Protein AF-A0A7C6NZA7-F1 (afdb_monomer)

Radius of gyration: 43.78 Å; Cα contacts (8 Å, |Δi|>4): 563; chains: 1; bounding box: 100×66×119 Å

Nearest PDB structures (foldseek):
  4agf-assembly1_G  TM=6.021E-01  e=3.336E-13  Escherichia coli
  5aji-assembly1_E  TM=5.939E-01  e=3.524E-13  Escherichia coli
  4age-assembly1_C  TM=6.022E-01  e=3.723E-13  Escherichia coli
  6urt-assembly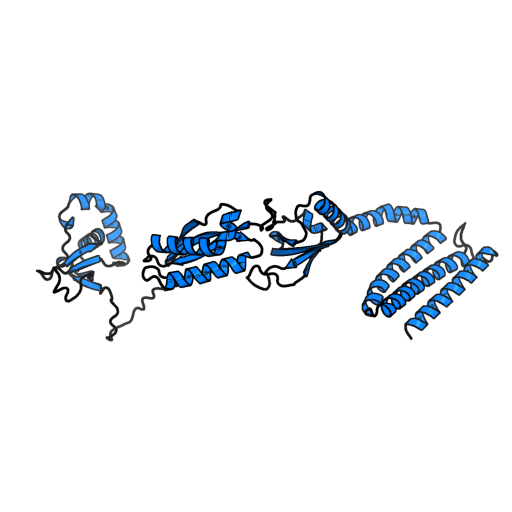1_G  TM=5.179E-01  e=4.450E-10  Escherichia coli K-12
  7ol9-assembly1_A  TM=8.351E-01  e=1.091E-05  Bacillus subtilis subsp. subtilis str. 168

Sequence (408 aa):
MKLTRKIIGLIICLIIAIISYMLDNIGIALFMLSESYSFMYFLFIVSACFAGYFGLILLTTLKVQLKQGNDGEVKMLGGLYKVLFFFALLMGLMLVLGKIQSFGAFFSMFGGMLLGWSLQAPVSGFAAWVMVIMMRPYKLGDRIQFPSLGLIGDVVKFSPMYLTLNQVGGTIGSEEPVGRMIHVPNAMLFAQVAINYTYKQQKESGSYILDEAVFRITLDSDWDTVEKVLLNTAREVTKNIIEETGTEPYVRADTWEYGTLFRLRYMTDATDRPRIMYEIVKRATKEIQKNKNVDLAIPYVYSFKRGYDGASTASKHSETIEELGVDSIQCEKLEDENFWKENENEIYEIAKNINEMGLLQPVIVVRNMDDDNYTLLFGEKRLKACILLGWEKIPAIIRNKYGAEIYK

Secondary structure (DSSP, 8-state):
-HHHHHHHHHHHHHHHHHHHHHHHHTT--SSBSSSS-BHHHHHHHHHHHHHHHHHHHHHHHHHHHHTT--HHHHHHHHHHHHHHHHHHHHHHHHHHTT-HHHHHHHIIIIIHHHHHHHHHHHHHHHHHHHHHHHH-SS-TT-EEEEGGGTEEEEEEEE-SSEEEEEEESSSSSSS-EEEEEEEEEGGGGGGSPPEETT---SSSS--EEEEEEEEEE-TTS-HHHHHHHHHHHHHHHSHHHHHHH-PPPEEEEEEETTEEEEEEEEEEETTTHHHHHHHHHHHHHHHHHH-TT--B------------S------S---EEEEEEGGGEE-GGGG-HHHHHHTHHHHHHHHHHHHHH--SS-EEEEE-SSSS-EEEEE-HHHHHHHHHTT-SEEEEEE-SPTT--S--

Mean predicted aligned error: 16.13 Å

pLDDT: mean 84.21, std 13.13, range [30.41, 97.56]

Foldseek 3Di:
DVLVVLVVQLVVLVVLLVVLVVCVVVVVQVAALDPPHGPSQLSNQLSVLSNVLSVVLNVVVVVCVVVVHDPVVSVVVNVVSVVVSVVSNVCSVCVSNVNNVVVVVCCVVPVCVVCCVVCVLLVLLQVLLVVCVVVVPDDQQWWKDFVVVRFIFGFHDRDSFWTWGQTQDDVHPHRARPRDIDTDGSSCVVVTDMDTQFRDPPDPDARKDKDKAKFFWAAQADPVLLFVLLQVLQCVLCVVVCVVVVDGWGWDWDDDPGGIIIIIMDIDGSHCVRVSSVSSVVRSVVSQVVDPRIDGGDDDDDDDDPDDDDDDDDDDDDLDWDKDFLVLEDEPCVPVPVVCVVCVVVLVVLLVCCVVPNDPDFFEWEQDPPDRGIYTDDDPSVSVSCVVVVPRITTYGYPDDDDPPDDD

Structure (mmCIF, N/CA/C/O backbone):
data_AF-A0A7C6NZA7-F1
#
_entry.id   AF-A0A7C6NZA7-F1
#
loop_
_atom_site.group_PDB
_atom_site.id
_atom_site.type_symbol
_atom_site.label_atom_id
_atom_site.label_alt_id
_atom_site.label_comp_id
_atom_site.label_asym_id
_atom_site.label_entity_id
_atom_site.label_seq_id
_atom_site.pdbx_PDB_ins_code
_atom_site.Cartn_x
_atom_site.Cartn_y
_atom_site.Cartn_z
_atom_site.occupancy
_atom_site.B_iso_or_equiv
_atom_site.auth_seq_id
_atom_site.auth_comp_id
_atom_site.auth_asym_id
_atom_site.auth_atom_id
_atom_site.pdbx_PDB_model_num
ATOM 1 N N . MET A 1 1 ? 40.753 -11.029 -21.323 1.00 51.44 1 MET A N 1
ATOM 2 C CA . MET A 1 1 ? 40.284 -11.717 -22.557 1.00 51.44 1 MET A CA 1
ATOM 3 C C . MET A 1 1 ? 38.975 -11.174 -23.139 1.00 51.44 1 MET A C 1
ATOM 5 O O . MET A 1 1 ? 38.954 -10.889 -24.330 1.00 51.44 1 MET A O 1
ATOM 9 N N . LYS A 1 2 ? 37.880 -11.021 -22.369 1.00 66.94 2 LYS A N 1
ATOM 10 C CA . LYS A 1 2 ? 36.579 -10.571 -22.926 1.00 66.94 2 LYS A CA 1
ATOM 11 C C . LYS A 1 2 ? 36.595 -9.133 -23.479 1.00 66.94 2 LYS A C 1
ATOM 13 O O . LYS A 1 2 ? 35.952 -8.879 -24.490 1.00 66.94 2 LYS A O 1
ATOM 18 N N . LEU A 1 3 ? 37.335 -8.215 -22.847 1.00 76.81 3 LEU A N 1
ATOM 19 C CA . LEU A 1 3 ? 37.443 -6.812 -23.278 1.00 76.81 3 LEU A CA 1
ATOM 20 C C . LEU A 1 3 ? 38.298 -6.663 -24.547 1.00 76.81 3 LEU A C 1
ATOM 22 O O . LEU A 1 3 ? 37.886 -6.016 -25.502 1.00 76.81 3 LEU A O 1
ATOM 26 N N . THR A 1 4 ? 39.434 -7.360 -24.595 1.00 78.06 4 THR A N 1
ATOM 27 C CA . THR A 1 4 ? 40.371 -7.348 -25.727 1.00 78.06 4 THR A CA 1
ATOM 28 C C . THR A 1 4 ? 39.703 -7.804 -27.027 1.00 78.06 4 THR A C 1
ATOM 30 O O . THR A 1 4 ? 39.871 -7.163 -28.055 1.00 78.06 4 THR A O 1
ATOM 33 N N . ARG A 1 5 ? 38.858 -8.848 -26.982 1.00 81.44 5 ARG A N 1
ATOM 34 C CA . ARG A 1 5 ? 38.088 -9.311 -28.154 1.00 81.44 5 ARG A CA 1
ATOM 35 C C . ARG A 1 5 ? 37.096 -8.265 -28.675 1.00 81.44 5 ARG A C 1
ATOM 37 O O . ARG A 1 5 ? 36.924 -8.152 -29.881 1.00 81.44 5 ARG A O 1
ATOM 44 N N . LYS A 1 6 ? 36.462 -7.495 -27.782 1.00 82.62 6 LYS A N 1
ATOM 45 C CA . LYS A 1 6 ? 35.519 -6.422 -28.154 1.00 82.62 6 LYS A CA 1
ATOM 46 C C . LYS A 1 6 ? 36.243 -5.246 -28.812 1.00 82.62 6 LYS A C 1
ATOM 48 O O . LYS A 1 6 ? 35.754 -4.717 -29.799 1.00 82.62 6 LYS A O 1
ATOM 53 N N . ILE A 1 7 ? 37.417 -4.885 -28.289 1.00 86.62 7 ILE A N 1
ATOM 54 C CA . ILE A 1 7 ? 38.276 -3.833 -28.852 1.00 86.62 7 ILE A CA 1
ATOM 55 C C . ILE A 1 7 ? 38.785 -4.244 -30.237 1.00 86.62 7 ILE A C 1
ATOM 57 O O . ILE A 1 7 ? 38.667 -3.472 -31.180 1.00 86.62 7 ILE A O 1
ATOM 61 N N . ILE A 1 8 ? 39.281 -5.476 -30.381 1.00 87.19 8 ILE A N 1
ATOM 62 C CA . ILE A 1 8 ? 39.733 -6.007 -31.675 1.00 87.19 8 ILE A CA 1
ATOM 63 C C . ILE A 1 8 ? 38.576 -6.020 -32.684 1.00 87.19 8 ILE A C 1
ATOM 65 O O . ILE A 1 8 ? 38.742 -5.539 -33.800 1.00 87.19 8 ILE A O 1
ATOM 69 N N . GLY A 1 9 ? 37.391 -6.499 -32.285 1.00 85.12 9 GLY A N 1
ATOM 70 C CA . GLY A 1 9 ? 36.199 -6.483 -33.138 1.00 85.12 9 GLY A CA 1
ATOM 71 C C . GLY A 1 9 ? 35.804 -5.073 -33.590 1.00 85.12 9 GLY A C 1
ATOM 72 O O . GLY A 1 9 ? 35.533 -4.869 -34.769 1.00 85.12 9 GLY A O 1
ATOM 73 N N . LEU A 1 10 ? 35.845 -4.091 -32.683 1.00 90.00 10 LEU A N 1
ATOM 74 C CA . LEU A 1 10 ? 35.583 -2.684 -32.998 1.00 90.00 10 LEU A CA 1
ATOM 75 C C . LEU A 1 10 ? 36.584 -2.126 -34.019 1.00 90.00 10 LEU A C 1
ATOM 77 O O . LEU A 1 10 ? 36.172 -1.518 -35.003 1.00 90.00 10 LEU A O 1
ATOM 81 N N . ILE A 1 11 ? 37.883 -2.351 -33.800 1.00 90.00 11 ILE A N 1
ATOM 82 C CA . ILE A 1 11 ? 38.954 -1.859 -34.677 1.00 90.00 11 ILE A CA 1
ATOM 83 C C . ILE A 1 11 ? 38.823 -2.466 -36.078 1.00 90.00 11 ILE A C 1
ATOM 85 O O . ILE A 1 11 ? 38.863 -1.732 -37.060 1.00 90.00 11 ILE A O 1
ATOM 89 N N . ILE A 1 12 ? 38.601 -3.781 -36.178 1.00 91.19 12 ILE A N 1
ATOM 90 C CA . ILE A 1 12 ? 38.412 -4.462 -37.467 1.00 91.19 12 ILE A CA 1
ATOM 91 C C . ILE A 1 12 ? 37.215 -3.868 -38.219 1.00 91.19 12 ILE A C 1
ATOM 93 O O . ILE A 1 12 ? 37.337 -3.531 -39.394 1.00 91.19 12 ILE A O 1
ATOM 97 N N . CYS A 1 13 ? 36.075 -3.685 -37.547 1.00 90.44 13 CYS A N 1
ATOM 98 C CA . CYS A 1 13 ? 34.875 -3.140 -38.187 1.00 90.44 13 CYS A CA 1
ATOM 99 C C . CYS A 1 13 ? 35.063 -1.683 -38.637 1.00 90.44 13 CYS A C 1
ATOM 101 O O . CYS A 1 13 ? 34.595 -1.319 -39.713 1.00 90.44 13 CYS A O 1
ATOM 103 N N . LEU A 1 14 ? 35.776 -0.860 -37.858 1.00 90.88 14 LEU A N 1
ATOM 104 C CA . LEU A 1 14 ? 36.100 0.520 -38.235 1.00 90.88 14 LEU A CA 1
ATOM 105 C C . LEU A 1 14 ? 37.016 0.578 -39.459 1.00 90.88 14 LEU A C 1
ATOM 107 O O . LEU A 1 14 ? 36.765 1.367 -40.365 1.00 90.88 14 LEU A O 1
ATOM 111 N N . ILE A 1 15 ? 38.041 -0.275 -39.514 1.00 91.44 15 ILE A N 1
ATOM 112 C CA . ILE A 1 15 ? 38.952 -0.349 -40.663 1.00 91.44 15 ILE A CA 1
ATOM 113 C C . ILE A 1 15 ? 38.181 -0.752 -41.924 1.00 91.44 15 ILE A C 1
ATOM 115 O O . ILE A 1 15 ? 38.297 -0.082 -42.948 1.00 91.44 15 ILE A O 1
ATOM 119 N N . ILE A 1 16 ? 37.352 -1.800 -41.846 1.00 90.19 16 ILE A N 1
ATOM 120 C CA . ILE A 1 16 ? 36.545 -2.256 -42.987 1.00 90.19 16 ILE A CA 1
ATOM 121 C C . ILE A 1 16 ? 35.559 -1.167 -43.423 1.00 90.19 16 ILE A C 1
ATOM 123 O O . ILE A 1 16 ? 35.410 -0.934 -44.621 1.00 90.19 16 ILE A O 1
ATOM 127 N N . ALA A 1 17 ? 34.926 -0.459 -42.483 1.00 90.38 17 ALA A N 1
ATOM 128 C CA . ALA A 1 17 ? 34.034 0.650 -42.803 1.00 90.38 17 ALA A CA 1
ATOM 129 C C . ALA A 1 17 ? 34.774 1.780 -43.544 1.00 90.38 17 ALA A C 1
ATOM 131 O O . ALA A 1 17 ? 34.334 2.197 -44.612 1.00 90.38 17 ALA A O 1
ATOM 132 N N . ILE A 1 18 ? 35.924 2.232 -43.033 1.00 90.50 18 ILE A N 1
ATOM 133 C CA . ILE A 1 18 ? 36.710 3.312 -43.651 1.00 90.50 18 ILE A CA 1
ATOM 134 C C . ILE A 1 18 ? 37.152 2.926 -45.066 1.00 90.50 18 ILE A C 1
ATOM 136 O O . ILE A 1 18 ? 36.964 3.704 -45.998 1.00 90.50 18 ILE A O 1
ATOM 140 N N . ILE A 1 19 ? 37.686 1.715 -45.244 1.00 90.06 19 ILE A N 1
ATOM 141 C CA . ILE A 1 19 ? 38.130 1.224 -46.556 1.00 90.06 19 ILE A CA 1
ATOM 142 C C . ILE A 1 19 ? 36.952 1.151 -47.532 1.00 90.06 19 ILE A C 1
ATOM 144 O O . ILE A 1 19 ? 37.060 1.640 -48.653 1.00 90.06 19 ILE A O 1
ATOM 148 N N . SER A 1 20 ? 35.818 0.591 -47.105 1.00 87.31 20 SER A N 1
ATOM 149 C CA . SER A 1 20 ? 34.636 0.442 -47.965 1.00 87.31 20 SER A CA 1
ATOM 150 C C . SER A 1 20 ? 34.069 1.800 -48.394 1.00 87.31 20 SER A C 1
ATOM 152 O O . SER A 1 20 ? 33.713 1.977 -49.553 1.00 87.31 20 SER A O 1
ATOM 154 N N . TYR A 1 21 ? 34.059 2.785 -47.490 1.00 88.94 21 TYR A N 1
ATOM 155 C CA . TYR A 1 21 ? 33.637 4.154 -47.795 1.00 88.94 21 TYR A CA 1
ATOM 156 C C . TYR A 1 21 ? 34.589 4.866 -48.766 1.00 88.94 21 TYR A C 1
ATOM 158 O O . TYR A 1 21 ? 34.151 5.549 -49.689 1.00 88.94 21 TYR A O 1
ATOM 166 N N . MET A 1 22 ? 35.904 4.702 -48.586 1.00 87.81 22 MET A N 1
ATOM 167 C CA . MET A 1 22 ? 36.887 5.283 -49.504 1.00 87.81 22 MET A CA 1
ATOM 168 C C . MET A 1 22 ? 36.798 4.667 -50.903 1.00 87.81 22 MET A C 1
ATOM 170 O O . MET A 1 22 ? 36.861 5.400 -51.885 1.00 87.81 22 MET A O 1
ATOM 174 N N . LEU A 1 23 ? 36.627 3.347 -51.006 1.00 87.00 23 LEU A N 1
ATOM 175 C CA . LEU A 1 23 ? 36.512 2.657 -52.295 1.00 87.00 23 LEU A CA 1
ATOM 176 C C . LEU A 1 23 ? 35.242 3.051 -53.055 1.00 87.00 23 LEU A C 1
ATOM 178 O O . LEU A 1 23 ? 35.302 3.233 -54.271 1.00 87.00 23 LEU A O 1
ATOM 182 N N . ASP A 1 24 ? 34.132 3.247 -52.343 1.00 84.88 24 ASP A N 1
ATOM 183 C CA . ASP A 1 24 ? 32.887 3.754 -52.923 1.00 84.88 24 ASP A CA 1
ATOM 184 C C . ASP A 1 24 ? 33.057 5.173 -53.494 1.00 84.88 24 ASP A C 1
ATOM 186 O O . ASP A 1 24 ? 32.741 5.416 -54.656 1.00 84.88 24 ASP A O 1
ATOM 190 N N . ASN A 1 25 ? 33.678 6.085 -52.735 1.00 83.44 25 ASN A N 1
ATOM 191 C CA . ASN A 1 25 ? 33.937 7.462 -53.185 1.00 83.44 25 ASN A CA 1
ATOM 192 C C . ASN A 1 25 ? 34.906 7.562 -54.373 1.00 83.44 25 ASN A C 1
ATOM 194 O O . ASN A 1 25 ? 34.848 8.521 -55.138 1.00 83.44 25 ASN A O 1
ATOM 198 N N . ILE A 1 26 ? 35.809 6.590 -54.525 1.00 85.12 26 ILE A N 1
ATOM 199 C CA . ILE A 1 26 ? 36.736 6.499 -55.665 1.00 85.12 26 ILE A CA 1
ATOM 200 C C . ILE A 1 26 ? 36.037 5.878 -56.898 1.00 85.12 26 ILE A C 1
ATOM 202 O O . ILE A 1 26 ? 36.596 5.876 -57.993 1.00 85.12 26 ILE A O 1
ATOM 206 N N . GLY A 1 27 ? 34.798 5.390 -56.757 1.00 76.94 27 GLY A N 1
ATOM 207 C CA . GLY A 1 27 ? 33.995 4.817 -57.842 1.00 76.94 27 GLY A CA 1
ATOM 208 C C . GLY A 1 27 ? 34.212 3.317 -58.066 1.00 76.94 27 GLY A C 1
ATOM 209 O O . GLY A 1 27 ? 33.744 2.765 -59.062 1.00 76.94 27 GLY A O 1
ATOM 210 N N . ILE A 1 28 ? 34.902 2.624 -57.154 1.00 78.00 28 ILE A N 1
ATOM 211 C CA . ILE A 1 28 ? 35.138 1.176 -57.235 1.00 78.00 28 ILE A CA 1
ATOM 212 C C . ILE A 1 28 ? 33.955 0.457 -56.577 1.00 78.00 28 ILE A C 1
ATOM 214 O O . ILE A 1 28 ? 34.018 0.025 -55.432 1.00 78.00 28 ILE A O 1
ATOM 218 N N . ALA A 1 29 ? 32.851 0.335 -57.315 1.00 65.88 29 ALA A N 1
ATOM 219 C CA . ALA A 1 29 ? 31.576 -0.171 -56.796 1.00 65.88 29 ALA A CA 1
ATOM 220 C C . ALA A 1 29 ? 31.485 -1.709 -56.650 1.00 65.88 29 ALA A C 1
ATOM 222 O O . ALA A 1 29 ? 30.597 -2.200 -55.954 1.00 65.88 29 ALA A O 1
ATOM 223 N N . LEU A 1 30 ? 32.378 -2.474 -57.293 1.00 71.31 30 LEU A N 1
ATOM 224 C CA . LEU A 1 30 ? 32.277 -3.925 -57.559 1.00 71.31 30 LEU A CA 1
ATOM 225 C C . LEU A 1 30 ? 31.030 -4.317 -58.391 1.00 71.31 30 LEU A C 1
ATOM 227 O O . LEU A 1 30 ? 31.182 -4.826 -59.496 1.00 71.31 30 LEU A O 1
ATOM 231 N N . PHE A 1 31 ? 29.817 -4.047 -57.892 1.00 80.38 31 PHE A N 1
ATOM 232 C CA . PHE A 1 31 ? 28.542 -4.070 -58.622 1.00 80.38 31 PHE A CA 1
ATOM 233 C C . PHE A 1 31 ? 27.519 -3.126 -57.955 1.00 80.38 31 PHE A C 1
ATOM 235 O O . PHE A 1 31 ? 27.637 -2.803 -56.770 1.00 80.38 31 PHE A O 1
ATOM 242 N N . MET A 1 32 ? 26.504 -2.688 -58.706 1.00 80.00 32 MET A N 1
ATOM 243 C CA . MET A 1 32 ? 25.437 -1.819 -58.189 1.00 80.00 32 MET A CA 1
ATOM 244 C C . MET A 1 32 ? 24.291 -2.654 -57.607 1.00 80.00 32 MET A C 1
ATOM 246 O O . MET A 1 32 ? 23.782 -3.558 -58.267 1.00 80.00 32 MET A O 1
ATOM 250 N N . LEU A 1 33 ? 23.890 -2.356 -56.368 1.00 77.00 33 LEU A N 1
ATOM 251 C CA . LEU A 1 33 ? 22.769 -3.012 -55.677 1.00 77.00 33 LEU A CA 1
ATOM 252 C C . LEU A 1 33 ? 21.429 -2.324 -55.969 1.00 77.00 33 LEU A C 1
ATOM 254 O O . LEU A 1 33 ? 20.379 -2.963 -55.927 1.00 77.00 33 LEU A O 1
ATOM 258 N N . SER A 1 34 ? 21.470 -1.027 -56.256 1.00 79.50 34 SER A N 1
ATOM 259 C CA . SER A 1 34 ? 20.342 -0.211 -56.704 1.00 79.50 34 SER A CA 1
ATOM 260 C C . SER A 1 34 ? 20.856 0.928 -57.586 1.00 79.50 34 SER A C 1
ATOM 262 O O . SER A 1 34 ? 22.064 1.067 -57.778 1.00 79.50 34 SER A O 1
ATOM 264 N N . GLU A 1 35 ? 19.959 1.766 -58.110 1.00 76.44 35 GLU A N 1
ATOM 265 C CA . GLU A 1 35 ? 20.345 2.909 -58.953 1.00 76.44 35 GLU A CA 1
ATOM 266 C C . GLU A 1 35 ? 21.241 3.929 -58.232 1.00 76.44 35 GLU A C 1
ATOM 268 O O . GLU A 1 35 ? 21.933 4.706 -58.884 1.00 76.44 35 GLU A O 1
ATOM 273 N N . SER A 1 36 ? 21.257 3.928 -56.895 1.00 80.00 36 SER A N 1
ATOM 274 C CA . SER A 1 36 ? 21.974 4.926 -56.093 1.00 80.00 36 SER A CA 1
ATOM 275 C C . SER A 1 36 ? 23.063 4.352 -55.187 1.00 80.00 36 SER A C 1
ATOM 277 O O . SER A 1 36 ? 23.842 5.130 -54.645 1.00 80.00 36 SER A O 1
ATOM 279 N N . TYR A 1 37 ? 23.137 3.027 -54.999 1.00 84.62 37 TYR A N 1
ATOM 280 C CA . TYR A 1 37 ? 24.028 2.426 -54.001 1.00 84.62 37 TYR A CA 1
ATOM 281 C C . TYR A 1 37 ? 24.837 1.242 -54.540 1.00 84.62 37 TYR A C 1
ATOM 283 O O . TYR A 1 37 ? 24.301 0.298 -55.130 1.00 84.62 37 TYR A O 1
ATOM 291 N N . SER A 1 38 ? 26.142 1.275 -54.266 1.00 88.00 38 SER A N 1
ATOM 292 C CA . SER A 1 38 ? 27.088 0.212 -54.600 1.00 88.00 38 SER A CA 1
ATOM 293 C C . SER A 1 38 ? 27.153 -0.880 -53.527 1.00 88.00 38 SER A C 1
ATOM 295 O O . SER A 1 38 ? 26.740 -0.699 -52.374 1.00 88.00 38 SER A O 1
ATOM 297 N N . PHE A 1 39 ? 27.756 -2.016 -53.880 1.00 86.12 39 PHE A N 1
ATOM 298 C CA . PHE A 1 39 ? 28.113 -3.049 -52.909 1.00 86.12 39 PHE A CA 1
ATOM 299 C C . PHE A 1 39 ? 29.102 -2.562 -51.839 1.00 86.12 39 PHE A C 1
ATOM 301 O O . PHE A 1 39 ? 28.999 -2.960 -50.676 1.00 86.12 39 PHE A O 1
ATOM 308 N N . MET A 1 40 ? 30.026 -1.664 -52.189 1.00 85.94 40 MET A N 1
ATOM 309 C CA . MET A 1 40 ? 30.959 -1.087 -51.216 1.00 85.94 40 MET A CA 1
ATOM 310 C C . MET A 1 40 ? 30.242 -0.225 -50.177 1.00 85.94 40 MET A C 1
ATOM 312 O O . MET A 1 40 ? 30.533 -0.321 -48.983 1.00 85.94 40 MET A O 1
ATOM 316 N N . TYR A 1 41 ? 29.236 0.540 -50.599 1.00 86.75 41 TYR A N 1
ATOM 317 C CA . TYR A 1 41 ? 28.404 1.319 -49.688 1.00 86.75 41 TYR A CA 1
ATOM 318 C C . TYR A 1 41 ? 27.591 0.428 -48.732 1.00 86.75 41 TYR A C 1
ATOM 320 O O . TYR A 1 41 ? 27.455 0.724 -47.543 1.00 86.75 41 TYR A O 1
ATOM 328 N N . PHE A 1 42 ? 27.114 -0.726 -49.208 1.00 88.62 42 PHE A N 1
ATOM 329 C CA . PHE A 1 42 ? 26.491 -1.735 -48.348 1.00 88.62 42 PHE A CA 1
ATOM 330 C C . PHE A 1 42 ? 27.460 -2.288 -47.296 1.00 88.62 42 PHE A C 1
ATOM 332 O O . PHE A 1 42 ? 27.126 -2.334 -46.109 1.00 88.62 42 PHE A O 1
ATOM 339 N N . LEU A 1 43 ? 28.673 -2.669 -47.709 1.00 89.06 43 LEU A N 1
ATOM 340 C CA . LEU A 1 43 ? 29.695 -3.193 -46.803 1.00 89.06 43 LEU A CA 1
ATOM 341 C C . LEU A 1 43 ? 30.114 -2.155 -45.752 1.00 89.06 43 LEU A C 1
ATOM 343 O O . LEU A 1 43 ? 30.353 -2.511 -44.592 1.00 89.06 43 LEU A O 1
ATOM 347 N N . PHE A 1 44 ? 30.139 -0.877 -46.135 1.00 91.44 44 PHE A N 1
ATOM 348 C CA . PHE A 1 44 ? 30.316 0.243 -45.219 1.00 91.44 44 PHE 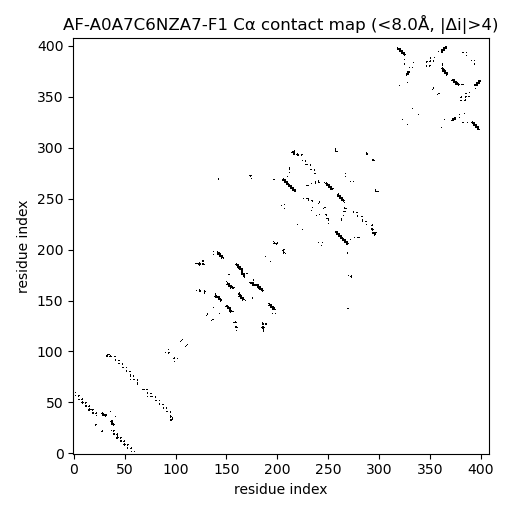A CA 1
ATOM 349 C C . PHE A 1 44 ? 29.212 0.284 -44.158 1.00 91.44 44 PHE A C 1
ATOM 351 O O . PHE A 1 44 ? 29.534 0.264 -42.970 1.00 91.44 44 PHE A O 1
ATOM 358 N N . ILE A 1 45 ? 27.932 0.279 -44.550 1.00 90.00 45 ILE A N 1
ATOM 359 C CA . ILE A 1 45 ? 26.804 0.335 -43.603 1.00 90.00 45 ILE A CA 1
ATOM 360 C C . ILE A 1 45 ? 26.831 -0.848 -42.632 1.00 90.00 45 ILE A C 1
ATOM 362 O O . ILE A 1 45 ? 26.724 -0.654 -41.421 1.00 90.00 45 ILE A O 1
ATOM 366 N N . VAL A 1 46 ? 27.018 -2.070 -43.138 1.00 92.00 46 VAL A N 1
ATOM 367 C CA . VAL A 1 46 ? 27.079 -3.276 -42.299 1.00 92.00 46 VAL A CA 1
ATOM 368 C C . VAL A 1 46 ? 28.210 -3.152 -41.277 1.00 92.00 46 VAL A C 1
ATOM 370 O O . VAL A 1 46 ? 27.995 -3.334 -40.076 1.00 92.00 46 VAL A O 1
ATOM 373 N N . SER A 1 47 ? 29.403 -2.777 -41.736 1.00 90.81 47 SER A N 1
ATOM 374 C CA . SER A 1 47 ? 30.591 -2.648 -40.888 1.00 90.81 47 SER A CA 1
ATOM 375 C C . SER A 1 47 ? 30.464 -1.493 -39.885 1.00 90.81 47 SER A C 1
ATOM 377 O O . SER A 1 47 ? 30.883 -1.634 -38.735 1.00 90.81 47 SER A O 1
ATOM 379 N N . ALA A 1 48 ? 29.801 -0.394 -40.259 1.00 91.31 48 ALA A N 1
ATOM 380 C CA . ALA A 1 48 ? 29.459 0.712 -39.367 1.00 91.31 48 ALA A CA 1
ATOM 381 C C . ALA A 1 48 ? 28.465 0.280 -38.272 1.00 91.31 48 ALA A C 1
ATOM 383 O O . ALA A 1 48 ? 28.668 0.601 -37.099 1.00 91.31 48 ALA A O 1
ATOM 384 N N . CYS A 1 49 ? 27.434 -0.507 -38.605 1.00 92.44 49 CYS A N 1
ATOM 385 C CA . CYS A 1 49 ? 26.506 -1.065 -37.618 1.00 92.44 49 CYS A CA 1
ATOM 386 C C . CYS A 1 49 ? 27.219 -2.000 -36.628 1.00 92.44 49 CYS A C 1
ATOM 388 O O . CYS A 1 49 ? 26.986 -1.911 -35.418 1.00 92.44 49 CYS A O 1
ATOM 390 N N . PHE A 1 50 ? 28.116 -2.871 -37.110 1.00 92.00 50 PHE A N 1
ATOM 391 C CA . PHE A 1 50 ? 28.908 -3.752 -36.243 1.00 92.00 50 PHE A CA 1
ATOM 392 C C . PHE A 1 50 ? 29.872 -2.959 -35.351 1.00 92.00 50 PHE A C 1
ATOM 394 O O . PHE A 1 50 ? 29.977 -3.251 -34.157 1.00 92.00 50 PHE A O 1
ATOM 401 N N . ALA A 1 51 ? 30.525 -1.922 -35.885 1.00 91.75 51 ALA A N 1
ATOM 402 C CA . ALA A 1 51 ? 31.359 -1.016 -35.100 1.00 91.75 51 ALA A CA 1
ATOM 403 C C . ALA A 1 51 ? 30.540 -0.315 -34.002 1.00 91.75 51 ALA A C 1
ATOM 405 O O . ALA A 1 51 ? 30.943 -0.318 -32.840 1.00 91.75 51 ALA A O 1
ATOM 406 N N . GLY A 1 52 ? 29.349 0.198 -34.325 1.00 91.00 52 GLY A N 1
ATOM 407 C CA . GLY A 1 52 ? 28.431 0.783 -33.344 1.00 91.00 52 GLY A CA 1
ATOM 408 C C . GLY A 1 52 ? 28.046 -0.201 -32.233 1.00 91.00 52 GLY A C 1
ATOM 409 O O . GLY A 1 52 ? 28.119 0.136 -31.050 1.00 91.00 52 GLY A O 1
ATOM 410 N N . TYR A 1 53 ? 27.717 -1.446 -32.588 1.00 92.00 53 TYR A N 1
ATOM 411 C CA . TYR A 1 53 ? 27.389 -2.507 -31.630 1.00 92.00 53 TYR A CA 1
ATOM 412 C C . TYR A 1 53 ? 28.552 -2.830 -30.678 1.00 92.00 53 TYR A C 1
ATOM 414 O O . TYR A 1 53 ? 28.377 -2.835 -29.454 1.00 92.00 53 TYR A O 1
ATOM 422 N N . PHE A 1 54 ? 29.754 -3.065 -31.217 1.00 90.19 54 PHE A N 1
ATOM 423 C CA . PHE A 1 54 ? 30.940 -3.330 -30.399 1.00 90.19 54 PHE A CA 1
ATOM 424 C C . PHE A 1 54 ? 31.332 -2.119 -29.550 1.00 90.19 54 PHE A C 1
ATOM 426 O O . PHE A 1 54 ? 31.714 -2.299 -28.393 1.00 90.19 54 PHE A O 1
ATOM 433 N N . GLY A 1 55 ? 31.176 -0.903 -30.080 1.00 90.31 55 GLY A N 1
ATOM 434 C CA . GLY A 1 55 ? 31.422 0.350 -29.373 1.00 90.31 55 GLY A CA 1
ATOM 435 C C . GLY A 1 55 ? 30.492 0.529 -28.175 1.00 90.31 55 GLY A C 1
ATOM 436 O O . GLY A 1 55 ? 30.966 0.748 -27.063 1.00 90.31 55 GLY A O 1
ATOM 437 N N . LEU A 1 56 ? 29.181 0.347 -28.357 1.00 90.06 56 LEU A N 1
ATOM 438 C CA . LEU A 1 56 ? 28.196 0.438 -27.272 1.00 90.06 56 LEU A CA 1
ATOM 439 C C . LEU A 1 56 ? 28.455 -0.595 -26.169 1.00 90.06 56 LEU A C 1
ATOM 441 O O . LEU A 1 56 ? 28.445 -0.252 -24.987 1.00 90.06 56 LEU A O 1
ATOM 445 N N . ILE A 1 57 ? 28.753 -1.844 -26.537 1.00 88.50 57 ILE A N 1
ATOM 446 C CA . ILE A 1 57 ? 29.091 -2.891 -25.563 1.00 88.50 57 ILE A CA 1
ATOM 447 C C . ILE A 1 57 ? 30.411 -2.596 -24.848 1.00 88.50 57 ILE A C 1
ATOM 449 O O . ILE A 1 57 ? 30.548 -2.891 -23.659 1.00 88.50 57 ILE A O 1
ATOM 453 N N . LEU A 1 58 ? 31.407 -2.062 -25.552 1.00 88.56 58 LEU A N 1
ATOM 454 C CA . LEU A 1 58 ? 32.678 -1.677 -24.952 1.00 88.56 58 LEU A CA 1
ATOM 455 C C . LEU A 1 58 ? 32.464 -0.554 -23.932 1.00 88.56 58 LEU A C 1
ATOM 457 O O . LEU A 1 58 ? 32.902 -0.687 -22.792 1.00 88.56 58 LEU A O 1
ATOM 461 N N . LEU A 1 59 ? 31.719 0.490 -24.305 1.00 88.06 59 LEU A N 1
ATOM 462 C CA . LEU A 1 59 ? 31.389 1.619 -23.436 1.00 88.06 59 LEU A CA 1
ATOM 463 C C . LEU A 1 59 ? 30.627 1.186 -22.182 1.00 88.06 59 LEU A C 1
ATOM 465 O O . LEU A 1 59 ? 30.955 1.648 -21.089 1.00 88.06 59 LEU A O 1
ATOM 469 N N . THR A 1 60 ? 29.646 0.287 -22.297 1.00 86.75 60 THR A N 1
ATOM 470 C CA . THR A 1 60 ? 28.955 -0.234 -21.108 1.00 86.75 60 THR A CA 1
ATOM 471 C C . THR A 1 60 ? 29.859 -1.089 -20.246 1.00 86.75 60 THR A C 1
ATOM 473 O O . THR A 1 60 ? 29.835 -0.938 -19.032 1.00 86.75 60 THR A O 1
ATOM 476 N N . THR A 1 61 ? 30.699 -1.935 -20.846 1.00 85.88 61 THR A N 1
ATOM 477 C CA . THR A 1 61 ? 31.651 -2.756 -20.083 1.00 85.88 61 THR A CA 1
ATOM 478 C C . THR A 1 61 ? 32.617 -1.870 -19.294 1.00 85.88 61 THR A C 1
ATOM 480 O O . THR A 1 61 ? 32.832 -2.115 -18.112 1.00 85.88 61 THR A O 1
ATOM 483 N N . LEU A 1 62 ? 33.144 -0.810 -19.915 1.00 86.38 62 LEU A N 1
ATOM 484 C CA . LEU A 1 62 ? 34.020 0.156 -19.252 1.00 86.38 62 LEU A CA 1
ATOM 485 C C . LEU A 1 62 ? 33.284 0.910 -18.139 1.00 86.38 62 LEU A C 1
ATOM 487 O O . LEU A 1 62 ? 33.793 0.993 -17.028 1.00 86.38 62 LEU A O 1
ATOM 491 N N . LYS A 1 63 ? 32.065 1.410 -18.390 1.00 86.44 63 LYS A N 1
ATOM 492 C CA . LYS A 1 63 ? 31.267 2.106 -17.364 1.00 86.44 63 LYS A CA 1
ATOM 493 C C . LYS A 1 63 ? 30.923 1.212 -16.172 1.00 86.44 63 LYS A C 1
ATOM 495 O O . LYS A 1 63 ? 30.981 1.687 -15.044 1.00 86.44 63 LYS A O 1
ATOM 500 N N . VAL A 1 64 ? 30.573 -0.052 -16.410 1.00 86.19 64 VAL A N 1
ATOM 501 C CA . VAL A 1 64 ? 30.256 -1.020 -15.349 1.00 86.19 64 VAL A CA 1
ATOM 502 C C . VAL A 1 64 ? 31.508 -1.342 -14.534 1.00 86.19 64 VAL A C 1
ATOM 504 O O . VAL A 1 64 ? 31.456 -1.284 -13.312 1.00 86.19 64 VAL A O 1
ATOM 507 N N . GLN A 1 65 ? 32.657 -1.565 -15.181 1.00 83.56 65 GLN A N 1
ATOM 508 C CA . GLN A 1 65 ? 33.930 -1.787 -14.483 1.00 83.56 65 GLN A CA 1
ATOM 509 C C . GLN A 1 65 ? 34.371 -0.570 -13.660 1.00 83.56 65 GLN A C 1
ATOM 511 O O . GLN A 1 65 ? 34.800 -0.729 -12.521 1.00 83.56 65 GLN A O 1
ATOM 516 N N . LEU A 1 66 ? 34.206 0.646 -14.195 1.00 83.81 66 LEU A N 1
ATOM 517 C CA . LEU A 1 66 ? 34.502 1.893 -13.479 1.00 83.81 66 LEU A CA 1
ATOM 518 C C . LEU A 1 66 ? 33.594 2.104 -12.260 1.00 83.81 66 LEU A C 1
ATOM 520 O O . LEU A 1 66 ? 34.024 2.695 -11.276 1.00 83.81 66 LEU A O 1
ATOM 524 N N . LYS A 1 67 ? 32.348 1.625 -12.314 1.00 85.31 67 LYS A N 1
ATOM 525 C CA . LYS A 1 67 ? 31.373 1.723 -11.218 1.00 85.31 67 LYS A CA 1
ATOM 526 C C . LYS A 1 67 ? 31.344 0.500 -10.295 1.00 85.31 67 LYS A C 1
ATOM 528 O O . LYS A 1 67 ? 30.456 0.430 -9.454 1.00 85.31 67 LYS A O 1
ATOM 533 N N . GLN A 1 68 ? 32.270 -0.452 -10.455 1.00 80.62 68 GLN A N 1
ATOM 534 C CA . GLN A 1 68 ? 32.259 -1.743 -9.744 1.00 80.62 68 GLN A CA 1
ATOM 535 C C . GLN A 1 68 ? 30.907 -2.482 -9.849 1.00 80.62 68 GLN A C 1
ATOM 537 O O . GLN A 1 68 ? 30.486 -3.183 -8.933 1.00 80.62 68 GLN A O 1
ATOM 542 N N . GLY A 1 69 ? 30.200 -2.295 -10.965 1.00 76.56 69 GLY A N 1
ATOM 543 C CA . GLY A 1 69 ? 28.907 -2.921 -11.213 1.00 76.56 69 GLY A CA 1
ATOM 544 C C . GLY A 1 69 ? 29.043 -4.400 -11.567 1.00 76.56 69 GLY A C 1
ATOM 545 O O . GLY A 1 69 ? 30.119 -4.893 -11.911 1.00 76.56 69 GLY A O 1
ATOM 546 N N . ASN A 1 70 ? 27.926 -5.119 -11.498 1.00 84.06 70 ASN A N 1
ATOM 547 C CA . ASN A 1 70 ? 27.914 -6.558 -11.724 1.00 84.06 70 ASN A CA 1
ATOM 548 C C . ASN A 1 70 ? 27.920 -6.896 -13.228 1.00 84.06 70 ASN A C 1
ATOM 550 O O . ASN A 1 70 ? 27.255 -6.241 -14.035 1.00 84.06 70 ASN A O 1
ATOM 554 N N . ASP A 1 71 ? 28.585 -7.989 -13.611 1.00 79.50 71 ASP A N 1
ATOM 555 C CA . ASP A 1 71 ? 28.681 -8.448 -15.009 1.00 79.50 71 ASP A CA 1
ATOM 556 C C . ASP A 1 71 ? 27.299 -8.730 -15.646 1.00 79.50 71 ASP A C 1
ATOM 558 O O . ASP A 1 71 ? 27.138 -8.691 -16.873 1.00 79.50 71 ASP A O 1
ATOM 562 N N . GLY A 1 72 ? 26.279 -8.986 -14.817 1.00 80.75 72 GLY A N 1
ATOM 563 C CA . GLY A 1 72 ? 24.888 -9.164 -15.239 1.00 80.75 72 GLY A CA 1
ATOM 564 C C . GLY A 1 72 ? 24.291 -7.945 -15.954 1.00 80.75 72 GLY A C 1
ATOM 565 O O . GLY A 1 72 ? 23.541 -8.118 -16.917 1.00 80.75 72 GLY A O 1
ATOM 566 N N . GLU A 1 73 ? 24.674 -6.723 -15.573 1.00 81.94 73 GLU A N 1
ATOM 567 C CA . GLU A 1 73 ? 24.171 -5.487 -16.195 1.00 81.94 73 GLU A CA 1
ATOM 568 C C . GLU A 1 73 ? 24.610 -5.372 -17.658 1.00 81.94 73 GLU A C 1
ATOM 570 O O . GLU A 1 73 ? 23.821 -5.022 -18.540 1.00 81.94 73 GLU A O 1
ATOM 575 N N . VAL A 1 74 ? 25.859 -5.756 -17.944 1.00 83.62 74 VAL A N 1
ATOM 576 C CA . VAL A 1 74 ? 26.408 -5.779 -19.307 1.00 83.62 74 VAL A CA 1
ATOM 577 C C . VAL A 1 74 ? 25.664 -6.799 -20.168 1.00 83.62 74 VAL A C 1
ATOM 579 O O . VAL A 1 74 ? 25.427 -6.551 -21.351 1.00 83.62 74 VAL A O 1
ATOM 582 N N . LYS A 1 75 ? 25.266 -7.944 -19.594 1.00 85.12 75 LYS A N 1
ATOM 583 C CA . LYS A 1 75 ? 24.494 -8.972 -20.308 1.00 85.12 75 LYS A CA 1
ATOM 584 C C . LYS A 1 75 ? 23.073 -8.495 -20.619 1.00 85.12 75 LYS A C 1
ATOM 586 O O . LYS A 1 75 ? 22.604 -8.721 -21.734 1.00 85.12 75 LYS A O 1
ATOM 591 N N . MET A 1 76 ? 22.428 -7.807 -19.677 1.00 86.38 76 MET A N 1
ATOM 592 C CA . MET A 1 76 ? 21.090 -7.236 -19.853 1.00 86.38 76 MET A CA 1
ATOM 593 C C . MET A 1 76 ? 21.080 -6.160 -20.951 1.00 86.38 76 MET A C 1
ATOM 595 O O . MET A 1 76 ? 20.332 -6.276 -21.922 1.00 86.38 76 MET A O 1
ATOM 599 N N . LEU A 1 77 ? 21.977 -5.170 -20.868 1.00 86.62 77 LEU A N 1
ATOM 600 C CA . LEU A 1 77 ? 22.102 -4.116 -21.885 1.00 86.62 77 LEU A CA 1
ATOM 601 C C . LEU A 1 77 ? 22.581 -4.662 -23.236 1.00 86.62 77 LEU A C 1
ATOM 603 O O . LEU A 1 77 ? 22.136 -4.211 -24.290 1.00 86.62 77 LEU A O 1
ATOM 607 N N . GLY A 1 78 ? 23.441 -5.683 -23.219 1.00 86.38 78 GLY A N 1
ATOM 608 C CA . GLY A 1 78 ? 23.887 -6.372 -24.426 1.00 86.38 78 GLY A CA 1
ATOM 609 C C . GLY A 1 78 ? 22.742 -7.026 -25.204 1.00 86.38 78 GLY A C 1
ATOM 610 O O . GLY A 1 78 ? 22.808 -7.074 -26.431 1.00 86.38 78 GLY A O 1
ATOM 611 N N . GLY A 1 79 ? 21.688 -7.493 -24.522 1.00 87.06 79 GLY A N 1
ATOM 612 C CA . GLY A 1 79 ? 20.460 -7.970 -25.163 1.00 87.06 79 GLY A CA 1
ATOM 613 C C . GLY A 1 79 ? 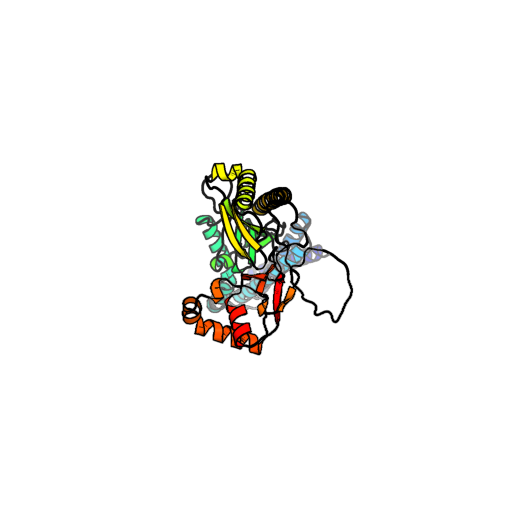19.759 -6.866 -25.958 1.00 87.06 79 GLY A C 1
ATOM 614 O O . GLY A 1 79 ? 19.463 -7.055 -27.136 1.00 87.06 79 GLY A O 1
ATOM 615 N N . LEU A 1 80 ? 19.594 -5.684 -25.356 1.00 89.19 80 LEU A N 1
ATOM 616 C CA . LEU A 1 80 ? 18.996 -4.520 -26.017 1.00 89.19 80 LEU A CA 1
ATOM 617 C C . LEU A 1 80 ? 19.816 -4.069 -27.236 1.00 89.19 80 LEU A C 1
ATOM 619 O O . LEU A 1 80 ? 19.260 -3.847 -28.309 1.00 89.19 80 LEU A O 1
ATOM 623 N N . TYR A 1 81 ? 21.145 -3.997 -27.111 1.00 91.56 81 TYR A N 1
ATOM 624 C CA . TYR A 1 81 ? 22.012 -3.612 -28.228 1.00 91.56 81 TYR A CA 1
ATOM 625 C C . TYR A 1 81 ? 21.970 -4.597 -29.391 1.00 91.56 81 TYR A C 1
ATOM 627 O O . TYR A 1 81 ? 22.097 -4.166 -30.530 1.00 91.56 81 TYR A O 1
ATOM 635 N N . LYS A 1 82 ? 21.763 -5.897 -29.138 1.00 90.38 82 LYS A N 1
ATOM 636 C CA . LYS A 1 82 ? 21.573 -6.884 -30.213 1.00 90.38 82 LYS A CA 1
ATOM 637 C C . LYS A 1 82 ? 20.297 -6.616 -31.005 1.00 90.38 82 LYS A C 1
ATOM 639 O O . LYS A 1 82 ? 20.327 -6.703 -32.227 1.00 90.38 82 LYS A O 1
ATOM 644 N N . VAL A 1 83 ? 19.204 -6.273 -30.320 1.00 89.56 83 VAL A N 1
ATOM 645 C CA . VAL A 1 83 ? 17.931 -5.930 -30.972 1.00 89.56 83 VAL A CA 1
ATOM 646 C C . VAL A 1 83 ? 18.082 -4.649 -31.792 1.00 89.56 83 VAL A C 1
ATOM 648 O O . VAL A 1 83 ? 17.737 -4.640 -32.970 1.00 89.56 83 VAL A O 1
ATOM 651 N N . LEU A 1 84 ? 18.670 -3.593 -31.218 1.00 90.56 84 LEU A N 1
ATOM 652 C CA . LEU A 1 84 ? 18.928 -2.341 -31.943 1.00 90.56 84 LEU A CA 1
ATOM 653 C C . LEU A 1 84 ? 19.852 -2.553 -33.145 1.00 90.56 84 LEU A C 1
ATOM 655 O O . LEU A 1 84 ? 19.595 -2.015 -34.216 1.00 90.56 84 LEU A O 1
ATOM 659 N N . PHE A 1 85 ? 20.896 -3.366 -32.985 1.00 92.31 85 PHE A N 1
ATOM 660 C CA . PHE A 1 85 ? 21.801 -3.737 -34.066 1.00 92.31 85 PHE A CA 1
ATOM 661 C C . PHE A 1 85 ? 21.071 -4.473 -35.197 1.00 92.31 85 PHE A C 1
ATOM 663 O O . PHE A 1 85 ? 21.267 -4.133 -36.359 1.00 92.31 85 PHE A O 1
ATOM 670 N N . PHE A 1 86 ? 20.195 -5.430 -34.873 1.00 91.88 86 PHE A N 1
ATOM 671 C CA . PHE A 1 86 ? 19.384 -6.132 -35.869 1.00 91.88 86 PHE A CA 1
ATOM 672 C C . PHE A 1 86 ? 18.498 -5.166 -36.667 1.00 91.88 86 PHE A C 1
ATOM 674 O O . PHE A 1 86 ? 18.493 -5.214 -37.895 1.00 91.88 86 PHE A O 1
ATOM 681 N N . PHE A 1 87 ? 17.801 -4.245 -35.991 1.00 89.50 87 PHE A N 1
ATOM 682 C CA . PHE A 1 87 ? 16.979 -3.238 -36.668 1.00 89.50 87 PHE A CA 1
ATOM 683 C C . PHE A 1 87 ? 17.811 -2.242 -37.483 1.00 89.50 87 PHE A C 1
ATOM 685 O O . PHE A 1 87 ? 17.400 -1.883 -38.583 1.00 89.50 87 PHE A O 1
ATOM 692 N N . ALA A 1 88 ? 18.983 -1.829 -36.994 1.00 90.69 88 ALA A N 1
ATOM 693 C CA . ALA A 1 88 ? 19.895 -0.957 -37.734 1.00 90.69 88 ALA A CA 1
ATOM 694 C C . ALA A 1 88 ? 20.418 -1.636 -39.010 1.00 90.69 88 ALA A C 1
ATOM 696 O O . ALA A 1 88 ? 20.436 -1.015 -40.069 1.00 90.69 88 ALA A O 1
ATOM 697 N N . LEU A 1 89 ? 20.771 -2.924 -38.932 1.00 92.19 89 LEU A N 1
ATOM 698 C CA . LEU A 1 89 ? 21.200 -3.719 -40.083 1.00 92.19 89 LEU A CA 1
ATOM 699 C C . LEU A 1 89 ? 20.064 -3.889 -41.102 1.00 92.19 89 LEU A C 1
ATOM 701 O O . LEU A 1 89 ? 20.276 -3.702 -42.298 1.00 92.19 89 LEU A O 1
ATOM 705 N N . LEU A 1 90 ? 18.854 -4.206 -40.629 1.00 89.75 90 LEU A N 1
ATOM 706 C CA . LEU A 1 90 ? 17.665 -4.331 -41.473 1.00 89.75 90 LEU A CA 1
ATOM 707 C C . LEU A 1 90 ? 17.346 -3.005 -42.178 1.00 89.75 90 LEU A C 1
ATOM 709 O O . LEU A 1 90 ? 17.086 -2.993 -43.377 1.00 89.75 90 LEU A O 1
ATOM 713 N N . MET A 1 91 ? 17.411 -1.887 -41.453 1.00 88.00 91 MET A N 1
ATOM 714 C CA . MET A 1 91 ? 17.202 -0.550 -42.009 1.00 88.00 91 MET A CA 1
ATOM 715 C C . MET A 1 91 ? 18.284 -0.192 -43.034 1.00 88.00 91 MET A C 1
ATOM 717 O O . MET A 1 91 ? 17.960 0.283 -44.118 1.00 88.00 91 MET A O 1
ATOM 721 N N . GLY A 1 92 ? 19.550 -0.488 -42.731 1.00 88.69 92 GLY A N 1
ATOM 722 C CA . GLY A 1 92 ? 20.672 -0.327 -43.654 1.00 88.69 92 GLY A CA 1
ATOM 723 C C . GLY A 1 92 ? 20.491 -1.110 -44.955 1.00 88.69 92 GLY A C 1
ATOM 724 O O . GLY A 1 92 ? 20.693 -0.568 -46.038 1.00 88.69 92 GLY A O 1
ATOM 725 N N . LEU A 1 93 ? 20.024 -2.358 -44.865 1.00 89.31 93 LEU A N 1
ATOM 726 C CA . LEU A 1 93 ? 19.694 -3.179 -46.030 1.00 89.31 93 LEU A CA 1
ATOM 727 C C . LEU A 1 93 ? 18.554 -2.563 -46.859 1.00 89.31 93 LEU A C 1
ATOM 729 O O . LEU A 1 93 ? 18.654 -2.491 -48.082 1.00 89.31 93 LEU A O 1
ATOM 733 N N . MET A 1 94 ? 17.485 -2.091 -46.211 1.00 89.00 94 MET A N 1
ATOM 734 C CA . MET A 1 94 ? 16.352 -1.461 -46.905 1.00 89.00 94 MET A CA 1
ATOM 735 C C . MET A 1 94 ? 16.735 -0.151 -47.602 1.00 89.00 94 MET A C 1
ATOM 737 O O . MET A 1 94 ? 16.207 0.132 -48.680 1.00 89.00 94 MET A O 1
ATOM 741 N N . LEU A 1 95 ? 17.653 0.626 -47.013 1.00 87.94 95 LEU A N 1
ATOM 742 C CA . LEU A 1 95 ? 18.212 1.835 -47.623 1.00 87.94 95 LEU A CA 1
ATOM 743 C C . LEU A 1 95 ? 18.962 1.498 -48.913 1.00 87.94 95 LEU A C 1
ATOM 745 O O . LEU A 1 95 ? 18.655 2.057 -49.962 1.00 87.94 95 LEU A O 1
ATOM 749 N N . VAL A 1 96 ? 19.880 0.533 -48.854 1.00 88.25 96 VAL A N 1
ATOM 750 C CA . VAL A 1 96 ? 20.704 0.132 -50.005 1.00 88.25 96 VAL A CA 1
ATOM 751 C C . VAL A 1 96 ? 19.866 -0.433 -51.152 1.00 88.25 96 VAL A C 1
ATOM 753 O O . VAL A 1 96 ? 20.152 -0.160 -52.316 1.00 88.25 96 VAL A O 1
ATOM 756 N N . LEU A 1 97 ? 18.801 -1.176 -50.840 1.00 86.75 97 LEU A N 1
ATOM 757 C CA . LEU A 1 97 ? 17.869 -1.710 -51.838 1.00 86.75 97 LEU A CA 1
ATOM 758 C C . LEU A 1 97 ? 16.911 -0.651 -52.417 1.00 86.75 97 LEU A C 1
ATOM 760 O O . LEU A 1 97 ? 16.085 -0.988 -53.263 1.00 86.75 97 LEU A O 1
ATOM 764 N N . GLY A 1 98 ? 16.959 0.602 -51.948 1.00 84.50 98 GLY A N 1
ATOM 765 C CA . GLY A 1 98 ? 16.074 1.680 -52.402 1.00 84.50 98 GLY A CA 1
ATOM 766 C C . GLY A 1 98 ? 14.609 1.525 -51.969 1.00 84.50 98 GLY A C 1
ATOM 767 O O . GLY A 1 98 ? 13.739 2.238 -52.457 1.00 84.50 98 GLY A O 1
ATOM 768 N N . LYS A 1 99 ? 14.303 0.610 -51.037 1.00 87.25 99 LYS A N 1
ATOM 769 C CA . LYS A 1 99 ? 12.930 0.273 -50.603 1.00 87.25 99 LYS A CA 1
ATOM 770 C C . LYS A 1 99 ? 12.540 0.901 -49.264 1.00 87.25 99 LYS A C 1
ATOM 772 O O . LYS A 1 99 ? 11.670 0.391 -48.557 1.00 87.25 99 LYS A O 1
ATOM 777 N N . ILE A 1 100 ? 13.150 2.033 -48.910 1.00 86.44 100 ILE A N 1
ATOM 778 C CA . ILE A 1 100 ? 12.893 2.707 -47.630 1.00 86.44 100 ILE A CA 1
ATOM 779 C C . ILE A 1 100 ? 11.424 3.128 -47.472 1.00 86.44 100 ILE A C 1
ATOM 781 O O . ILE A 1 100 ? 10.865 3.017 -46.384 1.00 86.44 100 ILE A O 1
ATOM 785 N N . GLN A 1 101 ? 10.768 3.527 -48.569 1.00 86.69 101 GLN A N 1
ATOM 786 C CA . GLN A 1 101 ? 9.343 3.874 -48.581 1.00 86.69 101 GLN A CA 1
ATOM 787 C C . GLN A 1 101 ? 8.461 2.654 -48.292 1.00 86.69 101 GLN A C 1
ATOM 789 O O . GLN A 1 101 ? 7.525 2.750 -47.504 1.00 86.69 101 GLN A O 1
ATOM 794 N N . SER A 1 102 ? 8.788 1.489 -48.863 1.00 86.19 102 SER A N 1
ATOM 795 C CA . SER A 1 102 ? 8.075 0.235 -48.591 1.00 86.19 102 SER A CA 1
ATOM 796 C C . SER A 1 102 ? 8.244 -0.206 -47.139 1.00 86.19 102 SER A C 1
ATOM 798 O O . SER A 1 102 ? 7.284 -0.661 -46.523 1.00 86.19 102 SER A O 1
ATOM 800 N N . PHE A 1 103 ? 9.438 -0.026 -46.567 1.00 84.25 103 PHE A N 1
ATOM 801 C CA . PHE A 1 103 ? 9.668 -0.266 -45.144 1.00 84.25 103 PHE A CA 1
ATOM 802 C C . PHE A 1 103 ? 8.858 0.703 -44.271 1.00 84.25 103 PHE A C 1
ATOM 804 O O . PHE A 1 103 ? 8.216 0.268 -43.320 1.00 84.25 103 PHE A O 1
ATOM 811 N N . GLY A 1 104 ? 8.821 1.993 -44.622 1.00 85.75 104 GLY A N 1
ATOM 812 C CA . GLY A 1 104 ? 8.005 2.997 -43.936 1.00 85.75 104 GLY A CA 1
ATOM 813 C C . GLY A 1 104 ? 6.506 2.687 -43.985 1.00 85.75 104 GLY A C 1
ATOM 814 O O . GLY A 1 104 ? 5.844 2.759 -42.955 1.00 85.75 104 GLY A O 1
ATOM 815 N N . ALA A 1 105 ? 5.985 2.272 -45.144 1.00 87.56 105 ALA A N 1
ATOM 816 C CA . ALA A 1 105 ? 4.588 1.867 -45.316 1.00 87.56 105 ALA A CA 1
ATOM 817 C C . ALA A 1 105 ? 4.248 0.576 -44.550 1.00 87.56 105 ALA A C 1
ATOM 819 O O . ALA A 1 105 ? 3.206 0.482 -43.905 1.00 87.56 105 ALA A O 1
ATOM 820 N N . PHE A 1 106 ? 5.144 -0.413 -44.561 1.00 85.56 106 PHE A N 1
ATOM 821 C CA . PHE A 1 106 ? 4.992 -1.622 -43.751 1.00 85.56 106 PHE A CA 1
ATOM 822 C C . PHE A 1 106 ? 4.997 -1.295 -42.252 1.00 85.56 106 PHE A C 1
ATOM 824 O O . PHE A 1 106 ? 4.163 -1.788 -41.490 1.00 85.56 106 PHE A O 1
ATOM 831 N N . PHE A 1 107 ? 5.918 -0.433 -41.820 1.00 85.38 107 PHE A N 1
ATOM 832 C CA . PHE A 1 107 ? 6.029 -0.035 -40.427 1.00 85.38 107 PHE A CA 1
ATOM 833 C C . PHE A 1 107 ? 4.855 0.840 -39.988 1.00 85.38 107 PHE A C 1
ATOM 835 O O . PHE A 1 107 ? 4.414 0.687 -38.862 1.00 85.38 107 PHE A O 1
ATOM 842 N N . SER A 1 108 ? 4.292 1.703 -40.834 1.00 84.19 108 SER A N 1
ATOM 843 C CA . SER A 1 108 ? 3.094 2.473 -40.473 1.00 84.19 108 SER A CA 1
ATOM 844 C C . SER A 1 108 ? 1.849 1.589 -40.371 1.00 84.19 108 SER A C 1
ATOM 846 O O . SER A 1 108 ? 1.071 1.754 -39.434 1.00 84.19 108 SER A O 1
ATOM 848 N N . MET A 1 109 ? 1.691 0.616 -41.276 1.00 85.12 109 MET A N 1
ATOM 849 C CA . MET A 1 109 ? 0.533 -0.281 -41.303 1.00 85.12 109 MET A CA 1
ATOM 850 C C . MET A 1 109 ? 0.568 -1.340 -40.190 1.00 85.12 109 MET A C 1
ATOM 852 O O . MET A 1 109 ? -0.448 -1.579 -39.544 1.00 85.12 109 MET A O 1
ATOM 856 N N . PHE A 1 110 ? 1.725 -1.959 -39.937 1.00 84.88 110 PHE A N 1
ATOM 857 C CA . PHE A 1 110 ? 1.858 -3.059 -38.971 1.00 84.88 110 PHE A CA 1
ATOM 858 C C . PHE A 1 110 ? 2.697 -2.679 -37.752 1.00 84.88 110 PHE A C 1
ATOM 860 O O . PHE A 1 110 ? 2.295 -2.922 -36.615 1.00 84.88 110 PHE A O 1
ATOM 867 N N . GLY A 1 111 ? 3.856 -2.055 -37.969 1.00 84.12 111 GLY A N 1
ATOM 868 C CA . GLY A 1 111 ? 4.771 -1.669 -36.890 1.00 84.12 111 GLY A CA 1
ATOM 869 C C . GLY A 1 111 ? 4.152 -0.671 -35.907 1.00 84.12 111 GLY A C 1
ATOM 870 O O . GLY A 1 111 ? 4.280 -0.847 -34.702 1.00 84.12 111 GLY A O 1
ATOM 871 N N . GLY A 1 112 ? 3.422 0.329 -36.402 1.00 84.62 112 GLY A N 1
ATOM 872 C CA . GLY A 1 112 ? 2.783 1.374 -35.610 1.00 84.62 112 GLY A CA 1
ATOM 873 C C . GLY A 1 112 ? 1.636 0.837 -34.762 1.00 84.62 112 GLY A C 1
ATOM 874 O O . GLY A 1 112 ? 1.520 1.206 -33.599 1.00 84.62 112 GLY A O 1
ATOM 875 N N . MET A 1 113 ? 0.844 -0.091 -35.304 1.00 86.75 113 MET A N 1
ATOM 876 C CA . MET A 1 113 ? -0.234 -0.756 -34.569 1.00 86.75 113 MET A CA 1
ATOM 877 C C . MET A 1 113 ? 0.321 -1.663 -33.463 1.00 86.75 113 MET A C 1
ATOM 879 O O . MET A 1 113 ? -0.096 -1.558 -32.311 1.00 86.75 113 MET A O 1
ATOM 883 N N . LEU A 1 114 ? 1.314 -2.501 -33.786 1.00 86.88 114 LEU A N 1
ATOM 884 C CA . LEU A 1 114 ? 1.960 -3.388 -32.813 1.00 86.88 114 LEU A CA 1
ATOM 885 C C . LEU A 1 114 ? 2.681 -2.596 -31.716 1.00 86.88 114 LEU A C 1
ATOM 887 O O . LEU A 1 114 ? 2.528 -2.900 -30.532 1.00 86.88 114 LEU A O 1
ATOM 891 N N . LEU A 1 115 ? 3.435 -1.557 -32.090 1.00 86.56 115 LEU A N 1
ATOM 892 C CA . LEU A 1 115 ? 4.104 -0.692 -31.125 1.00 86.56 115 LEU A CA 1
ATOM 893 C C . LEU A 1 115 ? 3.095 0.094 -30.295 1.00 86.56 115 LEU A C 1
ATOM 895 O O . LEU A 1 115 ? 3.248 0.130 -29.081 1.00 86.56 115 LEU A O 1
ATOM 899 N N . GLY A 1 116 ? 2.042 0.636 -30.907 1.00 87.31 116 GLY A N 1
ATOM 900 C CA . GLY A 1 116 ? 0.967 1.341 -30.210 1.00 87.31 116 GLY A CA 1
ATOM 901 C C . GLY A 1 116 ? 0.308 0.480 -29.134 1.00 87.31 116 GLY A C 1
ATOM 902 O O . GLY A 1 116 ? 0.202 0.914 -27.988 1.00 87.31 116 GLY A O 1
ATOM 903 N N . TRP A 1 117 ? -0.047 -0.766 -29.457 1.00 89.69 117 TRP A N 1
ATOM 904 C CA . TRP A 1 117 ? -0.599 -1.705 -28.476 1.00 89.69 117 TRP A CA 1
ATOM 905 C C . TRP A 1 117 ? 0.412 -2.124 -27.411 1.00 89.69 117 TRP A C 1
ATOM 907 O O . TRP A 1 117 ? 0.076 -2.158 -26.229 1.00 89.69 117 TRP A O 1
ATOM 917 N N . SER A 1 118 ? 1.666 -2.387 -27.786 1.00 89.00 118 SER A N 1
ATOM 918 C CA . SER A 1 118 ? 2.695 -2.777 -26.811 1.00 89.00 118 SER A CA 1
ATOM 919 C C . SER A 1 118 ? 3.079 -1.639 -25.854 1.00 89.00 118 SER A C 1
ATOM 921 O O . SER A 1 118 ? 3.408 -1.880 -24.693 1.00 89.00 118 SER A O 1
ATOM 923 N N . LEU A 1 119 ? 3.016 -0.390 -26.328 1.00 90.88 119 LEU A N 1
ATOM 924 C CA . LEU A 1 119 ? 3.363 0.812 -25.573 1.00 90.88 119 LEU A CA 1
ATOM 925 C C . LEU A 1 119 ? 2.169 1.423 -24.842 1.00 90.88 119 LEU A C 1
ATOM 927 O O . LEU A 1 119 ? 2.376 2.350 -24.058 1.00 90.88 119 LEU A O 1
ATOM 931 N N . GLN A 1 120 ? 0.956 0.893 -25.027 1.00 91.00 120 GLN A N 1
ATOM 932 C CA . GLN A 1 120 ? -0.239 1.384 -24.347 1.00 91.00 120 GLN A CA 1
ATOM 933 C C . GLN A 1 120 ? -0.016 1.458 -22.832 1.00 91.00 120 GLN A C 1
ATOM 935 O O . GLN A 1 120 ? -0.198 2.518 -22.242 1.00 91.00 120 GLN A O 1
ATOM 940 N N . ALA A 1 121 ? 0.446 0.373 -22.201 1.00 91.44 121 ALA A N 1
ATOM 941 C CA . ALA A 1 121 ? 0.657 0.351 -20.755 1.00 91.44 121 ALA A CA 1
ATOM 942 C C . ALA A 1 121 ? 1.747 1.345 -20.288 1.00 91.44 121 ALA A C 1
ATOM 944 O O . ALA A 1 121 ? 1.459 2.134 -19.391 1.00 91.44 121 ALA A O 1
ATOM 945 N N . PRO A 1 122 ? 2.959 1.405 -20.880 1.00 92.81 122 PRO A N 1
ATOM 946 C CA . PRO A 1 122 ? 3.939 2.446 -20.552 1.00 92.81 122 PRO A CA 1
ATOM 947 C C . PRO A 1 122 ? 3.417 3.882 -20.707 1.00 92.81 122 PRO A C 1
ATOM 949 O O . PRO A 1 122 ? 3.626 4.709 -19.818 1.00 92.81 122 PRO A O 1
ATOM 952 N N . VAL A 1 123 ? 2.713 4.179 -21.805 1.00 93.25 123 VAL A N 1
ATOM 953 C CA . VAL A 1 123 ? 2.158 5.515 -22.075 1.00 93.25 123 VAL A CA 1
ATOM 954 C C . VAL A 1 123 ? 1.065 5.859 -21.065 1.00 93.25 123 VAL A C 1
ATOM 956 O O . VAL A 1 123 ? 1.091 6.945 -20.486 1.00 93.25 123 VAL A O 1
ATOM 959 N N . SER A 1 124 ? 0.156 4.926 -20.774 1.00 93.44 124 SER A N 1
ATOM 960 C CA . SER A 1 124 ? -0.835 5.086 -19.707 1.00 93.44 124 SER A CA 1
ATOM 961 C C . SER A 1 124 ? -0.166 5.270 -18.346 1.00 93.44 124 SER A C 1
ATOM 963 O O . SER A 1 124 ? -0.574 6.135 -17.583 1.00 93.44 124 SER A O 1
ATOM 965 N N . GLY A 1 125 ? 0.898 4.528 -18.037 1.00 93.62 125 GLY A N 1
ATOM 966 C CA . GLY A 1 125 ? 1.644 4.699 -16.791 1.00 93.62 125 GLY A CA 1
ATOM 967 C C . GLY A 1 125 ? 2.238 6.101 -16.644 1.00 93.62 125 GLY A C 1
ATOM 968 O O . GLY A 1 125 ? 2.111 6.716 -15.584 1.00 93.62 125 GLY A O 1
ATOM 969 N N . PHE A 1 126 ? 2.806 6.641 -17.723 1.00 94.25 126 PHE A N 1
ATOM 970 C CA . PHE A 1 126 ? 3.284 8.021 -17.758 1.00 94.25 126 PHE A CA 1
ATOM 971 C C . PHE A 1 126 ? 2.139 9.030 -17.585 1.00 94.25 126 PHE A C 1
ATOM 973 O O . PHE A 1 126 ? 2.263 9.971 -16.803 1.00 94.25 126 PHE A O 1
ATOM 980 N N . ALA A 1 127 ? 1.003 8.821 -18.257 1.00 93.12 127 ALA A N 1
ATOM 981 C CA . ALA A 1 127 ? -0.174 9.675 -18.109 1.00 93.12 127 ALA A CA 1
ATOM 982 C C . ALA A 1 127 ? -0.717 9.661 -16.668 1.00 93.12 127 ALA A C 1
ATOM 984 O O . ALA A 1 127 ? -0.991 10.721 -16.110 1.00 93.12 127 ALA A O 1
ATOM 985 N N . ALA A 1 128 ? -0.796 8.487 -16.032 1.00 92.50 128 ALA A N 1
ATOM 986 C CA . ALA A 1 128 ? -1.163 8.347 -14.621 1.00 92.50 128 ALA A CA 1
ATOM 987 C C . ALA A 1 128 ? -0.197 9.117 -13.718 1.00 92.50 128 ALA A C 1
ATOM 989 O O . ALA A 1 128 ? -0.623 9.789 -12.779 1.00 92.50 128 ALA A O 1
ATOM 990 N N . TRP A 1 129 ? 1.101 9.067 -14.026 1.00 92.94 129 TRP A N 1
ATOM 991 C CA . TRP A 1 129 ? 2.109 9.808 -13.281 1.00 92.94 129 TRP A CA 1
ATOM 992 C C . TRP A 1 129 ? 1.897 11.323 -13.339 1.00 92.94 129 TRP A C 1
ATOM 994 O O . TRP A 1 129 ? 1.857 11.985 -12.301 1.00 92.94 129 TRP A O 1
ATOM 1004 N N . VAL A 1 130 ? 1.676 11.865 -14.536 1.00 93.06 130 VAL A N 1
ATOM 1005 C CA . VAL A 1 130 ? 1.364 13.289 -14.718 1.00 93.06 130 VAL A CA 1
ATOM 1006 C C . VAL A 1 130 ? 0.068 13.662 -13.987 1.00 93.06 130 VAL A C 1
ATOM 1008 O O . VAL A 1 130 ? 0.034 14.648 -13.252 1.00 93.06 130 VAL A O 1
ATOM 1011 N N . MET A 1 131 ? -0.981 12.846 -14.119 1.00 90.25 131 MET A N 1
ATOM 1012 C CA . MET A 1 131 ? -2.284 13.081 -13.487 1.00 90.25 131 MET A CA 1
ATOM 1013 C C . MET A 1 131 ? -2.206 13.119 -11.962 1.00 90.25 131 MET A C 1
ATOM 1015 O O . MET A 1 131 ? -2.718 14.050 -11.345 1.00 90.25 131 MET A O 1
ATOM 1019 N N . VAL A 1 132 ? -1.525 12.158 -11.338 1.00 89.25 132 VAL A N 1
ATOM 1020 C CA . VAL A 1 132 ? -1.367 12.119 -9.878 1.00 89.25 132 VAL A CA 1
ATOM 1021 C C . VAL A 1 132 ? -0.546 13.310 -9.379 1.00 89.25 132 VAL A C 1
ATOM 1023 O O . VAL A 1 132 ? -0.853 13.848 -8.321 1.00 89.25 132 VAL A O 1
ATOM 1026 N N . ILE A 1 133 ? 0.448 13.789 -10.134 1.00 89.56 133 ILE A N 1
ATOM 1027 C CA . ILE A 1 133 ? 1.204 14.997 -9.759 1.00 89.56 133 ILE A CA 1
ATOM 1028 C C . ILE A 1 133 ? 0.327 16.253 -9.793 1.00 89.56 133 ILE A C 1
ATOM 1030 O O . ILE A 1 133 ? 0.460 17.105 -8.908 1.00 89.56 133 ILE A O 1
ATOM 1034 N N . MET A 1 134 ? -0.544 16.374 -10.800 1.00 91.88 134 MET A N 1
ATOM 1035 C CA . MET A 1 134 ? -1.428 17.532 -10.966 1.00 91.88 134 MET A CA 1
ATOM 1036 C C . MET A 1 134 ? -2.594 17.512 -9.975 1.00 91.88 134 MET A C 1
ATOM 1038 O O . MET A 1 134 ? -2.839 18.507 -9.301 1.00 91.88 134 MET A O 1
ATOM 1042 N N . MET A 1 135 ? -3.298 16.383 -9.864 1.00 88.88 135 MET A N 1
ATOM 1043 C CA . MET A 1 135 ? -4.505 16.256 -9.038 1.00 88.88 135 MET A CA 1
ATOM 1044 C C . MET A 1 135 ? -4.197 15.935 -7.572 1.00 88.88 135 MET A C 1
ATOM 1046 O O . MET A 1 135 ? -5.022 16.195 -6.704 1.00 88.88 135 MET A O 1
ATOM 1050 N N . ARG A 1 136 ? -3.015 15.373 -7.289 1.00 86.81 136 ARG A N 1
ATOM 1051 C CA . ARG A 1 136 ? -2.530 14.986 -5.952 1.00 86.81 136 ARG A CA 1
ATOM 1052 C C . ARG A 1 136 ? -3.566 14.239 -5.090 1.00 86.81 136 ARG A C 1
ATOM 1054 O O . ARG A 1 136 ? -3.789 14.646 -3.950 1.00 86.81 136 ARG A O 1
ATOM 1061 N N . PRO A 1 137 ? -4.165 13.132 -5.582 1.00 87.25 137 PRO A N 1
ATOM 1062 C CA . PRO A 1 137 ? -5.091 12.318 -4.785 1.00 87.25 137 PRO A CA 1
ATOM 1063 C C . PRO A 1 137 ? -4.426 11.691 -3.542 1.00 87.25 137 PRO A C 1
ATOM 1065 O O . PRO A 1 137 ? -5.088 11.431 -2.539 1.00 87.25 137 PRO A O 1
ATOM 1068 N N . TYR A 1 138 ? -3.112 11.471 -3.598 1.00 87.81 138 TYR A N 1
ATOM 1069 C CA . TYR A 1 138 ? -2.267 11.027 -2.490 1.00 87.81 138 TYR A CA 1
ATOM 1070 C C . TYR A 1 138 ? -0.853 11.610 -2.640 1.00 87.81 138 TYR A C 1
ATOM 1072 O O . TYR A 1 138 ? -0.441 12.011 -3.736 1.00 87.81 138 TYR A O 1
ATOM 1080 N N . LYS A 1 139 ? -0.119 11.693 -1.530 1.00 87.25 139 LYS A N 1
ATOM 1081 C CA . LYS A 1 139 ? 1.217 12.293 -1.403 1.00 87.25 139 LYS A CA 1
ATOM 1082 C C . LYS A 1 139 ? 2.259 11.255 -0.981 1.00 87.25 139 LYS A C 1
ATOM 1084 O O . LYS A 1 139 ? 1.942 10.117 -0.653 1.00 87.25 139 LYS A O 1
ATOM 1089 N N . LEU A 1 140 ? 3.533 11.653 -1.021 1.00 89.12 140 LEU A N 1
ATOM 1090 C CA . LEU A 1 140 ? 4.617 10.855 -0.446 1.00 89.12 140 LEU A CA 1
ATOM 1091 C C . LEU A 1 140 ? 4.415 10.756 1.070 1.00 89.12 140 LEU A C 1
ATOM 1093 O O . LEU A 1 140 ? 4.196 11.775 1.720 1.00 89.12 140 LEU A O 1
ATOM 1097 N N . GLY A 1 141 ? 4.510 9.544 1.604 1.00 87.56 141 GLY A N 1
ATOM 1098 C CA . GLY A 1 141 ? 4.248 9.218 3.003 1.00 87.56 141 GLY A CA 1
ATOM 1099 C C . GLY A 1 141 ? 2.806 8.809 3.303 1.00 87.56 141 GLY A C 1
ATOM 1100 O O . GLY A 1 141 ? 2.572 8.266 4.376 1.00 87.56 141 GLY A O 1
ATOM 1101 N N . ASP A 1 142 ? 1.855 9.010 2.385 1.00 89.44 142 ASP A N 1
ATOM 1102 C CA . ASP A 1 142 ? 0.463 8.617 2.625 1.00 89.44 142 ASP A CA 1
ATOM 1103 C C . ASP A 1 142 ? 0.328 7.090 2.671 1.00 89.44 142 ASP A C 1
ATOM 1105 O O . ASP A 1 142 ? 0.897 6.383 1.831 1.00 89.44 142 ASP A O 1
ATOM 1109 N N . ARG A 1 143 ? -0.480 6.582 3.604 1.00 89.94 143 ARG A N 1
ATOM 1110 C CA . ARG A 1 143 ? -0.894 5.179 3.636 1.00 89.94 143 ARG A CA 1
ATOM 1111 C C . ARG A 1 143 ? -2.058 4.971 2.681 1.00 89.94 143 ARG A C 1
ATOM 1113 O O . ARG A 1 143 ? -3.128 5.557 2.857 1.00 89.94 143 ARG A O 1
ATOM 1120 N N . ILE A 1 144 ? -1.866 4.122 1.678 1.00 92.06 144 ILE A N 1
ATOM 1121 C CA . ILE A 1 144 ? -2.888 3.829 0.672 1.00 92.06 144 ILE A CA 1
ATOM 1122 C C . ILE A 1 144 ? -3.196 2.334 0.597 1.00 92.06 144 ILE A C 1
ATOM 1124 O O . ILE A 1 144 ? -2.321 1.484 0.769 1.00 92.06 144 ILE A O 1
ATOM 1128 N N . GLN A 1 145 ? -4.451 2.018 0.295 1.00 91.62 145 GLN A N 1
ATOM 1129 C CA . GLN A 1 145 ? -4.926 0.663 0.051 1.00 91.62 145 GLN A CA 1
ATOM 1130 C C . GLN A 1 145 ? -5.505 0.543 -1.354 1.00 91.62 145 GLN A C 1
ATOM 1132 O O . GLN A 1 145 ? -6.250 1.407 -1.817 1.00 91.62 145 GLN A O 1
ATOM 1137 N N . PHE A 1 146 ? -5.212 -0.586 -1.989 1.00 92.75 146 PHE A N 1
ATOM 1138 C CA . PHE A 1 146 ? -5.848 -1.059 -3.210 1.00 92.75 146 PHE A CA 1
ATOM 1139 C C . PHE A 1 146 ? -6.638 -2.333 -2.876 1.00 92.75 146 PHE A C 1
ATOM 1141 O O . PHE A 1 146 ? -6.053 -3.422 -2.886 1.00 92.75 146 PHE A O 1
ATOM 1148 N N . PRO A 1 147 ? -7.945 -2.230 -2.553 1.00 89.81 147 PRO A N 1
ATOM 1149 C CA . PRO A 1 147 ? -8.741 -3.365 -2.070 1.00 89.81 147 PRO A CA 1
ATOM 1150 C C . PRO A 1 147 ? -8.764 -4.544 -3.046 1.00 89.81 147 PRO A C 1
ATOM 1152 O O . PRO A 1 147 ? -8.599 -5.695 -2.656 1.00 89.81 147 PRO A O 1
ATOM 1155 N N . SER A 1 148 ? -8.881 -4.243 -4.335 1.00 90.44 148 SER A N 1
ATOM 1156 C CA . SER A 1 148 ? -8.862 -5.201 -5.445 1.00 90.44 148 SER A CA 1
ATOM 1157 C C . SER A 1 148 ? -7.549 -5.972 -5.597 1.00 90.44 148 SER A C 1
ATOM 1159 O O . SER A 1 148 ? -7.547 -7.072 -6.141 1.00 90.44 148 SER A O 1
ATOM 1161 N N . LEU A 1 149 ? -6.433 -5.407 -5.129 1.00 87.12 149 LEU A N 1
ATOM 1162 C CA . LEU A 1 149 ? -5.118 -6.049 -5.144 1.00 87.12 149 LEU A CA 1
ATOM 1163 C C . LEU A 1 149 ? -4.765 -6.690 -3.794 1.00 87.12 149 LEU A C 1
ATOM 1165 O O . LEU A 1 149 ? -3.701 -7.295 -3.681 1.00 87.12 149 LEU A O 1
ATOM 1169 N N . GLY A 1 150 ? -5.608 -6.524 -2.765 1.00 88.75 150 GLY A N 1
ATOM 1170 C CA . GLY A 1 150 ? -5.287 -6.925 -1.394 1.00 88.75 150 GLY A CA 1
ATOM 1171 C C . GLY A 1 150 ? -4.008 -6.263 -0.867 1.00 88.75 150 GLY A C 1
ATOM 1172 O O . GLY A 1 150 ? -3.272 -6.867 -0.091 1.00 88.75 150 GLY A O 1
ATOM 1173 N N . LEU A 1 151 ? -3.701 -5.049 -1.338 1.00 89.62 151 LEU A N 1
ATOM 1174 C CA . LEU A 1 151 ? -2.434 -4.368 -1.088 1.00 89.62 151 LEU A CA 1
ATOM 1175 C C . LEU A 1 151 ? -2.650 -3.130 -0.221 1.00 89.62 151 LEU A C 1
ATOM 1177 O O . LEU A 1 151 ? -3.451 -2.268 -0.572 1.00 89.62 151 LEU A O 1
ATOM 1181 N N . ILE A 1 152 ? -1.882 -3.012 0.859 1.00 91.75 152 ILE A N 1
ATOM 1182 C CA . ILE A 1 152 ? -1.805 -1.816 1.702 1.00 91.75 152 ILE A CA 1
ATOM 1183 C C . ILE A 1 152 ? -0.333 -1.423 1.814 1.00 91.75 152 ILE A C 1
ATOM 1185 O O . ILE A 1 152 ? 0.539 -2.285 1.966 1.00 91.75 152 ILE A O 1
ATOM 1189 N N . GLY A 1 153 ? -0.037 -0.131 1.718 1.00 92.19 153 GL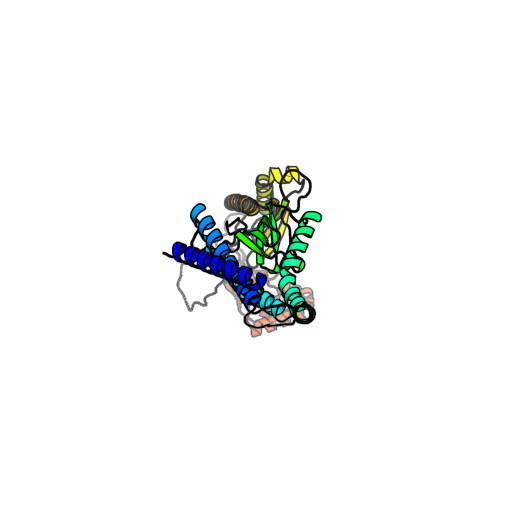Y A N 1
ATOM 1190 C CA . GLY A 1 153 ? 1.321 0.348 1.922 1.00 92.19 153 GLY A CA 1
ATOM 1191 C C . GLY A 1 153 ? 1.459 1.861 1.960 1.00 92.19 153 GLY A C 1
ATOM 1192 O O . GLY A 1 153 ? 0.601 2.597 1.476 1.00 92.19 153 GLY A O 1
ATOM 1193 N N . ASP A 1 154 ? 2.582 2.302 2.514 1.00 92.00 154 ASP A N 1
ATOM 1194 C CA . ASP A 1 154 ? 2.942 3.712 2.627 1.00 92.00 154 ASP A CA 1
ATOM 1195 C C . ASP A 1 154 ? 3.687 4.161 1.363 1.00 92.00 154 ASP A C 1
ATOM 1197 O O . ASP A 1 154 ? 4.602 3.482 0.884 1.00 92.00 154 ASP A O 1
ATOM 1201 N N . VAL A 1 155 ? 3.308 5.302 0.787 1.00 92.88 155 VAL A N 1
ATOM 1202 C CA . VAL A 1 155 ? 3.881 5.795 -0.471 1.00 92.88 155 VAL A CA 1
ATOM 1203 C C . VAL A 1 155 ? 5.319 6.269 -0.261 1.00 92.88 155 VAL A C 1
ATOM 1205 O O . VAL A 1 155 ? 5.561 7.314 0.334 1.00 92.88 155 VAL A O 1
ATOM 1208 N N . VAL A 1 156 ? 6.293 5.559 -0.829 1.00 93.31 156 VAL A N 1
ATOM 1209 C CA . VAL A 1 156 ? 7.717 5.925 -0.713 1.00 93.31 156 VAL A CA 1
ATOM 1210 C C . VAL A 1 156 ? 8.163 6.807 -1.869 1.00 93.31 156 VAL A C 1
ATOM 1212 O O . VAL A 1 156 ? 8.852 7.808 -1.682 1.00 93.31 156 VAL A O 1
ATOM 1215 N N . LYS A 1 157 ? 7.811 6.418 -3.096 1.00 93.38 157 LYS A N 1
ATOM 1216 C CA . LYS A 1 157 ? 8.264 7.118 -4.300 1.00 93.38 157 LYS A CA 1
ATOM 1217 C C . LYS A 1 157 ? 7.282 6.940 -5.436 1.00 93.38 157 LYS A C 1
ATOM 1219 O O . LYS A 1 157 ? 6.799 5.839 -5.686 1.00 93.38 157 LYS A O 1
ATOM 1224 N N . PHE A 1 158 ? 7.098 8.003 -6.207 1.00 91.19 158 PHE A N 1
ATOM 1225 C CA . PHE A 1 158 ? 6.303 7.969 -7.421 1.00 91.19 158 PHE A CA 1
ATOM 1226 C C . PHE A 1 158 ? 7.161 8.289 -8.649 1.00 91.19 158 PHE A C 1
ATOM 1228 O O . PHE A 1 158 ? 7.614 9.417 -8.841 1.00 91.19 158 PHE A O 1
ATOM 1235 N N . SER A 1 159 ? 7.441 7.263 -9.453 1.00 92.81 159 SER A N 1
ATOM 1236 C CA . SER A 1 159 ? 8.222 7.365 -10.695 1.00 92.81 159 SER A CA 1
ATOM 1237 C C . SER A 1 159 ? 7.287 7.275 -11.906 1.00 92.81 159 SER A C 1
ATOM 1239 O O . SER A 1 159 ? 6.175 6.784 -11.746 1.00 92.81 159 SER A O 1
ATOM 1241 N N . PRO A 1 160 ? 7.715 7.650 -13.127 1.00 92.25 160 PRO A N 1
ATOM 1242 C CA . PRO A 1 160 ? 6.840 7.627 -14.303 1.00 92.25 160 PRO A CA 1
ATOM 1243 C C . PRO A 1 160 ? 6.208 6.270 -14.634 1.00 92.25 160 PRO A C 1
ATOM 1245 O O . PRO A 1 160 ? 5.086 6.223 -15.124 1.00 92.25 160 PRO A O 1
ATOM 1248 N N . MET A 1 161 ? 6.906 5.166 -14.355 1.00 91.62 161 MET A N 1
ATOM 1249 C CA . MET A 1 161 ? 6.420 3.810 -14.653 1.00 91.62 161 MET A CA 1
ATOM 1250 C C . MET A 1 161 ? 5.806 3.099 -13.443 1.00 91.62 161 MET A C 1
ATOM 1252 O O . MET A 1 161 ? 4.934 2.249 -13.618 1.00 91.62 161 MET A O 1
ATOM 1256 N N . TYR A 1 162 ? 6.262 3.428 -12.231 1.00 94.69 162 TYR A N 1
ATOM 1257 C CA . TYR A 1 162 ? 5.927 2.683 -11.020 1.00 94.69 162 TYR A CA 1
ATOM 1258 C C . TYR A 1 162 ? 5.679 3.593 -9.819 1.00 94.69 162 TYR A C 1
ATOM 1260 O O . TYR A 1 162 ? 6.469 4.501 -9.525 1.00 94.69 162 TYR A O 1
ATOM 1268 N N . LEU A 1 163 ? 4.644 3.245 -9.064 1.00 94.25 163 LEU A N 1
ATOM 1269 C CA . LEU A 1 163 ? 4.386 3.691 -7.708 1.00 94.25 163 LEU A CA 1
ATOM 1270 C C . LEU A 1 163 ? 5.044 2.702 -6.756 1.00 94.25 163 LEU A C 1
ATOM 1272 O O . LEU A 1 163 ? 4.814 1.500 -6.835 1.00 94.25 163 LEU A O 1
ATOM 1276 N N . THR A 1 164 ? 5.903 3.205 -5.880 1.00 95.12 164 THR A N 1
ATOM 1277 C CA . THR A 1 164 ? 6.626 2.386 -4.913 1.00 95.12 164 THR A CA 1
ATOM 1278 C C . THR A 1 164 ? 6.028 2.578 -3.536 1.00 95.12 164 THR A C 1
ATOM 1280 O O . THR A 1 164 ? 6.023 3.698 -3.020 1.00 95.12 164 THR A O 1
ATOM 1283 N N . LEU A 1 165 ? 5.561 1.479 -2.958 1.00 94.25 165 LEU A N 1
ATOM 1284 C CA . LEU A 1 165 ? 4.948 1.418 -1.639 1.00 94.25 165 LEU A CA 1
ATOM 1285 C C . LEU A 1 165 ? 5.831 0.599 -0.707 1.00 94.25 165 LEU A C 1
ATOM 1287 O O . LEU A 1 165 ? 6.386 -0.416 -1.125 1.00 94.25 165 LEU A O 1
ATOM 1291 N N . ASN A 1 166 ? 5.934 1.010 0.547 1.00 93.06 166 ASN A N 1
ATOM 1292 C CA . ASN A 1 166 ? 6.410 0.142 1.611 1.00 93.06 166 ASN A CA 1
ATOM 1293 C C . ASN A 1 166 ? 5.208 -0.642 2.140 1.00 93.06 166 ASN A C 1
ATOM 1295 O O . ASN A 1 166 ? 4.265 -0.038 2.646 1.00 93.06 166 ASN A O 1
ATOM 1299 N N . GLN A 1 167 ? 5.210 -1.962 1.974 1.00 92.06 167 GLN A N 1
ATOM 1300 C CA . GLN A 1 167 ? 4.085 -2.805 2.360 1.00 92.06 167 GLN A CA 1
ATOM 1301 C C . GLN A 1 167 ? 3.794 -2.681 3.856 1.00 92.06 167 GLN A C 1
ATOM 1303 O O . GLN A 1 167 ? 4.698 -2.804 4.686 1.00 92.06 167 GLN A O 1
ATOM 1308 N N . VAL A 1 168 ? 2.514 -2.509 4.172 1.00 87.44 168 VAL A N 1
ATOM 1309 C CA . VAL A 1 168 ? 1.976 -2.544 5.528 1.00 87.44 168 VAL A CA 1
ATOM 1310 C C . VAL A 1 168 ? 1.134 -3.812 5.660 1.00 87.44 168 VAL A C 1
ATOM 1312 O O . VAL A 1 168 ? 0.270 -4.077 4.823 1.00 87.44 168 VAL A O 1
ATOM 1315 N N . GLY A 1 169 ? 1.419 -4.624 6.677 1.00 83.00 169 GLY A N 1
ATOM 1316 C CA . GLY A 1 169 ? 0.794 -5.937 6.856 1.00 83.00 169 GLY A CA 1
ATOM 1317 C C . GLY A 1 169 ? 1.165 -6.974 5.782 1.00 83.00 169 GLY A C 1
ATOM 1318 O O . GLY A 1 169 ? 2.256 -6.965 5.206 1.00 83.00 169 GLY A O 1
ATOM 1319 N N . GLY A 1 170 ? 0.263 -7.925 5.526 1.00 79.56 170 GLY A N 1
ATOM 1320 C CA . GLY A 1 170 ? 0.460 -9.027 4.577 1.00 79.56 170 GLY A CA 1
ATOM 1321 C C . GLY A 1 170 ? 1.138 -10.237 5.219 1.00 79.56 170 GLY A C 1
ATOM 1322 O O . GLY A 1 170 ? 0.467 -11.206 5.553 1.00 79.56 170 GLY A O 1
ATOM 1323 N N . THR A 1 171 ? 2.461 -10.190 5.412 1.00 65.81 171 THR A N 1
ATOM 1324 C CA . THR A 1 171 ? 3.199 -11.276 6.100 1.00 65.81 171 THR A CA 1
ATOM 1325 C C . THR A 1 171 ? 2.900 -11.308 7.602 1.00 65.81 171 THR A C 1
ATOM 1327 O O . THR A 1 171 ? 3.023 -12.346 8.246 1.00 65.81 171 THR A O 1
ATOM 1330 N N . ILE A 1 172 ? 2.509 -10.160 8.157 1.00 74.38 172 ILE A N 1
ATOM 1331 C CA . ILE A 1 172 ? 2.122 -9.977 9.555 1.00 74.38 172 ILE A CA 1
ATOM 1332 C C . ILE A 1 172 ? 0.665 -9.505 9.548 1.00 74.38 172 ILE A C 1
ATOM 1334 O O . ILE A 1 172 ? 0.284 -8.698 8.701 1.00 74.38 172 ILE A O 1
ATOM 1338 N N . GLY A 1 173 ? -0.151 -10.007 10.478 1.00 75.50 173 GLY A N 1
ATOM 1339 C CA . GLY A 1 173 ? -1.556 -9.598 10.616 1.00 75.50 173 GLY A CA 1
ATOM 1340 C C . GLY A 1 173 ? -1.756 -8.194 11.205 1.00 75.50 173 GLY A C 1
ATOM 1341 O O . GLY A 1 173 ? -2.884 -7.720 11.255 1.00 75.50 173 GLY A O 1
ATOM 1342 N N . SER A 1 174 ? -0.679 -7.543 11.659 1.00 74.69 174 SER A N 1
ATOM 1343 C CA . SER A 1 174 ? -0.679 -6.163 12.161 1.00 74.69 174 SER A CA 1
ATOM 1344 C C . SER A 1 174 ? -0.501 -5.175 11.006 1.00 74.69 174 SER A C 1
ATOM 1346 O O . SER A 1 174 ? 0.209 -5.461 10.041 1.00 74.69 174 SER A O 1
ATOM 1348 N N . GLU A 1 175 ? -1.089 -3.985 11.119 1.00 81.00 175 GLU A N 1
ATOM 1349 C CA . GLU A 1 175 ? -0.939 -2.882 10.155 1.00 81.00 175 GLU A CA 1
ATOM 1350 C C . GLU A 1 175 ? 0.373 -2.103 10.363 1.00 81.00 175 GLU A C 1
ATOM 1352 O O . GLU A 1 175 ? 0.409 -0.870 10.404 1.00 81.00 175 GLU A O 1
ATOM 1357 N N . GLU A 1 176 ? 1.476 -2.840 10.475 1.00 83.31 176 GLU A N 1
ATOM 1358 C CA . GLU A 1 176 ? 2.827 -2.303 10.625 1.00 83.31 176 GLU A CA 1
ATOM 1359 C C . GLU A 1 176 ? 3.626 -2.385 9.315 1.00 83.31 176 GLU A C 1
ATOM 1361 O O . GLU A 1 176 ? 3.422 -3.307 8.513 1.00 83.31 176 GLU A O 1
ATOM 1366 N N . PRO A 1 177 ? 4.546 -1.432 9.073 1.00 81.75 177 PRO A N 1
ATOM 1367 C CA . PRO A 1 177 ? 5.404 -1.448 7.897 1.00 81.75 177 PRO A CA 1
ATOM 1368 C C . PRO A 1 177 ? 6.409 -2.606 7.970 1.00 81.75 177 PRO A C 1
ATOM 1370 O O . PRO A 1 177 ? 7.255 -2.665 8.857 1.00 81.75 177 PRO A O 1
ATOM 1373 N N . VAL A 1 178 ? 6.358 -3.507 6.988 1.00 84.00 178 VAL A N 1
ATOM 1374 C CA . VAL A 1 178 ? 7.192 -4.726 6.944 1.00 84.00 178 VAL A CA 1
ATOM 1375 C C . VAL A 1 178 ? 8.579 -4.455 6.337 1.00 84.00 178 VAL A C 1
ATOM 1377 O O . VAL A 1 178 ? 9.486 -5.277 6.439 1.00 84.00 178 VAL A O 1
ATOM 1380 N N . GLY A 1 179 ? 8.762 -3.307 5.676 1.00 85.00 179 GLY A N 1
ATOM 1381 C CA . GLY A 1 179 ? 10.000 -2.973 4.959 1.00 85.00 179 GLY A CA 1
ATOM 1382 C C . GLY A 1 179 ? 10.095 -3.617 3.571 1.00 85.00 179 GLY A C 1
ATOM 1383 O O . GLY A 1 179 ? 11.157 -3.606 2.947 1.00 85.00 179 GLY A O 1
ATOM 1384 N N . ARG A 1 180 ? 8.997 -4.195 3.066 1.00 89.50 180 ARG A N 1
ATOM 1385 C CA . ARG A 1 180 ? 8.937 -4.801 1.733 1.00 89.50 180 ARG A CA 1
ATOM 1386 C C . ARG A 1 180 ? 8.479 -3.772 0.708 1.00 89.50 180 ARG A C 1
ATOM 1388 O O . ARG A 1 180 ? 7.336 -3.331 0.722 1.00 89.50 180 ARG A O 1
ATOM 1395 N N . MET A 1 181 ? 9.363 -3.449 -0.228 1.00 92.75 181 MET A N 1
ATOM 1396 C CA . MET A 1 181 ? 9.069 -2.501 -1.300 1.00 92.75 181 MET A CA 1
ATOM 1397 C C . MET A 1 181 ? 8.252 -3.168 -2.407 1.00 92.75 181 MET A C 1
ATOM 1399 O O . MET A 1 181 ? 8.644 -4.201 -2.952 1.00 92.75 181 MET A O 1
ATOM 1403 N N . ILE A 1 182 ? 7.119 -2.566 -2.749 1.00 93.06 182 ILE A N 1
ATOM 1404 C CA . ILE A 1 182 ? 6.205 -3.034 -3.786 1.00 93.06 182 ILE A CA 1
ATOM 1405 C C . ILE A 1 182 ? 6.148 -1.989 -4.888 1.00 93.06 182 ILE A C 1
ATOM 1407 O O . ILE A 1 182 ? 5.893 -0.816 -4.630 1.00 93.06 182 ILE A O 1
ATOM 1411 N N . HIS A 1 183 ? 6.383 -2.425 -6.123 1.00 94.31 183 HIS A N 1
ATOM 1412 C CA . HIS A 1 183 ? 6.314 -1.578 -7.307 1.00 94.31 183 HIS A CA 1
ATOM 1413 C C . HIS A 1 183 ? 5.022 -1.870 -8.066 1.00 94.31 183 HIS A C 1
ATOM 1415 O O . HIS A 1 183 ? 4.897 -2.898 -8.730 1.00 94.31 183 HIS A O 1
ATOM 1421 N N . VAL A 1 184 ? 4.064 -0.956 -7.968 1.00 93.81 184 VAL A N 1
ATOM 1422 C CA . VAL A 1 184 ? 2.794 -1.017 -8.690 1.00 93.81 184 VAL A CA 1
ATOM 1423 C C . VAL A 1 184 ? 2.966 -0.306 -10.033 1.00 93.81 184 VAL A C 1
ATOM 1425 O O . VAL A 1 184 ? 3.337 0.872 -10.038 1.00 93.81 184 VAL A O 1
ATOM 1428 N N . PRO A 1 185 ? 2.729 -0.970 -11.179 1.00 95.25 185 PRO A N 1
ATOM 1429 C CA . PRO A 1 185 ? 2.743 -0.306 -12.477 1.00 95.25 185 PRO A CA 1
ATOM 1430 C C . PRO A 1 185 ? 1.696 0.805 -12.519 1.00 95.25 185 PRO A C 1
ATOM 1432 O O . PRO A 1 185 ? 0.512 0.559 -12.290 1.00 95.25 185 PRO A O 1
ATOM 1435 N N . ASN A 1 186 ? 2.104 2.023 -12.870 1.00 94.25 186 ASN A N 1
ATOM 1436 C CA . ASN A 1 186 ? 1.199 3.176 -12.850 1.00 94.25 186 ASN A CA 1
ATOM 1437 C C . ASN A 1 186 ? -0.008 3.009 -13.780 1.00 94.25 186 ASN A C 1
ATOM 1439 O O . ASN A 1 186 ? -1.078 3.535 -13.499 1.00 94.25 186 ASN A O 1
ATOM 1443 N N . ALA A 1 187 ? 0.148 2.246 -14.866 1.00 93.56 187 ALA A N 1
ATOM 1444 C CA . ALA A 1 187 ? -0.929 1.947 -15.804 1.00 93.56 187 ALA A CA 1
ATOM 1445 C C . ALA A 1 187 ? -2.131 1.271 -15.126 1.00 93.56 187 ALA A C 1
ATOM 1447 O O . ALA A 1 187 ? -3.265 1.464 -15.552 1.00 93.56 187 ALA A O 1
ATOM 1448 N N . MET A 1 188 ? -1.888 0.505 -14.056 1.00 92.56 188 MET A N 1
ATOM 1449 C CA . MET A 1 188 ? -2.943 -0.165 -13.299 1.00 92.56 188 MET A CA 1
ATOM 1450 C C . MET A 1 188 ? -3.755 0.814 -12.451 1.00 92.56 188 MET A C 1
ATOM 1452 O O . MET A 1 188 ? -4.917 0.541 -12.184 1.00 92.56 188 MET A O 1
ATOM 1456 N N . LEU A 1 189 ? -3.195 1.965 -12.066 1.00 88.44 189 LEU A N 1
ATOM 1457 C CA . LEU A 1 189 ? -3.845 2.911 -11.151 1.00 88.44 189 LEU A CA 1
ATOM 1458 C C . LEU A 1 189 ? -5.163 3.468 -11.704 1.00 88.44 189 LEU A C 1
ATOM 1460 O O . LEU A 1 189 ? -6.052 3.783 -10.927 1.00 88.44 189 LEU A O 1
ATOM 1464 N N . PHE A 1 190 ? -5.323 3.544 -13.028 1.00 84.19 190 PHE A N 1
ATOM 1465 C CA . PHE A 1 190 ? -6.579 3.986 -13.644 1.00 84.19 190 PHE A CA 1
ATOM 1466 C C . PHE A 1 190 ? -7.731 2.991 -13.493 1.00 84.19 190 PHE A C 1
ATOM 1468 O O . PHE A 1 190 ? -8.889 3.386 -13.572 1.00 84.19 190 PHE A O 1
ATOM 1475 N N . ALA A 1 191 ? -7.422 1.708 -13.310 1.00 87.31 191 ALA A N 1
ATOM 1476 C CA . ALA A 1 191 ? -8.418 0.647 -13.202 1.00 87.31 191 ALA A CA 1
ATOM 1477 C C . ALA A 1 191 ? -8.729 0.269 -11.746 1.00 87.31 191 ALA A C 1
ATOM 1479 O O . ALA A 1 191 ? -9.616 -0.548 -11.512 1.00 87.31 191 ALA A O 1
ATOM 1480 N N . GLN A 1 192 ? -7.991 0.816 -10.776 1.00 88.81 192 GLN A N 1
ATOM 1481 C CA . GLN A 1 192 ? -8.094 0.435 -9.370 1.00 88.81 192 GLN A CA 1
ATOM 1482 C C . GLN A 1 192 ? -8.607 1.594 -8.521 1.00 88.81 192 GLN A C 1
ATOM 1484 O O . GLN A 1 192 ? -8.181 2.736 -8.681 1.00 88.81 192 GLN A O 1
ATOM 1489 N N . VAL A 1 193 ? -9.483 1.287 -7.564 1.00 89.75 193 VAL A N 1
ATOM 1490 C CA . VAL A 1 193 ? -9.865 2.242 -6.521 1.00 89.75 193 VAL A CA 1
ATOM 1491 C C . VAL A 1 193 ? -8.736 2.308 -5.496 1.00 89.75 193 VAL A C 1
ATOM 1493 O O . VAL A 1 193 ? -8.336 1.282 -4.944 1.00 89.75 193 VAL A O 1
ATOM 1496 N N . ALA A 1 194 ? -8.229 3.513 -5.248 1.00 90.31 194 ALA A N 1
ATOM 1497 C CA . ALA A 1 194 ? -7.256 3.783 -4.198 1.00 90.31 194 ALA A CA 1
ATOM 1498 C C . ALA A 1 194 ? -7.963 4.425 -3.000 1.00 90.31 194 ALA A C 1
ATOM 1500 O O . ALA A 1 194 ? -8.609 5.463 -3.144 1.00 90.31 194 ALA A O 1
ATOM 1501 N N . ILE A 1 195 ? -7.822 3.824 -1.821 1.00 90.19 195 ILE A N 1
ATOM 1502 C CA . ILE A 1 195 ? -8.310 4.379 -0.555 1.00 90.19 195 ILE A CA 1
ATOM 1503 C C . ILE A 1 195 ? -7.115 4.992 0.165 1.00 90.19 195 ILE A C 1
ATOM 1505 O O . ILE A 1 195 ? -6.144 4.296 0.451 1.00 90.19 195 ILE A O 1
ATOM 1509 N N . ASN A 1 196 ? -7.171 6.292 0.443 1.00 89.81 196 ASN A N 1
ATOM 1510 C CA . ASN A 1 196 ? -6.121 6.995 1.172 1.00 89.81 196 ASN A CA 1
ATOM 1511 C C . ASN A 1 196 ? -6.513 7.122 2.650 1.00 89.81 196 ASN A C 1
ATOM 1513 O O . ASN A 1 196 ? -7.465 7.823 2.984 1.00 89.81 196 ASN A O 1
ATOM 1517 N N . TYR A 1 197 ? -5.767 6.444 3.520 1.00 81.94 197 TYR A N 1
ATOM 1518 C CA . TYR A 1 197 ? -5.970 6.435 4.972 1.00 81.94 197 TYR A CA 1
ATOM 1519 C C . TYR A 1 197 ? -5.406 7.694 5.638 1.00 81.94 197 TYR A C 1
ATOM 1521 O O . TYR A 1 197 ? -5.825 8.068 6.732 1.00 81.94 197 TYR A O 1
ATOM 1529 N N . THR A 1 198 ? -4.457 8.355 4.972 1.00 81.62 198 THR A N 1
ATOM 1530 C CA . THR A 1 198 ? -3.753 9.542 5.469 1.00 81.62 198 THR A CA 1
ATOM 1531 C C . THR A 1 198 ? -4.237 10.824 4.770 1.00 81.62 198 THR A C 1
ATOM 1533 O O . THR A 1 198 ? -3.518 11.822 4.696 1.00 81.62 198 THR A O 1
ATOM 1536 N N . TYR A 1 199 ? -5.455 10.813 4.207 1.00 70.50 199 TYR A N 1
ATOM 1537 C CA . TYR A 1 199 ? -6.017 11.939 3.457 1.00 70.50 199 TYR A CA 1
ATOM 1538 C C . TYR A 1 199 ? -6.336 13.112 4.397 1.00 70.50 199 TYR A C 1
ATOM 1540 O O . TYR A 1 199 ? -7.425 13.234 4.950 1.00 70.50 199 TYR A O 1
ATOM 1548 N N . LYS A 1 200 ? -5.326 13.960 4.600 1.00 62.38 200 LYS A N 1
ATOM 1549 C CA . LYS A 1 200 ? -5.283 15.093 5.533 1.00 62.38 200 LYS A CA 1
ATOM 1550 C C . LYS A 1 200 ? -6.612 15.858 5.679 1.00 62.38 200 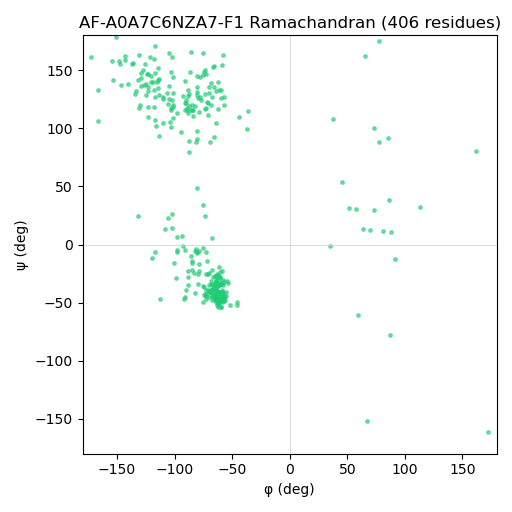LYS A C 1
ATOM 1552 O O . LYS A 1 200 ? -6.992 16.625 4.793 1.00 62.38 200 LYS A O 1
ATOM 1557 N N . GLN A 1 201 ? -7.201 15.803 6.876 1.00 52.81 201 GLN A N 1
ATOM 1558 C CA . GLN A 1 201 ? -8.016 16.893 7.419 1.00 52.81 201 GLN A CA 1
ATOM 1559 C C . GLN A 1 201 ? -7.079 17.955 8.015 1.00 52.81 201 GLN A C 1
ATOM 1561 O O . GLN A 1 201 ? -6.706 17.873 9.170 1.00 52.81 201 GLN A O 1
ATOM 1566 N N . GLN A 1 202 ? -6.651 18.905 7.180 1.00 46.59 202 GLN A N 1
ATOM 1567 C CA . GLN A 1 202 ? -6.266 20.309 7.449 1.00 46.59 202 GLN A CA 1
ATOM 1568 C C . GLN A 1 202 ? -5.557 20.805 8.737 1.00 46.59 202 GLN A C 1
ATOM 1570 O O . GLN A 1 202 ? -5.214 21.984 8.757 1.00 46.59 202 GLN A O 1
ATOM 1575 N N . LYS A 1 203 ? -5.239 20.015 9.759 1.00 46.88 203 LYS A N 1
ATOM 1576 C CA . LYS A 1 203 ? -4.440 20.468 10.905 1.00 46.88 203 LYS A CA 1
ATOM 1577 C C . LYS A 1 203 ? -3.109 19.737 10.940 1.00 46.88 203 LYS A C 1
ATOM 1579 O O . LYS A 1 203 ? -2.949 18.652 10.393 1.00 46.88 203 LYS A O 1
ATOM 1584 N N . GLU A 1 204 ? -2.109 20.399 11.496 1.00 52.44 204 G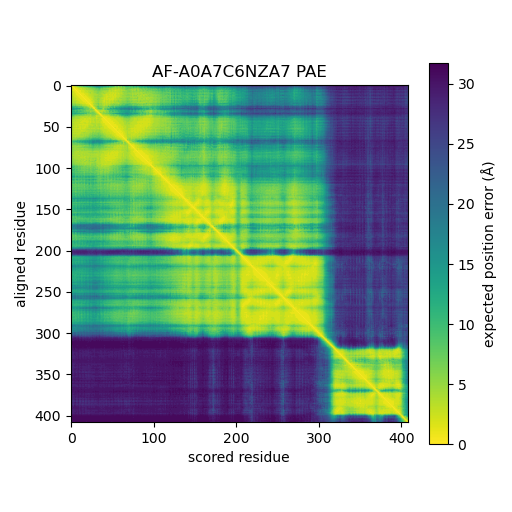LU A N 1
ATOM 1585 C CA . GLU A 1 204 ? -0.704 19.979 11.507 1.00 52.44 204 GLU A CA 1
ATOM 1586 C C . GLU A 1 204 ? -0.437 18.726 12.358 1.00 52.44 204 GLU A C 1
ATOM 1588 O O . GLU A 1 204 ? 0.706 18.287 12.459 1.00 52.44 204 GLU A O 1
ATOM 1593 N N . SER A 1 205 ? -1.495 18.103 12.874 1.00 53.97 205 SER A N 1
ATOM 1594 C CA . SER A 1 205 ? -1.454 16.972 13.776 1.00 53.97 205 SER A CA 1
ATOM 1595 C C . SER A 1 205 ? -2.229 15.782 13.206 1.00 53.97 205 SER A C 1
ATOM 1597 O O . SER A 1 205 ? -3.451 15.829 13.111 1.00 53.97 205 SER A O 1
ATOM 1599 N N . GLY A 1 206 ? -1.503 14.732 12.812 1.00 63.28 206 GLY A N 1
ATOM 1600 C CA . GLY A 1 206 ? -2.042 13.395 12.530 1.00 63.28 206 GLY A CA 1
ATOM 1601 C C . GLY A 1 206 ? -3.007 13.263 11.345 1.00 63.28 206 GLY A C 1
ATOM 1602 O O . GLY A 1 206 ? -3.581 14.224 10.837 1.00 63.28 206 GLY A O 1
ATOM 1603 N N . SER A 1 207 ? -3.197 12.032 10.873 1.00 78.25 207 SER A N 1
ATOM 1604 C CA . SER A 1 207 ? -4.378 11.700 10.069 1.00 78.25 207 SER A CA 1
ATOM 1605 C C . SER A 1 207 ? -5.265 10.806 10.903 1.00 78.25 207 SER A C 1
ATOM 1607 O O . SER A 1 207 ? -4.960 9.628 11.085 1.00 78.25 207 SER A O 1
ATOM 1609 N N . TYR A 1 208 ? -6.346 11.379 11.421 1.00 87.31 208 TYR A N 1
ATOM 1610 C CA . TYR A 1 208 ? -7.224 10.679 12.342 1.00 87.31 208 TYR A CA 1
ATOM 1611 C C . TYR A 1 208 ? -8.303 9.892 11.613 1.00 87.31 208 TYR A C 1
ATOM 1613 O O . TYR A 1 208 ? -9.016 10.424 10.761 1.00 87.31 208 TYR A O 1
ATOM 1621 N N . ILE A 1 209 ? -8.435 8.623 11.982 1.00 89.00 209 ILE A N 1
ATOM 1622 C CA . ILE A 1 209 ? -9.468 7.715 11.496 1.00 89.00 209 ILE A CA 1
ATOM 1623 C C . ILE A 1 209 ? -10.218 7.105 12.674 1.00 89.00 209 ILE A C 1
ATOM 1625 O O . ILE A 1 209 ? -9.688 7.004 13.782 1.00 89.00 209 ILE A O 1
ATOM 1629 N N . LEU A 1 210 ? -11.456 6.692 12.423 1.00 92.00 210 LEU A N 1
ATOM 1630 C CA . LEU A 1 210 ? -12.246 5.965 13.405 1.00 92.00 210 LEU A CA 1
ATOM 1631 C C . LEU A 1 210 ? -11.780 4.510 13.454 1.00 92.00 210 LEU A C 1
ATOM 1633 O O . LEU A 1 210 ? -11.764 3.832 12.426 1.00 92.00 210 LEU A O 1
ATOM 1637 N N . ASP A 1 211 ? -11.453 4.038 14.649 1.00 93.25 211 ASP A N 1
ATOM 1638 C CA . ASP A 1 211 ? -11.084 2.654 14.918 1.00 93.25 211 ASP A CA 1
ATOM 1639 C C . ASP A 1 211 ? -12.016 2.013 15.954 1.00 93.25 211 ASP A C 1
ATOM 1641 O O . ASP A 1 211 ? -12.735 2.705 16.680 1.00 93.25 211 ASP A O 1
ATOM 1645 N N . GLU A 1 212 ? -12.030 0.680 15.991 1.00 94.75 212 GLU A N 1
ATOM 1646 C CA . GLU A 1 212 ? -12.877 -0.132 16.861 1.00 94.75 212 GLU A CA 1
ATOM 1647 C C . GLU A 1 212 ? -12.042 -1.187 17.601 1.00 94.75 212 GLU A C 1
ATOM 1649 O O . GLU A 1 212 ? -11.438 -2.067 16.987 1.00 94.75 212 GLU A O 1
ATOM 1654 N N . ALA A 1 213 ? -12.061 -1.132 18.935 1.00 95.38 213 ALA A N 1
ATOM 1655 C CA . ALA A 1 213 ? -11.564 -2.196 19.801 1.00 95.38 213 ALA A CA 1
ATOM 1656 C C . ALA A 1 213 ? -12.743 -3.012 20.341 1.00 95.38 213 ALA A C 1
ATOM 1658 O O . ALA A 1 213 ? -13.717 -2.464 20.862 1.00 95.38 213 ALA A O 1
ATOM 1659 N N . VAL A 1 214 ? -12.647 -4.335 20.222 1.00 94.88 214 VAL A N 1
ATOM 1660 C CA . VAL A 1 214 ? -13.744 -5.255 20.534 1.00 94.88 214 VAL A CA 1
ATOM 1661 C C . VAL A 1 214 ? -13.431 -6.048 21.800 1.00 94.88 214 VAL A C 1
ATOM 1663 O O . VAL A 1 214 ? -12.417 -6.742 21.870 1.00 94.88 214 VAL A O 1
ATOM 1666 N N . PHE A 1 215 ? -14.337 -5.987 22.774 1.00 95.31 215 PHE A N 1
ATOM 1667 C CA . PHE A 1 215 ? -14.258 -6.699 24.046 1.00 95.31 215 PHE A CA 1
ATOM 1668 C C . PHE A 1 215 ? -15.434 -7.662 24.181 1.00 95.31 215 PHE A C 1
ATOM 1670 O O . PHE A 1 215 ? -16.583 -7.307 23.927 1.00 95.31 215 PHE A O 1
ATOM 1677 N N . ARG A 1 216 ? -15.141 -8.901 24.580 1.00 94.88 216 ARG A N 1
ATOM 1678 C CA . ARG A 1 216 ? -16.148 -9.939 24.819 1.00 94.88 216 ARG A CA 1
ATOM 1679 C C . ARG A 1 216 ? -16.337 -10.077 26.322 1.00 94.88 216 ARG A C 1
ATOM 1681 O O . ARG A 1 216 ? -15.391 -10.450 27.014 1.00 94.88 216 ARG A O 1
ATOM 1688 N N . ILE A 1 217 ? -17.529 -9.760 26.806 1.00 94.00 217 ILE A N 1
ATOM 1689 C CA . ILE A 1 217 ? -17.856 -9.669 28.234 1.00 94.00 217 ILE A CA 1
ATOM 1690 C C . ILE A 1 217 ? -18.971 -10.665 28.562 1.00 94.00 217 ILE A C 1
ATOM 1692 O O . ILE A 1 217 ? -19.815 -10.935 27.709 1.00 94.00 217 ILE A O 1
ATOM 1696 N N . THR A 1 218 ? -18.958 -11.267 29.752 1.00 91.00 218 THR A N 1
ATOM 1697 C CA . THR A 1 218 ? -20.005 -12.215 30.174 1.00 91.00 218 THR A CA 1
ATOM 1698 C C . THR A 1 218 ? -21.362 -11.522 30.338 1.00 91.00 218 THR A C 1
ATOM 1700 O O . THR A 1 218 ? -21.425 -10.326 30.618 1.00 91.00 218 THR A O 1
ATOM 1703 N N . LEU A 1 219 ? -22.461 -12.271 30.182 1.00 87.06 219 LEU A N 1
ATOM 1704 C CA . LEU A 1 219 ? -23.823 -11.726 30.326 1.00 87.06 219 LEU A CA 1
ATOM 1705 C C . LEU A 1 219 ? -24.126 -11.228 31.749 1.00 87.06 219 LEU A C 1
ATOM 1707 O O . LEU A 1 219 ? -24.929 -10.316 31.907 1.00 87.06 219 LEU A O 1
ATOM 1711 N N . ASP A 1 220 ? -23.459 -11.798 32.754 1.00 86.19 220 ASP A N 1
ATOM 1712 C CA . ASP A 1 220 ? -23.641 -11.453 34.170 1.00 86.19 220 ASP A CA 1
ATOM 1713 C C . ASP A 1 220 ? -22.869 -10.190 34.595 1.00 86.19 220 ASP A C 1
ATOM 1715 O O . ASP A 1 220 ? -22.954 -9.768 35.749 1.00 86.19 220 ASP A O 1
ATOM 1719 N N . SER A 1 221 ? -22.078 -9.599 33.693 1.00 90.56 221 SER A N 1
ATOM 1720 C CA . SER A 1 221 ? -21.292 -8.401 33.993 1.00 90.56 221 SER A CA 1
ATOM 1721 C C . SER A 1 221 ? -22.157 -7.140 34.042 1.00 90.56 221 SER A C 1
ATOM 1723 O O . SER A 1 221 ? -23.077 -6.967 33.244 1.00 90.56 221 SER A O 1
ATOM 1725 N N . ASP A 1 222 ? -21.798 -6.208 34.924 1.00 93.38 222 ASP A N 1
ATOM 1726 C CA . ASP A 1 222 ? -22.446 -4.898 35.008 1.00 93.38 222 ASP A CA 1
ATOM 1727 C C . ASP A 1 222 ? -22.061 -3.998 33.820 1.00 93.38 222 ASP A C 1
ATOM 1729 O O . ASP A 1 222 ? -20.896 -3.622 33.649 1.00 93.38 222 ASP A O 1
ATOM 1733 N N . TRP A 1 223 ? -23.057 -3.629 33.015 1.00 93.81 223 TRP A N 1
ATOM 1734 C CA . TRP A 1 223 ? -22.884 -2.853 31.787 1.00 93.81 223 TRP A CA 1
ATOM 1735 C C . TRP A 1 223 ? -22.328 -1.455 32.057 1.00 93.81 223 TRP A C 1
ATOM 1737 O O . TRP A 1 223 ? -21.396 -1.030 31.372 1.00 93.81 223 TRP A O 1
ATOM 1747 N N . ASP A 1 224 ? -22.832 -0.771 33.086 1.00 95.06 224 ASP A N 1
ATOM 1748 C CA . ASP A 1 224 ? -22.403 0.589 33.422 1.00 95.06 224 ASP A CA 1
ATOM 1749 C C . ASP A 1 224 ? -20.917 0.610 33.811 1.00 95.06 224 ASP A C 1
ATOM 1751 O O . ASP A 1 224 ? -20.149 1.492 33.404 1.00 95.06 224 ASP A O 1
ATOM 1755 N N . THR A 1 225 ? -20.477 -0.404 34.565 1.00 94.62 225 THR A N 1
ATOM 1756 C CA . THR A 1 225 ? -19.065 -0.576 34.919 1.00 94.62 225 THR A CA 1
ATOM 1757 C C . THR A 1 225 ? -18.204 -0.849 33.681 1.00 94.62 225 THR A C 1
ATOM 1759 O O . THR A 1 225 ? -17.130 -0.251 33.554 1.00 94.62 225 THR A O 1
ATOM 1762 N N . VAL A 1 226 ? -18.657 -1.696 32.747 1.00 95.12 226 VAL A N 1
ATOM 1763 C CA . VAL A 1 226 ? -17.937 -1.978 31.490 1.00 95.12 226 VAL A CA 1
ATOM 1764 C C . VAL A 1 226 ? -17.746 -0.702 30.678 1.00 95.12 226 VAL A C 1
ATOM 1766 O O . VAL A 1 226 ? -16.612 -0.358 30.334 1.00 95.12 226 VAL A O 1
ATOM 1769 N N . GLU A 1 227 ? -18.828 0.026 30.394 1.00 96.31 227 GLU A N 1
ATOM 1770 C CA . GLU A 1 227 ? -18.770 1.252 29.596 1.00 96.31 227 GLU A CA 1
ATOM 1771 C C . GLU A 1 227 ? -17.831 2.277 30.226 1.00 96.31 227 GLU A C 1
ATOM 1773 O O . GLU A 1 227 ? -16.963 2.830 29.547 1.00 96.31 227 GLU A O 1
ATOM 1778 N N . LYS A 1 228 ? -17.929 2.474 31.545 1.00 96.62 228 LYS A N 1
ATOM 1779 C CA . LYS A 1 228 ? -17.067 3.401 32.280 1.00 96.62 228 LYS A CA 1
ATOM 1780 C C . LYS A 1 228 ? -15.588 3.035 32.157 1.00 96.62 228 LYS A C 1
ATOM 1782 O O . LYS A 1 228 ? -14.765 3.918 31.912 1.00 96.62 228 LYS A O 1
ATOM 1787 N N . VAL A 1 229 ? -15.234 1.757 32.307 1.00 96.31 229 VAL A N 1
ATOM 1788 C CA . VAL A 1 229 ? -13.843 1.286 32.190 1.00 96.31 229 VAL A CA 1
ATOM 1789 C C . VAL A 1 229 ? -13.308 1.491 30.772 1.00 96.31 229 VAL A C 1
ATOM 1791 O O . VAL A 1 229 ? -12.206 2.024 30.600 1.00 96.31 229 VAL A O 1
ATOM 1794 N N . LEU A 1 230 ? -14.087 1.111 29.756 1.00 97.00 230 LEU A N 1
ATOM 1795 C CA . LEU A 1 230 ? -13.694 1.226 28.351 1.00 97.00 230 LEU A CA 1
ATOM 1796 C C . LEU A 1 230 ? -13.526 2.691 27.922 1.00 97.00 230 LEU A C 1
ATOM 1798 O O . LEU A 1 230 ? -12.501 3.048 27.337 1.00 97.00 230 LEU A O 1
ATOM 1802 N N . LEU A 1 231 ? -14.490 3.551 28.263 1.00 97.56 231 LEU A N 1
ATOM 1803 C CA . LEU A 1 231 ? -14.461 4.977 27.934 1.00 97.56 231 LEU A CA 1
ATOM 1804 C C . LEU A 1 231 ? -13.314 5.706 28.631 1.00 97.56 231 LEU A C 1
ATOM 1806 O O . LEU A 1 231 ? -12.598 6.468 27.984 1.00 97.56 231 LEU A O 1
ATOM 1810 N N . ASN A 1 232 ? -13.099 5.460 29.927 1.00 97.12 232 ASN A N 1
ATOM 1811 C CA . ASN A 1 232 ? -11.999 6.089 30.661 1.00 97.12 232 ASN A CA 1
ATOM 1812 C C . ASN A 1 232 ? -10.643 5.674 30.086 1.00 97.12 232 ASN A C 1
ATOM 1814 O O . ASN A 1 232 ? -9.793 6.527 29.843 1.00 97.12 232 ASN A O 1
ATOM 1818 N N . THR A 1 233 ? -10.475 4.386 29.773 1.00 96.44 233 THR A N 1
ATOM 1819 C CA . THR A 1 233 ? -9.245 3.887 29.150 1.00 96.44 233 THR A CA 1
ATOM 1820 C C . THR A 1 233 ? -8.997 4.540 27.788 1.00 96.44 233 THR A C 1
ATOM 1822 O O . THR A 1 233 ? -7.885 5.000 27.522 1.00 96.44 233 THR A O 1
ATOM 1825 N N . ALA A 1 234 ? -10.017 4.617 26.924 1.00 96.75 234 ALA A N 1
ATOM 1826 C CA . ALA A 1 234 ? -9.888 5.280 25.627 1.00 96.75 234 ALA A CA 1
ATOM 1827 C C . ALA A 1 234 ? -9.527 6.760 25.781 1.00 96.75 234 ALA A C 1
ATOM 1829 O O . ALA A 1 234 ? -8.598 7.218 25.117 1.00 96.75 234 ALA A O 1
ATOM 1830 N N . ARG A 1 235 ? -10.205 7.491 26.677 1.00 96.94 235 ARG A N 1
ATOM 1831 C CA . ARG A 1 235 ? -9.924 8.911 26.948 1.00 96.94 235 ARG A CA 1
ATOM 1832 C C . ARG A 1 235 ? -8.494 9.138 27.414 1.00 96.94 235 ARG A C 1
ATOM 1834 O O . ARG A 1 235 ? -7.846 10.072 26.958 1.00 96.94 235 ARG A O 1
ATOM 1841 N N . GLU A 1 236 ? -7.984 8.276 28.287 1.00 96.25 236 GLU A N 1
ATOM 1842 C CA . GLU A 1 236 ? -6.607 8.377 28.770 1.00 96.25 236 GLU A CA 1
ATOM 1843 C C . GLU A 1 236 ? -5.578 8.138 27.662 1.00 96.25 236 GLU A C 1
ATOM 1845 O O . GLU A 1 236 ? -4.605 8.883 27.558 1.00 96.25 236 GLU A O 1
ATOM 1850 N N . VAL A 1 237 ? -5.773 7.107 26.832 1.00 95.69 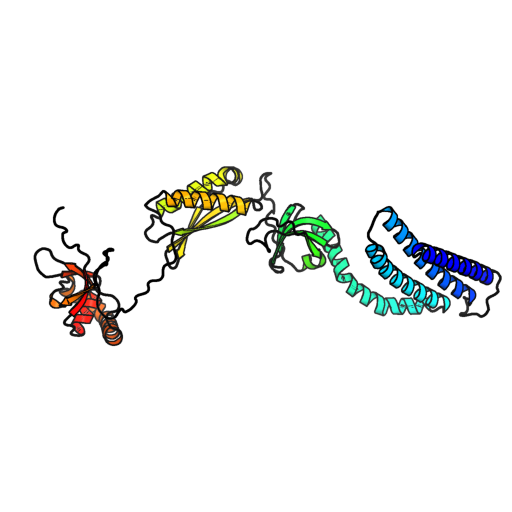237 VAL A N 1
ATOM 1851 C CA . VAL A 1 237 ? -4.811 6.758 25.773 1.00 95.69 237 VAL A CA 1
ATOM 1852 C C . VAL A 1 237 ? -4.876 7.744 24.604 1.00 95.69 237 VAL A C 1
ATOM 1854 O O . VAL A 1 237 ? -3.843 8.074 24.024 1.00 95.69 237 VAL A O 1
ATOM 1857 N N . THR A 1 238 ? -6.070 8.235 24.267 1.00 94.94 238 THR A N 1
ATOM 1858 C CA . THR A 1 238 ? -6.311 9.105 23.101 1.00 94.94 238 THR A CA 1
ATOM 1859 C C . THR A 1 238 ? -6.459 10.584 23.457 1.00 94.94 238 THR A C 1
ATOM 1861 O O . THR A 1 238 ? -6.857 11.371 22.607 1.00 94.94 238 THR A O 1
ATOM 1864 N N . LYS A 1 239 ? -6.079 11.002 24.673 1.00 94.69 239 LYS A N 1
ATOM 1865 C CA . LYS A 1 239 ? -6.244 12.378 25.178 1.00 94.69 239 LYS A CA 1
ATOM 1866 C C . LYS A 1 239 ? -5.823 13.460 24.177 1.00 94.69 239 LYS A C 1
ATOM 1868 O O . LYS A 1 239 ? -6.616 14.334 23.850 1.00 94.69 239 LYS A O 1
ATOM 1873 N N . ASN A 1 240 ? -4.606 13.355 23.644 1.00 92.06 240 ASN A N 1
ATOM 1874 C CA . ASN A 1 240 ? -4.068 14.329 22.688 1.00 92.06 240 ASN A CA 1
ATOM 1875 C C . ASN A 1 240 ? -4.898 14.379 21.391 1.00 92.06 240 ASN A C 1
ATOM 1877 O O . ASN A 1 240 ? -5.082 15.437 20.804 1.00 92.06 240 ASN A O 1
ATOM 1881 N N . ILE A 1 241 ? -5.436 13.234 20.960 1.00 90.75 241 ILE A N 1
ATOM 1882 C CA . ILE A 1 241 ? -6.266 13.123 19.754 1.00 90.75 241 ILE A CA 1
ATOM 1883 C C . ILE A 1 241 ? -7.641 13.752 19.998 1.00 90.75 241 ILE A C 1
ATOM 1885 O O . ILE A 1 241 ? -8.176 14.433 19.124 1.00 90.75 241 ILE A O 1
ATOM 1889 N N . ILE A 1 242 ? -8.213 13.562 21.187 1.00 92.44 242 ILE A N 1
ATOM 1890 C CA . ILE A 1 242 ? -9.490 14.172 21.578 1.00 92.44 242 ILE A CA 1
ATOM 1891 C C . ILE A 1 242 ? -9.353 15.698 21.637 1.00 92.44 242 ILE A C 1
ATOM 1893 O O . ILE A 1 242 ? -10.216 16.399 21.115 1.00 92.44 242 ILE A O 1
ATOM 1897 N N . GLU A 1 243 ? -8.256 16.220 22.197 1.00 91.38 243 GLU A N 1
ATOM 1898 C CA . GLU A 1 243 ? -7.983 17.666 22.262 1.00 91.38 243 GLU A CA 1
ATOM 1899 C C . GLU A 1 243 ? -7.925 18.319 20.869 1.00 91.38 243 GLU A C 1
ATOM 1901 O O . GLU A 1 243 ? -8.347 19.463 20.693 1.00 91.38 243 GLU A O 1
ATOM 1906 N N . GLU A 1 244 ? -7.457 17.590 19.856 1.00 88.56 244 GLU A N 1
ATOM 1907 C CA . GLU A 1 244 ? -7.320 18.108 18.493 1.00 88.56 244 GLU A CA 1
ATOM 1908 C C . GLU A 1 244 ? -8.558 17.898 17.613 1.00 88.56 244 GLU A C 1
ATOM 1910 O O . GLU A 1 244 ? -8.910 18.772 16.811 1.00 88.56 244 GLU A O 1
ATOM 1915 N N . THR A 1 245 ? -9.213 16.741 17.745 1.00 87.38 245 THR A N 1
ATOM 1916 C CA . THR A 1 245 ? -10.387 16.358 16.941 1.00 87.38 245 THR A CA 1
ATOM 1917 C C . THR A 1 245 ? -11.707 16.821 17.550 1.00 87.38 245 THR A C 1
ATOM 1919 O O . THR A 1 245 ? -12.705 16.911 16.838 1.00 87.38 245 THR A O 1
ATOM 1922 N N . GLY A 1 246 ? -11.746 17.075 18.862 1.00 89.81 246 GLY A N 1
ATOM 1923 C CA . GLY A 1 246 ? -12.970 17.342 19.619 1.00 89.81 246 GLY A CA 1
ATOM 1924 C C . GLY A 1 246 ? -13.950 16.163 19.664 1.00 89.81 246 GLY A C 1
ATOM 1925 O O . GLY A 1 246 ? -15.113 16.358 20.009 1.00 89.81 246 GLY A O 1
ATOM 1926 N N . THR A 1 247 ? -13.522 14.958 19.270 1.00 90.75 247 THR A N 1
ATOM 1927 C CA . THR A 1 247 ? -14.389 13.776 19.171 1.00 90.75 247 THR A CA 1
ATOM 1928 C C . THR A 1 247 ? -14.153 12.841 20.350 1.00 90.75 247 THR A C 1
ATOM 1930 O O . THR A 1 247 ? -13.069 12.284 20.502 1.00 90.75 247 THR A O 1
ATOM 1933 N N . GLU A 1 248 ? -15.185 12.641 21.164 1.00 95.44 248 GLU A N 1
ATOM 1934 C CA . GLU A 1 248 ? -15.153 11.714 22.298 1.00 95.44 248 GLU A CA 1
ATOM 1935 C C . GLU A 1 248 ? -15.322 10.250 21.846 1.00 95.44 248 GLU A C 1
ATOM 1937 O O . GLU A 1 248 ? -16.095 9.972 20.918 1.00 95.44 248 GLU A O 1
ATOM 1942 N N . PRO A 1 249 ? -14.643 9.290 22.504 1.00 97.19 249 PRO A N 1
ATOM 1943 C CA . PRO A 1 249 ? -14.898 7.875 22.289 1.00 97.19 249 PRO A CA 1
ATOM 1944 C C . PRO A 1 249 ? -16.295 7.496 22.785 1.00 97.19 249 PRO A C 1
ATOM 1946 O O . PRO A 1 249 ? -16.834 8.094 23.718 1.00 97.19 249 PRO A O 1
ATOM 1949 N N . TYR A 1 250 ? -16.871 6.464 22.181 1.00 97.31 250 TYR A N 1
ATOM 1950 C CA . TYR A 1 250 ? -18.175 5.939 22.572 1.00 97.31 250 TYR A CA 1
ATOM 1951 C C . TYR A 1 250 ? -18.206 4.416 22.443 1.00 97.31 250 TYR A C 1
ATOM 1953 O O . TYR A 1 250 ? -17.413 3.817 21.713 1.00 97.31 250 TYR A O 1
ATOM 1961 N N . VAL A 1 251 ? -19.134 3.781 23.154 1.00 97.38 251 VAL A N 1
ATOM 1962 C CA . VAL A 1 251 ? -19.293 2.325 23.169 1.00 97.38 251 VAL A CA 1
ATOM 1963 C C . VAL A 1 251 ? -20.625 1.953 22.524 1.00 97.38 251 VAL A C 1
ATOM 1965 O O . VAL A 1 251 ? -21.617 2.668 22.645 1.00 97.38 251 VAL A O 1
ATOM 1968 N N . ARG A 1 252 ? -20.633 0.847 21.781 1.00 96.19 252 ARG A N 1
ATOM 1969 C CA . ARG A 1 252 ? -21.846 0.153 21.334 1.00 96.19 252 ARG A CA 1
ATOM 1970 C C . ARG A 1 252 ? -21.737 -1.309 21.728 1.00 96.19 252 ARG A C 1
ATOM 1972 O O . ARG A 1 252 ? -20.629 -1.829 21.776 1.00 96.19 252 ARG A O 1
ATOM 1979 N N . ALA A 1 253 ? -22.856 -1.968 21.979 1.00 94.94 253 ALA A N 1
ATOM 1980 C CA . ALA A 1 253 ? -22.875 -3.378 22.336 1.00 94.94 253 ALA A CA 1
ATOM 1981 C C . ALA A 1 253 ? -23.783 -4.160 21.383 1.00 94.94 253 ALA A C 1
ATOM 1983 O O . ALA A 1 253 ? -24.872 -3.693 21.056 1.00 94.94 253 ALA A O 1
ATOM 1984 N N . ASP A 1 254 ? -23.327 -5.341 20.971 1.00 93.88 254 ASP A N 1
ATOM 1985 C CA . ASP A 1 254 ? -24.129 -6.341 20.265 1.00 93.88 254 ASP A CA 1
ATOM 1986 C C . ASP A 1 254 ? -24.202 -7.628 21.099 1.00 93.88 254 ASP A C 1
ATOM 1988 O O . ASP A 1 254 ? -23.347 -7.889 21.949 1.00 93.88 254 ASP A O 1
ATOM 1992 N N . THR A 1 255 ? -25.197 -8.470 20.838 1.00 91.69 255 THR A N 1
ATOM 1993 C CA . THR A 1 255 ? -25.267 -9.813 21.426 1.00 91.69 255 THR A CA 1
ATOM 1994 C C . THR A 1 255 ? -24.222 -10.748 20.800 1.00 91.69 255 THR A C 1
ATOM 1996 O O . THR A 1 255 ? -23.886 -10.635 19.620 1.00 91.69 255 THR A O 1
ATOM 1999 N N . TRP A 1 256 ? -23.687 -11.682 21.592 1.00 89.75 256 TRP A N 1
ATOM 2000 C CA . TRP A 1 256 ? -22.736 -12.712 21.159 1.00 89.75 256 TRP A CA 1
ATOM 2001 C C . TRP A 1 256 ? -23.115 -14.073 21.766 1.00 89.75 256 TRP A C 1
ATOM 2003 O O . TRP A 1 256 ? -23.775 -14.129 22.796 1.00 89.75 256 TRP A O 1
ATOM 2013 N N . GLU A 1 257 ? -22.700 -15.184 21.151 1.00 86.44 257 GLU A N 1
ATOM 2014 C CA . GLU A 1 257 ? -23.171 -16.544 21.501 1.00 86.44 257 GLU A CA 1
ATOM 2015 C C . GLU A 1 257 ? -23.020 -16.918 22.986 1.00 86.44 257 GLU A C 1
ATOM 2017 O O . GLU A 1 257 ? -23.837 -17.652 23.532 1.00 86.44 257 GLU A O 1
ATOM 2022 N N . TYR A 1 258 ? -21.979 -16.411 23.644 1.00 86.44 258 TYR A N 1
ATOM 2023 C CA . TYR A 1 258 ? -21.645 -16.711 25.039 1.00 86.44 258 TYR A CA 1
ATOM 2024 C C . TYR A 1 258 ? -21.355 -15.437 25.854 1.00 86.44 258 TYR A C 1
ATOM 2026 O O . TYR A 1 258 ? -20.611 -15.471 26.835 1.00 86.44 258 TYR A O 1
ATOM 2034 N N . GLY A 1 259 ? -21.902 -14.289 25.436 1.00 89.88 259 GLY A N 1
ATOM 2035 C CA . GLY A 1 259 ? -21.653 -13.006 26.092 1.00 89.88 259 GLY A CA 1
ATOM 2036 C C . GLY A 1 259 ? -22.227 -11.798 25.352 1.00 89.88 259 GLY A C 1
ATOM 2037 O O . GLY A 1 259 ? -23.067 -11.916 24.465 1.00 89.88 259 GLY A O 1
ATOM 2038 N N . THR A 1 260 ? -21.704 -10.626 25.684 1.00 93.31 260 THR A N 1
ATOM 2039 C CA . THR A 1 260 ? -21.984 -9.354 25.015 1.00 93.31 260 THR A CA 1
ATOM 2040 C C . THR A 1 260 ? -20.714 -8.847 24.333 1.00 93.31 260 THR A C 1
ATOM 2042 O O . THR A 1 260 ? -19.620 -8.872 24.908 1.00 93.31 260 THR A O 1
ATOM 2045 N N . LEU A 1 261 ? -20.847 -8.390 23.088 1.00 95.19 261 LEU A N 1
ATOM 2046 C CA . LEU A 1 261 ? -19.775 -7.825 22.277 1.00 95.19 261 LEU A CA 1
ATOM 2047 C C . LEU A 1 261 ? -19.757 -6.299 22.420 1.00 95.19 261 LEU A C 1
ATOM 2049 O O . LEU A 1 261 ? -20.485 -5.599 21.719 1.00 95.19 261 LEU A O 1
ATOM 2053 N N . PHE A 1 262 ? -18.900 -5.774 23.290 1.00 96.50 262 PHE A N 1
ATOM 2054 C CA . PHE A 1 262 ? -18.702 -4.334 23.439 1.00 96.50 262 PHE A CA 1
ATOM 2055 C C . PHE A 1 262 ? -17.692 -3.820 22.404 1.00 96.50 262 PHE A C 1
ATOM 2057 O O . PHE A 1 262 ? -16.532 -4.231 22.370 1.00 96.50 262 PHE A O 1
ATOM 2064 N N . ARG A 1 263 ? -18.140 -2.897 21.559 1.00 97.31 263 ARG A N 1
ATOM 2065 C CA . ARG A 1 263 ? -17.382 -2.203 20.517 1.00 97.31 263 ARG A CA 1
ATOM 2066 C C . ARG A 1 263 ? -17.054 -0.793 20.985 1.00 97.31 263 ARG A C 1
ATOM 2068 O O . ARG A 1 263 ? -17.896 0.106 20.934 1.00 97.31 263 ARG A O 1
ATOM 2075 N N . LEU A 1 264 ? -15.823 -0.601 21.435 1.00 97.44 264 LEU A N 1
ATOM 2076 C CA . LEU A 1 264 ? -15.284 0.700 21.803 1.00 97.44 264 LEU A CA 1
ATOM 2077 C C . LEU A 1 264 ? -14.770 1.397 20.545 1.00 97.44 264 LEU A C 1
ATOM 2079 O O . LEU A 1 264 ? -13.823 0.922 19.921 1.00 97.44 264 LEU A O 1
ATOM 2083 N N . ARG A 1 265 ? -15.381 2.525 20.183 1.00 97.56 265 ARG A N 1
ATOM 2084 C CA . ARG A 1 265 ? -14.996 3.323 19.017 1.00 97.56 265 ARG A CA 1
ATOM 2085 C C . ARG A 1 265 ? -14.296 4.599 19.447 1.00 97.56 265 ARG A C 1
ATOM 2087 O O . ARG A 1 265 ? -14.797 5.323 20.306 1.00 97.56 265 ARG A O 1
ATOM 2094 N N . TYR A 1 266 ? -13.148 4.871 18.841 1.00 95.88 266 TYR A N 1
ATOM 2095 C CA . TYR A 1 266 ? -12.289 6.009 19.166 1.00 95.88 266 TYR A CA 1
ATOM 2096 C C . TYR A 1 266 ? -11.574 6.517 17.913 1.00 95.88 266 TYR A C 1
ATOM 2098 O O . TYR A 1 266 ? -11.378 5.777 16.950 1.00 95.88 266 TYR A O 1
ATOM 2106 N N . MET A 1 267 ? -11.183 7.790 17.922 1.00 93.25 267 MET A N 1
ATOM 2107 C CA . MET A 1 267 ? -10.318 8.344 16.882 1.00 93.25 267 MET A CA 1
ATOM 2108 C C . MET A 1 267 ? -8.862 7.977 17.182 1.00 93.25 267 MET A C 1
ATOM 2110 O O . MET A 1 267 ? -8.403 8.090 18.318 1.00 93.25 267 MET A O 1
ATOM 2114 N N . THR A 1 268 ? -8.129 7.543 16.162 1.00 91.44 268 THR A N 1
ATOM 2115 C CA . THR A 1 268 ? -6.712 7.168 16.251 1.00 91.44 268 THR A CA 1
ATOM 2116 C C . THR A 1 268 ? -5.941 7.713 15.062 1.00 91.44 268 THR A C 1
ATOM 2118 O O . THR A 1 268 ? -6.515 7.914 13.993 1.00 91.44 268 THR A O 1
ATOM 2121 N N . ASP A 1 269 ? -4.633 7.917 15.212 1.00 88.69 269 ASP A N 1
ATOM 2122 C CA . ASP A 1 269 ? -3.777 8.161 14.053 1.00 88.69 269 ASP A CA 1
ATOM 2123 C C . ASP A 1 269 ? -3.730 6.909 13.157 1.00 88.69 269 ASP A C 1
ATOM 2125 O O . ASP A 1 269 ? -3.593 5.786 13.648 1.00 88.69 269 ASP A O 1
ATOM 2129 N N . ALA A 1 270 ? -3.855 7.103 11.843 1.00 85.19 270 ALA A N 1
ATOM 2130 C CA . ALA A 1 270 ? -3.918 6.027 10.856 1.00 85.19 270 ALA A CA 1
ATOM 2131 C C . ALA A 1 270 ? -2.641 5.174 10.785 1.00 85.19 270 ALA A C 1
ATOM 2133 O O . ALA A 1 270 ? -2.702 3.998 10.422 1.00 85.19 270 ALA A O 1
ATOM 2134 N N . THR A 1 271 ? -1.479 5.749 11.101 1.00 82.88 271 THR A N 1
ATOM 2135 C CA . THR A 1 271 ? -0.195 5.036 11.060 1.00 82.88 271 THR A CA 1
ATOM 2136 C C . THR A 1 271 ? 0.115 4.329 12.374 1.00 82.88 271 THR A C 1
ATOM 2138 O O . THR A 1 271 ? 0.656 3.224 12.359 1.00 82.88 271 THR A O 1
ATOM 2141 N N . ASP A 1 272 ? -0.287 4.928 13.495 1.00 87.06 272 ASP A N 1
ATOM 2142 C CA . ASP A 1 272 ? -0.005 4.452 14.855 1.00 87.06 272 ASP A CA 1
ATOM 2143 C C . ASP A 1 272 ? -1.159 3.639 15.481 1.00 87.06 272 ASP A C 1
ATOM 2145 O O . ASP A 1 272 ? -1.122 3.239 16.649 1.00 87.06 272 ASP A O 1
ATOM 2149 N N . ARG A 1 273 ? -2.196 3.365 14.683 1.00 88.94 273 ARG A N 1
ATOM 2150 C CA . ARG A 1 273 ? -3.383 2.587 15.051 1.00 88.94 273 ARG A CA 1
ATOM 2151 C C . ARG A 1 273 ? -3.062 1.280 15.799 1.00 88.94 273 ARG A C 1
ATOM 2153 O O . ARG A 1 273 ? -3.637 1.089 16.872 1.00 88.94 273 ARG A O 1
ATOM 2160 N N . PRO A 1 274 ? -2.135 0.406 15.344 1.00 90.81 274 PRO A N 1
ATOM 2161 C CA . PRO A 1 274 ? -1.818 -0.831 16.065 1.00 90.81 274 PRO A CA 1
ATOM 2162 C C . PRO A 1 274 ? -1.318 -0.601 17.495 1.00 90.81 274 PRO A C 1
ATOM 2164 O O . PRO A 1 274 ? -1.708 -1.325 18.413 1.00 90.81 274 PRO A O 1
ATOM 2167 N N . ARG A 1 275 ? -0.490 0.431 17.709 1.00 93.06 275 ARG A N 1
ATOM 2168 C CA . ARG A 1 275 ? 0.066 0.763 19.027 1.00 93.06 275 ARG A CA 1
ATOM 2169 C C . ARG A 1 275 ? -1.009 1.302 19.963 1.00 93.06 275 ARG A C 1
ATOM 2171 O O . ARG A 1 275 ? -1.061 0.899 21.125 1.00 93.06 275 ARG A O 1
ATOM 2178 N N . ILE A 1 276 ? -1.851 2.211 19.470 1.00 94.06 276 ILE A N 1
ATOM 2179 C CA . ILE A 1 276 ? -2.940 2.815 20.251 1.00 94.06 276 ILE A CA 1
ATOM 2180 C C . ILE A 1 276 ? -3.959 1.743 20.644 1.00 94.06 276 ILE A C 1
ATOM 2182 O O . ILE A 1 276 ? -4.293 1.627 21.824 1.00 94.06 276 ILE A O 1
ATOM 2186 N N . MET A 1 277 ? -4.371 0.901 19.692 1.00 94.62 277 MET A N 1
ATOM 2187 C CA . MET A 1 277 ? -5.253 -0.237 19.953 1.00 94.62 277 MET A CA 1
ATOM 2188 C C . MET A 1 277 ? -4.651 -1.175 21.005 1.00 94.62 277 MET A C 1
ATOM 2190 O O . MET A 1 277 ? -5.333 -1.552 21.957 1.00 94.62 277 MET A O 1
ATOM 2194 N N . TYR A 1 278 ? -3.363 -1.515 20.889 1.00 95.31 278 TYR A N 1
ATOM 2195 C CA . TYR A 1 278 ? -2.668 -2.337 21.880 1.00 95.31 278 TYR A CA 1
ATOM 2196 C C . TYR A 1 278 ? -2.695 -1.715 23.284 1.00 95.31 278 TYR A C 1
ATOM 2198 O O . TYR A 1 278 ? -3.003 -2.413 24.251 1.00 95.31 278 TYR A O 1
ATOM 2206 N N . GLU A 1 279 ? -2.410 -0.417 23.419 1.00 96.62 279 GLU A N 1
ATOM 2207 C CA . GLU A 1 279 ? -2.437 0.266 24.717 1.00 96.62 279 GLU A CA 1
ATOM 2208 C C . GLU A 1 279 ? -3.846 0.304 25.325 1.00 96.62 279 GLU A C 1
ATOM 2210 O O . GLU A 1 279 ? -3.991 0.045 26.523 1.00 96.62 279 GLU A O 1
ATOM 2215 N N . ILE A 1 280 ? -4.884 0.538 24.514 1.00 96.56 280 ILE A N 1
ATOM 2216 C CA . ILE A 1 280 ? -6.286 0.488 24.954 1.00 96.56 280 ILE A CA 1
ATOM 2217 C C . ILE A 1 280 ? -6.643 -0.920 25.428 1.00 96.56 280 ILE A C 1
ATOM 2219 O O . ILE A 1 280 ? -7.079 -1.089 26.566 1.00 96.56 280 ILE A O 1
ATOM 2223 N N . VAL A 1 281 ? -6.408 -1.941 24.600 1.00 96.06 281 VAL A N 1
ATOM 2224 C CA . VAL A 1 281 ? -6.732 -3.339 24.926 1.00 96.06 281 VAL A CA 1
ATOM 2225 C C . VAL A 1 281 ? -6.009 -3.780 26.194 1.00 96.06 281 VAL A C 1
ATOM 2227 O O . VAL A 1 281 ? -6.627 -4.343 27.098 1.00 96.06 281 VAL A O 1
ATOM 2230 N N . LYS A 1 282 ? -4.715 -3.479 26.311 1.00 97.12 282 LYS A N 1
ATOM 2231 C CA . LYS A 1 282 ? -3.896 -3.826 27.476 1.00 97.12 282 LYS A CA 1
ATOM 2232 C C . LYS A 1 282 ? -4.399 -3.177 28.763 1.00 97.12 282 LYS A C 1
ATOM 2234 O O . LYS A 1 282 ? -4.455 -3.851 29.790 1.00 97.12 282 LYS A O 1
ATOM 2239 N N . ARG A 1 283 ? -4.715 -1.879 28.743 1.00 97.06 283 ARG A N 1
ATOM 2240 C CA . ARG A 1 283 ? -5.177 -1.148 29.935 1.00 97.06 283 ARG A CA 1
ATOM 2241 C C . ARG A 1 283 ? -6.597 -1.545 30.321 1.00 97.06 283 ARG A C 1
ATOM 2243 O O . ARG A 1 283 ? -6.812 -1.899 31.474 1.00 97.06 283 ARG A O 1
ATOM 2250 N N . ALA A 1 284 ? -7.510 -1.601 29.354 1.00 96.19 284 ALA A N 1
ATOM 2251 C CA . ALA A 1 284 ? -8.894 -2.002 29.584 1.00 96.19 284 ALA A CA 1
ATOM 2252 C C . ALA A 1 284 ? -8.967 -3.418 30.164 1.00 96.19 284 ALA A C 1
ATOM 2254 O O . ALA A 1 284 ? -9.642 -3.638 31.162 1.00 96.19 284 ALA A O 1
ATOM 2255 N N . THR A 1 285 ? -8.195 -4.363 29.615 1.00 95.06 285 THR A N 1
ATOM 2256 C CA . THR A 1 285 ? -8.132 -5.739 30.136 1.00 95.06 285 THR A CA 1
ATOM 2257 C C . THR A 1 285 ? -7.654 -5.774 31.589 1.00 95.06 285 THR A C 1
ATOM 2259 O O . THR A 1 285 ? -8.231 -6.485 32.408 1.00 95.06 285 THR A O 1
ATOM 2262 N N . LYS A 1 286 ? -6.626 -4.990 31.940 1.00 95.25 286 LYS A N 1
ATOM 2263 C CA . LYS A 1 286 ? -6.125 -4.910 33.322 1.00 95.25 286 LYS A CA 1
ATOM 2264 C C . LYS A 1 286 ? -7.143 -4.305 34.283 1.00 95.25 286 LYS A C 1
ATOM 2266 O O . LYS A 1 286 ? -7.226 -4.757 35.419 1.00 95.25 286 LYS A O 1
ATOM 2271 N N . GLU A 1 287 ? -7.880 -3.285 33.856 1.00 94.25 287 GLU A N 1
ATOM 2272 C CA . GLU A 1 287 ? -8.921 -2.676 34.685 1.00 94.25 287 GLU A CA 1
ATOM 2273 C C . GLU A 1 287 ? -10.128 -3.602 34.843 1.00 94.25 287 GLU A C 1
ATOM 2275 O O . GLU A 1 287 ? -10.635 -3.748 35.952 1.00 94.25 287 GLU A O 1
ATOM 2280 N N . ILE A 1 288 ? -10.530 -4.319 33.792 1.00 93.12 288 ILE A N 1
ATOM 2281 C CA . ILE A 1 288 ? -11.567 -5.356 33.877 1.00 93.12 288 ILE A CA 1
ATOM 2282 C C . ILE A 1 288 ? -11.159 -6.433 34.891 1.00 93.12 288 ILE A C 1
ATOM 2284 O O . ILE A 1 288 ? -11.909 -6.704 35.817 1.00 93.12 288 ILE A O 1
ATOM 2288 N N . GLN A 1 289 ? -9.930 -6.956 34.812 1.00 90.00 289 GLN A N 1
ATOM 2289 C CA . GLN A 1 289 ? -9.431 -7.990 35.734 1.00 90.00 289 GLN A CA 1
ATOM 2290 C C . GLN A 1 289 ? -9.399 -7.571 37.215 1.00 90.00 289 GLN A C 1
ATOM 2292 O O . GLN A 1 289 ? -9.393 -8.430 38.095 1.00 90.00 289 GLN A O 1
ATOM 2297 N N . LYS A 1 290 ? -9.344 -6.267 37.516 1.00 91.56 290 LYS A N 1
ATOM 2298 C CA . LYS A 1 290 ? -9.394 -5.751 38.895 1.00 91.56 290 LYS A CA 1
ATOM 2299 C C . LYS A 1 290 ? -10.823 -5.624 39.427 1.00 91.56 290 LYS A C 1
ATOM 2301 O O . LYS A 1 290 ? -11.013 -5.611 40.644 1.00 91.56 290 LYS A O 1
ATOM 2306 N N . ASN A 1 291 ? -11.810 -5.494 38.544 1.00 89.00 291 ASN A N 1
ATOM 2307 C CA . ASN A 1 291 ? -13.203 -5.267 38.905 1.00 89.00 291 ASN A CA 1
ATOM 2308 C C . ASN A 1 291 ? -13.941 -6.600 39.046 1.00 89.00 291 ASN A C 1
ATOM 2310 O O . ASN A 1 291 ? -14.053 -7.360 38.097 1.00 89.00 291 ASN A O 1
ATOM 2314 N N . LYS A 1 292 ? -14.513 -6.871 40.224 1.00 86.25 292 LYS A N 1
ATOM 2315 C CA . LYS A 1 292 ? -15.254 -8.124 40.475 1.00 86.25 292 LYS A CA 1
ATOM 2316 C C . LYS A 1 292 ? -16.611 -8.206 39.764 1.00 86.25 292 LYS A C 1
ATOM 2318 O O . LYS A 1 292 ? -17.193 -9.280 39.716 1.00 86.25 292 LYS A O 1
ATOM 2323 N N . ASN A 1 293 ? -17.104 -7.079 39.253 1.00 86.62 293 ASN A N 1
ATOM 2324 C CA . ASN A 1 293 ? -18.415 -6.965 38.610 1.00 86.62 293 ASN A CA 1
ATOM 2325 C C . ASN A 1 293 ? -18.353 -7.157 37.087 1.00 86.62 293 ASN A C 1
ATOM 2327 O O . ASN A 1 293 ? -19.380 -7.041 36.424 1.00 86.62 293 ASN A O 1
ATOM 2331 N N . VAL A 1 294 ? -17.161 -7.373 36.523 1.00 89.69 294 VAL A N 1
ATOM 2332 C CA . VAL A 1 294 ? -16.965 -7.537 35.082 1.00 89.69 294 VAL A CA 1
ATOM 2333 C C . VAL A 1 294 ? -16.052 -8.725 34.841 1.00 89.69 294 VAL A C 1
ATOM 2335 O O . VAL A 1 294 ? -14.967 -8.792 35.412 1.00 89.69 294 VAL A O 1
ATOM 2338 N N . ASP A 1 295 ? -16.468 -9.632 33.964 1.00 87.06 295 ASP A N 1
ATOM 2339 C CA . ASP A 1 295 ? -15.666 -10.785 33.568 1.00 87.06 295 ASP A CA 1
ATOM 2340 C C . ASP A 1 295 ? -15.580 -10.916 32.043 1.00 87.06 295 ASP A C 1
ATOM 2342 O O . ASP A 1 295 ? -16.491 -10.547 31.294 1.00 87.06 295 ASP A O 1
ATOM 2346 N N . LEU A 1 296 ? -14.448 -11.429 31.565 1.00 90.31 296 LEU A N 1
ATOM 2347 C CA . LEU A 1 296 ? -14.215 -11.644 30.141 1.00 90.31 296 LEU A CA 1
ATOM 2348 C C . LEU A 1 296 ? -14.894 -12.939 29.704 1.00 90.31 296 LEU A C 1
ATOM 2350 O O . LEU A 1 296 ? -14.709 -13.998 30.300 1.00 90.31 296 LEU A O 1
ATOM 2354 N N . ALA A 1 297 ? -15.644 -12.871 28.610 1.00 88.81 297 ALA A N 1
ATOM 2355 C CA . ALA A 1 297 ? -16.331 -14.037 28.084 1.00 88.81 297 ALA A CA 1
ATOM 2356 C C . ALA A 1 297 ? -15.336 -15.028 27.462 1.00 88.81 297 ALA A C 1
ATOM 2358 O O . ALA A 1 297 ? -14.624 -14.711 26.502 1.00 88.81 297 ALA A O 1
ATOM 2359 N N . ILE A 1 298 ? -15.338 -16.254 27.980 1.00 86.81 298 ILE A N 1
ATOM 2360 C CA . ILE A 1 298 ? -14.601 -17.396 27.435 1.00 86.81 298 ILE A CA 1
ATOM 2361 C C . ILE A 1 298 ? -15.618 -18.308 26.735 1.00 86.81 298 ILE A C 1
ATOM 2363 O O . ILE A 1 298 ? -16.689 -18.543 27.299 1.00 86.81 298 ILE A O 1
ATOM 2367 N N . PRO A 1 299 ? -15.319 -18.838 25.534 1.00 84.62 299 PRO A N 1
ATOM 2368 C CA . PRO A 1 299 ? -16.192 -19.814 24.894 1.00 84.62 299 PRO A CA 1
ATOM 2369 C C . PRO A 1 299 ? -16.400 -21.024 25.810 1.00 84.62 299 PRO A C 1
ATOM 2371 O O . PRO A 1 299 ? -15.428 -21.640 26.253 1.00 84.62 299 PRO A O 1
ATOM 2374 N N . TYR A 1 300 ? -17.654 -21.387 26.065 1.00 77.44 300 TYR A N 1
ATOM 2375 C CA . TYR A 1 300 ? -18.006 -22.601 26.794 1.00 77.44 300 TYR A CA 1
ATOM 2376 C C . TYR A 1 300 ? -18.929 -23.473 25.944 1.00 77.44 300 TYR A C 1
ATOM 2378 O O . TYR A 1 300 ? -19.742 -22.981 25.165 1.00 77.44 300 TYR A O 1
ATOM 2386 N N . VAL A 1 301 ? -18.795 -24.789 26.097 1.00 79.50 301 VAL A N 1
ATOM 2387 C CA . VAL A 1 301 ? -19.694 -25.773 25.490 1.00 79.50 301 VAL A CA 1
ATOM 2388 C C . VAL A 1 301 ? -20.263 -26.613 26.620 1.00 79.50 301 VAL A C 1
ATOM 2390 O O . VAL A 1 301 ? -19.518 -27.288 27.332 1.00 79.50 301 VAL A O 1
ATOM 2393 N N . TYR A 1 302 ? -21.582 -26.579 26.791 1.00 76.19 302 TYR A N 1
ATOM 2394 C CA . TYR A 1 302 ? -22.253 -27.495 27.705 1.00 76.19 302 TYR A CA 1
ATOM 2395 C C . TYR A 1 302 ? -22.285 -28.890 27.074 1.00 76.19 302 TYR A C 1
ATOM 2397 O O . TYR A 1 302 ? -22.888 -29.094 26.023 1.00 76.19 302 TYR A O 1
ATOM 2405 N N . SER A 1 303 ? -21.624 -29.858 27.709 1.00 68.19 303 SER A N 1
ATOM 2406 C CA . SER A 1 303 ? -21.661 -31.266 27.307 1.00 68.19 303 SER A CA 1
ATOM 2407 C C . SER A 1 303 ? -22.298 -32.089 28.417 1.00 68.19 303 SER A C 1
ATOM 2409 O O . SER A 1 303 ? -21.641 -32.449 29.39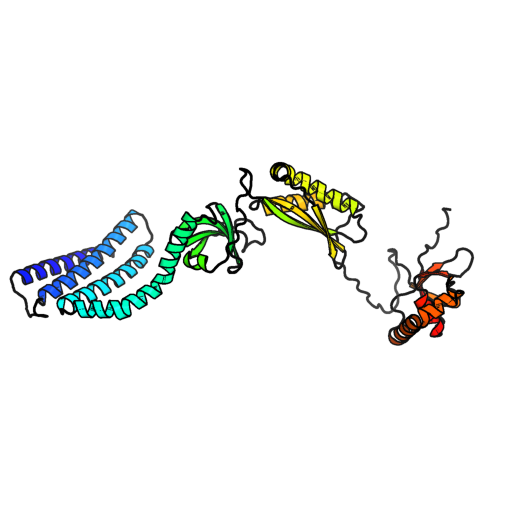4 1.00 68.19 303 SER A O 1
ATOM 2411 N N . PHE A 1 304 ? -23.565 -32.447 28.239 1.00 71.50 304 PHE A N 1
ATOM 2412 C CA . PHE A 1 304 ? -24.231 -33.415 29.101 1.00 71.50 304 PHE A CA 1
ATOM 2413 C C . PHE A 1 304 ? -23.832 -34.824 28.659 1.00 71.50 304 PHE A C 1
ATOM 2415 O O . PHE A 1 304 ? -24.371 -35.373 27.699 1.00 71.50 304 PHE A O 1
ATOM 2422 N N . LYS A 1 305 ? -22.850 -35.426 29.339 1.00 58.09 305 LYS A N 1
ATOM 2423 C CA . LYS A 1 305 ? -22.543 -36.844 29.135 1.00 58.09 305 LYS A CA 1
ATOM 2424 C C . LYS A 1 305 ? -23.573 -37.656 29.914 1.00 58.09 305 LYS A C 1
ATOM 2426 O O . LYS A 1 305 ? -23.583 -37.611 31.140 1.00 58.09 305 LYS A O 1
ATOM 2431 N N . ARG A 1 306 ? -24.426 -38.407 29.213 1.00 42.94 306 ARG A N 1
ATOM 2432 C CA . ARG A 1 306 ? -25.318 -39.394 29.837 1.00 42.94 306 ARG A CA 1
ATOM 2433 C C . ARG A 1 306 ? -24.446 -40.511 30.427 1.00 42.94 306 ARG A C 1
ATOM 2435 O O . ARG A 1 306 ? -24.011 -41.408 29.711 1.00 42.94 306 ARG A O 1
ATOM 2442 N N . GLY A 1 307 ? -24.090 -40.377 31.702 1.00 47.91 307 GLY A N 1
ATOM 2443 C CA . GLY A 1 307 ? -23.361 -41.377 32.473 1.00 47.91 307 GLY A CA 1
ATOM 2444 C C . GLY A 1 307 ? -24.341 -42.350 33.114 1.00 47.91 307 GLY A C 1
ATOM 2445 O O . GLY A 1 307 ? -25.124 -41.953 33.968 1.00 47.91 307 GLY A O 1
ATOM 2446 N N . TYR A 1 308 ? -24.294 -43.596 32.651 1.00 44.12 308 TYR A N 1
ATOM 2447 C CA . TYR A 1 308 ? -24.892 -44.775 33.272 1.00 44.12 308 TYR A CA 1
ATOM 2448 C C . TYR A 1 308 ? -24.330 -44.926 34.702 1.00 44.12 308 TYR A C 1
ATOM 2450 O O . TYR A 1 308 ? -23.115 -44.997 34.860 1.00 44.12 308 TYR A O 1
ATOM 2458 N N . ASP A 1 309 ? -25.221 -44.890 35.693 1.00 40.81 309 ASP A N 1
ATOM 2459 C CA . ASP A 1 309 ? -25.096 -45.248 37.115 1.00 40.81 309 ASP A CA 1
ATOM 2460 C C . ASP A 1 309 ? -23.792 -44.932 37.889 1.00 40.81 309 ASP A C 1
ATOM 2462 O O . ASP A 1 309 ? -22.788 -45.631 37.803 1.00 40.81 309 ASP A O 1
ATOM 2466 N N . GLY A 1 310 ? -23.899 -43.937 38.783 1.00 43.97 310 GLY A N 1
ATOM 2467 C CA . GLY A 1 310 ? -23.420 -44.002 40.174 1.00 43.97 310 GLY A CA 1
ATOM 2468 C C . GLY A 1 310 ? -21.914 -43.951 40.469 1.00 43.97 310 GLY A C 1
ATOM 2469 O O . GLY A 1 310 ? -21.257 -44.981 40.523 1.00 43.97 310 GLY A O 1
ATOM 2470 N N . ALA A 1 311 ? -21.409 -42.777 40.870 1.00 35.75 311 ALA A N 1
ATOM 2471 C CA . ALA A 1 311 ? -20.458 -42.649 41.984 1.00 35.75 311 ALA A CA 1
ATOM 2472 C C . ALA A 1 311 ? -20.326 -41.183 42.427 1.00 35.75 311 ALA A C 1
ATOM 2474 O O . ALA A 1 311 ? -20.174 -40.263 41.628 1.00 35.75 311 ALA A O 1
ATOM 2475 N N . SER A 1 312 ? -20.401 -41.007 43.736 1.00 38.41 312 SER A N 1
ATOM 2476 C CA . SER A 1 312 ? -20.391 -39.785 44.528 1.00 38.41 312 SER A CA 1
ATOM 2477 C C . SER A 1 312 ? -19.164 -38.874 44.369 1.00 38.41 312 SER A C 1
ATOM 2479 O O . SER A 1 312 ? -18.058 -39.312 44.053 1.00 38.41 312 SER A O 1
ATOM 2481 N N . THR A 1 313 ? -19.371 -37.633 44.833 1.00 37.69 313 THR A N 1
ATOM 2482 C CA . THR A 1 313 ? -18.404 -36.607 45.286 1.00 37.69 313 THR A CA 1
ATOM 2483 C C . THR A 1 313 ? -17.765 -35.688 44.239 1.00 37.69 313 THR A C 1
ATOM 2485 O O . THR A 1 313 ? -16.654 -35.919 43.781 1.00 37.69 313 THR A O 1
ATOM 2488 N N . ALA A 1 314 ? -18.414 -34.539 44.004 1.00 34.75 314 ALA A N 1
ATOM 2489 C CA . ALA A 1 314 ? -17.788 -33.214 44.114 1.00 34.75 314 ALA A CA 1
ATOM 2490 C C . ALA A 1 314 ? -18.870 -32.115 44.115 1.00 34.75 314 ALA A C 1
ATOM 2492 O O . ALA A 1 314 ? -19.471 -31.805 43.091 1.00 34.75 314 ALA A O 1
ATOM 2493 N N . SER A 1 315 ? -19.107 -31.517 45.284 1.00 39.09 315 SER A N 1
ATOM 2494 C CA . SER A 1 315 ? -19.956 -30.335 45.455 1.00 39.09 315 SER A CA 1
ATOM 2495 C C . SER A 1 315 ? -19.363 -29.125 44.718 1.00 39.09 315 SER A C 1
ATOM 2497 O O . SER A 1 315 ? -18.445 -28.470 45.212 1.00 39.09 315 SER A O 1
ATOM 2499 N N . LYS A 1 316 ? -19.953 -28.784 43.573 1.00 37.56 316 LYS A N 1
ATOM 2500 C CA . LYS A 1 316 ? -20.120 -27.407 43.089 1.00 37.56 316 LYS A CA 1
ATOM 2501 C C . LYS A 1 316 ? -21.611 -27.238 42.834 1.00 37.56 316 LYS A C 1
ATOM 2503 O O . LYS A 1 316 ? -22.195 -28.117 42.216 1.00 37.56 316 LYS A O 1
ATOM 2508 N N . HIS A 1 317 ? -22.199 -26.178 43.393 1.00 43.31 317 HIS A N 1
ATOM 2509 C CA . HIS A 1 317 ? -23.640 -25.909 43.438 1.00 43.31 317 HIS A CA 1
ATOM 2510 C C . HIS A 1 317 ? -24.357 -26.329 42.150 1.00 43.31 317 HIS A C 1
ATOM 2512 O O . HIS A 1 317 ? -24.314 -25.621 41.149 1.00 43.31 317 HIS A O 1
ATOM 2518 N N . SER A 1 318 ? -24.983 -27.503 42.198 1.00 40.94 318 SER A N 1
ATOM 2519 C CA . SER A 1 318 ? -25.843 -28.006 41.141 1.00 40.94 318 SER A CA 1
ATOM 2520 C C . SER A 1 318 ? -27.257 -27.767 41.614 1.00 40.94 318 SER A C 1
ATOM 2522 O O . SER A 1 318 ? -27.669 -28.318 42.636 1.00 40.94 318 SER A O 1
ATOM 2524 N N . GLU A 1 319 ? -27.993 -26.956 40.867 1.00 55.16 319 GLU A N 1
ATOM 2525 C CA . GLU A 1 319 ? -29.444 -27.071 40.813 1.00 55.16 319 GLU A CA 1
ATOM 2526 C C . GLU A 1 319 ? -29.762 -28.569 40.689 1.00 55.16 319 GLU A C 1
ATOM 2528 O O . GLU A 1 319 ? -29.339 -29.229 39.737 1.00 55.16 319 GLU A O 1
ATOM 2533 N N . THR A 1 320 ? -30.319 -29.154 41.748 1.00 62.12 320 THR A N 1
ATOM 2534 C CA . THR A 1 320 ? -30.551 -30.599 41.813 1.00 62.12 320 THR A CA 1
ATOM 2535 C C . THR A 1 320 ? -31.912 -30.834 41.177 1.00 62.12 320 THR A C 1
ATOM 2537 O O . THR A 1 320 ? -32.902 -30.235 41.601 1.00 62.12 320 THR A O 1
ATOM 2540 N N . ILE A 1 321 ? -31.939 -31.612 40.093 1.00 73.12 321 ILE A N 1
ATOM 2541 C CA . ILE A 1 321 ? -33.187 -32.013 39.442 1.00 73.12 321 ILE A CA 1
ATOM 2542 C C . ILE A 1 321 ? -33.686 -33.252 40.179 1.00 73.12 321 ILE A C 1
ATOM 2544 O O . ILE A 1 321 ? -33.018 -34.286 40.160 1.00 73.12 321 ILE A O 1
ATOM 2548 N N . GLU A 1 322 ? -34.843 -33.135 40.820 1.00 82.75 322 GLU A N 1
ATOM 2549 C CA . GLU A 1 322 ? -35.524 -34.227 41.515 1.00 82.75 322 GLU A CA 1
ATOM 2550 C C . GLU A 1 322 ? -36.873 -34.509 40.846 1.00 82.75 322 GLU A C 1
ATOM 2552 O O . GLU A 1 322 ? -37.519 -33.610 40.303 1.00 82.75 322 GLU A O 1
ATOM 2557 N N . GLU A 1 323 ? -37.303 -35.770 40.856 1.00 85.25 323 GLU A N 1
ATOM 2558 C CA . GLU A 1 323 ? -38.641 -36.146 40.399 1.00 85.25 323 GLU A CA 1
ATOM 2559 C C . GLU A 1 323 ? -39.641 -35.962 41.537 1.00 85.25 323 GLU A C 1
ATOM 2561 O O . GLU A 1 323 ? -39.634 -36.715 42.514 1.00 85.25 323 GLU A O 1
ATOM 2566 N N . LEU A 1 324 ? -40.517 -34.972 41.393 1.00 86.25 324 LEU A N 1
ATOM 2567 C CA . LEU A 1 324 ? -41.536 -34.651 42.384 1.00 86.25 324 LEU A CA 1
ATOM 2568 C C . LEU A 1 324 ? -42.883 -35.206 41.956 1.00 86.25 324 LEU A C 1
ATOM 2570 O O . LEU A 1 324 ? -43.210 -35.196 40.769 1.00 86.25 324 LEU A O 1
ATOM 2574 N N . GLY A 1 325 ? -43.676 -35.667 42.923 1.00 87.12 325 GLY A N 1
ATOM 2575 C CA . GLY A 1 325 ? -45.071 -36.005 42.660 1.00 87.12 325 GLY A CA 1
ATOM 2576 C C . GLY A 1 325 ? -45.814 -34.755 42.205 1.00 87.12 325 GLY A C 1
ATOM 2577 O O . GLY A 1 325 ? -45.671 -33.702 42.828 1.00 87.12 325 GLY A O 1
ATOM 2578 N N . VAL A 1 326 ? -46.591 -34.847 41.130 1.00 87.19 326 VAL A N 1
ATOM 2579 C CA . VAL A 1 326 ? -47.313 -33.684 40.588 1.00 87.19 326 VAL A CA 1
ATOM 2580 C C . VAL A 1 326 ? -48.248 -33.080 41.643 1.00 87.19 326 VAL A C 1
ATOM 2582 O O . VAL A 1 326 ? -48.317 -31.860 41.766 1.00 87.19 326 VAL A O 1
ATOM 2585 N N . ASP A 1 327 ? -48.840 -33.924 42.491 1.00 85.56 327 ASP A N 1
ATOM 2586 C CA . ASP A 1 327 ? -49.713 -33.520 43.603 1.00 85.56 327 ASP A CA 1
ATOM 2587 C C . ASP A 1 327 ? -48.988 -32.763 44.726 1.00 85.56 327 ASP A C 1
ATOM 2589 O O . ASP A 1 327 ? -49.613 -32.029 45.486 1.00 85.56 327 ASP A O 1
ATOM 2593 N N . SER A 1 328 ? -47.665 -32.917 44.836 1.00 86.81 328 SER A N 1
ATOM 2594 C CA . SER A 1 328 ? -46.857 -32.206 45.836 1.00 86.81 328 SER A CA 1
ATOM 2595 C C . SER A 1 328 ? -46.486 -30.783 45.401 1.00 86.81 328 SER A C 1
ATOM 2597 O O . SER A 1 328 ? -45.896 -30.039 46.184 1.00 86.81 328 SER A O 1
ATOM 2599 N N . ILE A 1 329 ? -46.811 -30.389 44.159 1.00 87.19 329 ILE A N 1
ATOM 2600 C CA . ILE A 1 329 ? -46.486 -29.075 43.598 1.00 87.19 329 ILE A CA 1
ATOM 2601 C C . ILE A 1 329 ? -47.718 -28.166 43.635 1.00 87.19 329 ILE A C 1
ATOM 2603 O O . ILE A 1 329 ? -48.647 -28.288 42.840 1.00 87.19 329 ILE A O 1
ATOM 2607 N N . GLN A 1 330 ? -47.679 -27.179 44.520 1.00 85.88 330 GLN A N 1
ATOM 2608 C CA . GLN A 1 330 ? -48.653 -26.105 44.614 1.00 85.88 330 GLN A CA 1
ATOM 2609 C C . GLN A 1 330 ? -48.354 -25.025 43.569 1.00 85.88 330 GLN A C 1
ATOM 2611 O O . GLN A 1 330 ? -47.242 -24.502 43.470 1.00 85.88 330 GLN A O 1
ATOM 2616 N N . CYS A 1 331 ? -49.365 -24.659 42.789 1.00 80.56 331 CYS A N 1
ATOM 2617 C CA . CYS A 1 331 ? -49.305 -23.542 41.856 1.00 80.56 331 CYS A CA 1
ATOM 2618 C C . CYS A 1 331 ? -50.537 -22.664 42.071 1.00 80.56 331 CYS A C 1
ATOM 2620 O O . CYS A 1 331 ? -51.656 -23.108 41.838 1.00 80.56 331 CYS A O 1
ATOM 2622 N N . GLU A 1 332 ? -50.320 -21.412 42.473 1.00 75.94 332 GLU A N 1
ATOM 2623 C CA . GLU A 1 332 ? -51.377 -20.424 42.753 1.00 75.94 332 GLU A CA 1
ATOM 2624 C C . GLU A 1 332 ? -52.338 -20.235 41.565 1.00 75.94 332 GLU A C 1
ATOM 2626 O O . GLU A 1 332 ? -53.535 -20.036 41.735 1.00 75.94 332 GLU A O 1
ATOM 2631 N N . LYS A 1 333 ? -51.833 -20.390 40.334 1.00 71.88 333 LYS A N 1
ATOM 2632 C CA . LYS A 1 333 ? -52.620 -20.248 39.101 1.00 71.88 333 LYS A CA 1
ATOM 2633 C C . LYS A 1 333 ? -53.455 -21.481 38.742 1.00 71.88 333 LYS A C 1
ATOM 2635 O O . LYS A 1 333 ? -54.210 -21.421 37.778 1.00 71.88 333 LYS A O 1
ATOM 2640 N N . LEU A 1 334 ? -53.340 -22.610 39.452 1.00 69.62 334 LEU A N 1
ATOM 2641 C CA . LEU A 1 334 ? -54.160 -23.799 39.162 1.00 69.62 334 LEU A CA 1
ATOM 2642 C C . LEU A 1 334 ? -55.658 -23.547 39.388 1.00 69.62 334 LEU A C 1
ATOM 2644 O O . LEU A 1 334 ? -56.465 -24.173 38.703 1.00 69.62 334 LEU A O 1
ATOM 2648 N N . GLU A 1 335 ? -56.008 -22.616 40.277 1.00 70.06 335 GLU A N 1
ATOM 2649 C CA . GLU A 1 335 ? -57.391 -22.258 40.620 1.00 70.06 335 GLU A CA 1
ATOM 2650 C C . GLU A 1 335 ? -58.005 -21.199 39.679 1.00 70.06 335 GLU A C 1
ATOM 2652 O O . GLU A 1 335 ? -59.214 -20.972 39.706 1.00 70.06 335 GLU A O 1
ATOM 2657 N N . ASP A 1 336 ? -57.207 -20.575 38.802 1.00 79.75 336 ASP A N 1
ATOM 2658 C CA . ASP A 1 336 ? -57.679 -19.564 37.848 1.00 79.75 336 ASP A CA 1
ATOM 2659 C C . ASP A 1 336 ? -58.167 -20.209 36.537 1.00 79.75 336 ASP A C 1
ATOM 2661 O O . ASP A 1 336 ? -57.415 -20.398 35.576 1.00 79.75 336 ASP A O 1
ATOM 2665 N N . GLU A 1 337 ? -59.454 -20.566 36.481 1.00 75.50 337 GLU A N 1
ATOM 2666 C CA . GLU A 1 337 ? -60.068 -21.168 35.287 1.00 75.50 337 GLU A CA 1
ATOM 2667 C C . GLU A 1 337 ? -60.025 -20.270 34.039 1.00 75.50 337 GLU A C 1
ATOM 2669 O O . GLU A 1 337 ? -60.014 -20.787 32.916 1.00 75.50 337 GLU A O 1
ATOM 2674 N N . ASN A 1 338 ? -60.004 -18.943 34.202 1.00 79.69 338 ASN A N 1
ATOM 2675 C CA . ASN A 1 338 ? -59.980 -18.017 33.069 1.00 79.69 338 ASN A CA 1
ATOM 2676 C C . ASN A 1 338 ? -58.602 -18.020 32.405 1.00 79.69 338 ASN A C 1
ATOM 2678 O O . ASN A 1 338 ? -58.516 -18.128 31.180 1.00 79.69 338 ASN A O 1
ATOM 2682 N N . PHE A 1 339 ? -57.534 -18.022 33.207 1.00 77.31 339 PHE A N 1
ATOM 2683 C CA . PHE A 1 339 ? -56.162 -18.128 32.713 1.00 77.31 339 PHE A CA 1
ATOM 2684 C C . PHE A 1 339 ? -55.952 -19.378 31.842 1.00 77.31 339 PHE A C 1
ATOM 2686 O O . PHE A 1 339 ? -55.300 -19.312 30.797 1.00 77.31 339 PHE A O 1
ATOM 2693 N N . TRP A 1 340 ? -56.527 -20.525 32.219 1.00 80.31 340 TRP A N 1
ATOM 2694 C CA . TRP A 1 340 ? -56.362 -21.765 31.452 1.00 80.31 340 TRP A CA 1
ATOM 2695 C C . TRP A 1 340 ? -57.181 -21.804 30.163 1.00 80.31 340 TRP A C 1
ATOM 2697 O O . TRP A 1 340 ? -56.679 -22.315 29.163 1.00 80.31 340 TRP A O 1
ATOM 2707 N N . LYS A 1 341 ? -58.393 -21.233 30.154 1.00 80.69 341 LYS A N 1
ATOM 2708 C CA . LYS A 1 341 ? -59.209 -21.114 28.932 1.00 80.69 341 LYS A CA 1
ATOM 2709 C C . LYS A 1 341 ? -58.544 -20.223 27.888 1.00 80.69 341 LYS A C 1
ATOM 2711 O O . LYS A 1 341 ? -58.554 -20.553 26.708 1.00 80.69 341 LYS A O 1
ATOM 2716 N N . GLU A 1 342 ? -57.920 -19.126 28.310 1.00 82.25 342 GLU A N 1
ATOM 2717 C CA . GLU A 1 342 ? -57.207 -18.224 27.396 1.00 82.25 342 GLU A CA 1
ATOM 2718 C C . GLU A 1 342 ? -55.961 -18.869 26.769 1.00 82.25 342 GLU A C 1
ATOM 2720 O O . GLU A 1 342 ? -55.584 -18.530 25.650 1.00 82.25 342 GLU A O 1
ATOM 2725 N N . ASN A 1 343 ? -55.337 -19.826 27.462 1.00 83.75 343 ASN A N 1
ATOM 2726 C CA . ASN A 1 343 ? -54.090 -20.469 27.040 1.00 83.75 343 ASN A CA 1
ATOM 2727 C C . ASN A 1 343 ? -54.277 -21.925 26.567 1.00 83.75 343 ASN A C 1
ATOM 2729 O O . ASN A 1 343 ? -53.294 -22.651 26.417 1.00 83.75 343 ASN A O 1
ATOM 2733 N N . GLU A 1 344 ? -55.515 -22.366 26.328 1.00 85.94 344 GLU A N 1
ATOM 2734 C CA . GLU A 1 344 ? -55.857 -23.769 26.061 1.00 85.94 344 GLU A CA 1
ATOM 2735 C C . GLU A 1 344 ? -55.086 -24.347 24.858 1.00 85.94 344 GLU A C 1
ATOM 2737 O O . GLU A 1 344 ? -54.443 -25.391 24.977 1.00 85.94 344 GLU A O 1
ATOM 2742 N N . ASN A 1 345 ? -55.059 -23.630 23.729 1.00 86.06 345 ASN A N 1
ATOM 2743 C CA . ASN A 1 345 ? -54.353 -24.068 22.517 1.00 86.06 345 ASN A CA 1
ATOM 2744 C C . ASN A 1 345 ? -52.842 -24.248 22.745 1.00 86.06 345 ASN A C 1
ATOM 2746 O O . ASN A 1 345 ? -52.268 -25.250 22.321 1.00 86.06 345 ASN A O 1
ATOM 2750 N N . GLU A 1 346 ? -52.201 -23.315 23.455 1.00 85.31 346 GLU A N 1
ATOM 2751 C CA . GLU A 1 346 ? -50.764 -23.392 23.745 1.00 85.31 346 GLU A CA 1
ATOM 2752 C C . GLU A 1 346 ? -50.438 -24.576 24.659 1.00 85.31 346 GLU A C 1
ATOM 2754 O O . GLU A 1 346 ? -49.420 -25.243 24.488 1.00 85.31 346 GLU A O 1
ATOM 2759 N N . ILE A 1 347 ? -51.308 -24.870 25.626 1.00 88.81 347 ILE A N 1
ATOM 2760 C CA . ILE A 1 347 ? -51.117 -25.998 26.539 1.00 88.81 347 ILE A CA 1
ATOM 2761 C C . ILE A 1 347 ? -51.266 -27.324 25.796 1.00 88.81 347 ILE A C 1
ATOM 2763 O O . ILE A 1 347 ? -50.480 -28.234 26.053 1.00 88.81 347 ILE A O 1
ATOM 2767 N N . TYR A 1 348 ? -52.209 -27.434 24.854 1.00 89.50 348 TYR A N 1
ATOM 2768 C CA . TYR A 1 348 ? -52.336 -28.624 24.009 1.00 89.50 348 TYR A CA 1
ATOM 2769 C C . TYR A 1 348 ? -51.098 -28.849 23.134 1.00 89.50 348 TYR A C 1
ATOM 2771 O O . TYR A 1 348 ? -50.630 -29.984 23.025 1.00 89.50 348 TYR A O 1
ATOM 2779 N N . GLU A 1 349 ? -50.523 -27.794 22.550 1.00 87.56 349 GLU A N 1
ATOM 2780 C CA . GLU A 1 349 ? -49.273 -27.909 21.789 1.00 87.56 349 GLU A CA 1
ATOM 2781 C C . GLU A 1 349 ? -48.095 -28.315 22.680 1.00 87.56 349 GLU A C 1
ATOM 2783 O O . GLU A 1 349 ? -47.316 -29.202 22.323 1.00 87.56 349 GLU A O 1
ATOM 2788 N N . ILE A 1 350 ? -47.987 -27.720 23.872 1.00 87.06 350 ILE A N 1
ATOM 2789 C CA . ILE A 1 350 ? -46.969 -28.086 24.862 1.00 87.06 350 ILE A CA 1
ATOM 2790 C C . ILE A 1 350 ? -47.146 -29.547 25.299 1.00 87.06 350 ILE A C 1
ATOM 2792 O O . ILE A 1 350 ? -46.165 -30.283 25.339 1.00 87.06 350 ILE A O 1
ATOM 2796 N N . ALA A 1 351 ? -48.372 -29.999 25.570 1.00 89.38 351 ALA A N 1
ATOM 2797 C CA . ALA A 1 351 ? -48.666 -31.381 25.944 1.00 89.38 351 ALA A CA 1
ATOM 2798 C C . ALA A 1 351 ? -48.309 -32.363 24.822 1.00 89.38 351 ALA A C 1
ATOM 2800 O O . ALA A 1 351 ? -47.674 -33.384 25.078 1.00 89.38 351 ALA A O 1
ATOM 2801 N N . LYS A 1 352 ? -48.633 -32.038 23.565 1.00 90.25 352 LYS A N 1
ATOM 2802 C CA . LYS A 1 352 ? -48.238 -32.853 22.411 1.00 90.25 352 LYS A CA 1
ATOM 2803 C C . LYS A 1 352 ? -46.714 -32.974 22.305 1.00 90.25 352 LYS A C 1
ATOM 2805 O O . LYS A 1 352 ? -46.202 -34.084 22.184 1.00 90.25 352 LYS A O 1
ATOM 2810 N N . ASN A 1 353 ? -45.994 -31.859 22.430 1.00 86.81 353 ASN A N 1
ATOM 2811 C CA . ASN A 1 353 ? -44.529 -31.843 22.394 1.00 86.81 353 ASN A CA 1
ATOM 2812 C C . ASN A 1 353 ? -43.908 -32.632 23.558 1.00 86.81 353 ASN A C 1
ATOM 2814 O O . ASN A 1 353 ? -42.948 -33.370 23.350 1.00 86.81 353 ASN A O 1
ATOM 2818 N N . ILE A 1 354 ? -44.464 -32.516 24.769 1.00 87.69 354 ILE A N 1
ATOM 2819 C CA . ILE A 1 354 ? -44.018 -33.286 25.941 1.00 87.69 354 ILE A CA 1
ATOM 2820 C C . ILE A 1 354 ? -44.281 -34.785 25.741 1.00 87.69 354 ILE A C 1
ATOM 2822 O O . ILE A 1 354 ? -43.443 -35.598 26.115 1.00 87.69 354 ILE A O 1
ATOM 2826 N N . ASN A 1 355 ? -45.398 -35.168 25.120 1.00 86.44 355 ASN A N 1
ATOM 2827 C CA . ASN A 1 355 ? -45.704 -36.569 24.834 1.00 86.44 355 ASN A CA 1
ATOM 2828 C C . ASN A 1 355 ? -44.763 -37.179 23.775 1.00 86.44 355 ASN A C 1
ATOM 2830 O O . ASN A 1 355 ? -44.431 -38.358 23.853 1.00 86.44 355 ASN A O 1
ATOM 2834 N N . GLU A 1 356 ? -44.321 -36.385 22.794 1.00 80.56 356 GLU A N 1
ATOM 2835 C CA . GLU A 1 356 ? -43.419 -36.841 21.725 1.00 80.56 356 GLU A CA 1
ATOM 2836 C C . GLU A 1 356 ? -41.937 -36.841 22.141 1.00 80.56 356 GLU A C 1
ATOM 2838 O O . GLU A 1 356 ? -41.202 -37.769 21.804 1.00 80.56 356 GLU A O 1
ATOM 2843 N N . MET A 1 357 ? -41.483 -35.809 22.862 1.00 74.06 357 MET A N 1
ATOM 2844 C CA . MET A 1 357 ? -40.057 -35.566 23.145 1.00 74.06 357 MET A CA 1
ATOM 2845 C C . MET A 1 357 ? -39.685 -35.635 24.633 1.00 74.06 357 MET A C 1
ATOM 2847 O O . MET A 1 357 ? -38.502 -35.577 24.973 1.00 74.06 357 MET A O 1
ATOM 2851 N N . GLY A 1 358 ? -40.667 -35.765 25.525 1.00 80.31 358 GLY A N 1
ATOM 2852 C CA . GLY A 1 358 ? -40.478 -35.630 26.967 1.00 80.31 358 GLY A CA 1
ATOM 2853 C C . GLY A 1 358 ? -40.376 -34.171 27.424 1.00 80.31 358 GLY A C 1
ATOM 2854 O O . GLY A 1 358 ? -40.352 -33.225 26.633 1.00 80.31 358 GLY A O 1
ATOM 2855 N N . LEU A 1 359 ? -40.310 -33.969 28.741 1.00 79.69 359 LEU A N 1
ATOM 2856 C CA . LEU A 1 359 ? -40.176 -32.641 29.333 1.00 79.69 359 LEU A CA 1
ATOM 2857 C C . LEU A 1 359 ? -38.710 -32.178 29.288 1.00 79.69 359 LEU A C 1
ATOM 2859 O O . LEU A 1 359 ? -37.933 -32.440 30.201 1.00 79.69 359 LEU A O 1
ATOM 2863 N N . LEU A 1 360 ? -38.335 -31.483 28.210 1.00 75.44 360 LEU A N 1
ATOM 2864 C CA . LEU A 1 360 ? -36.953 -31.040 27.960 1.00 75.44 360 LEU A CA 1
ATOM 2865 C C . LEU A 1 360 ? -36.426 -30.032 28.990 1.00 75.44 360 LEU A C 1
ATOM 2867 O O . LEU A 1 360 ? -35.233 -30.011 29.285 1.00 75.44 360 LEU A O 1
ATOM 2871 N N . GLN A 1 361 ? -37.311 -29.191 29.525 1.00 76.06 361 GLN A N 1
ATOM 2872 C CA . GLN A 1 361 ? -36.972 -28.220 30.557 1.00 76.06 361 GLN A CA 1
ATOM 2873 C C . GLN A 1 361 ? -37.785 -28.544 31.819 1.00 76.06 361 GLN A C 1
ATOM 2875 O O . GLN A 1 361 ? -39.018 -28.457 31.762 1.00 76.06 361 GLN A O 1
ATOM 2880 N N . PRO A 1 362 ? -37.136 -28.877 32.950 1.00 84.94 362 PRO A N 1
ATOM 2881 C CA . PRO A 1 362 ? -37.807 -29.093 34.230 1.00 84.94 362 PRO A CA 1
ATOM 2882 C C . PRO A 1 362 ? -38.589 -27.865 34.700 1.00 84.94 362 PRO A C 1
ATOM 2884 O O . PRO A 1 362 ? -38.264 -26.721 34.348 1.00 84.94 362 PRO A O 1
ATOM 2887 N N . VAL A 1 363 ? -39.618 -28.095 35.510 1.00 85.81 363 VAL A N 1
ATOM 2888 C CA . VAL A 1 363 ? -40.302 -27.009 36.228 1.00 85.81 363 VAL A CA 1
ATOM 2889 C C . VAL A 1 363 ? -39.422 -26.510 37.373 1.00 85.81 363 VAL A C 1
ATOM 2891 O O . VAL A 1 363 ? -38.619 -27.265 37.909 1.00 85.81 363 VAL A O 1
ATOM 2894 N N . ILE A 1 364 ? -39.522 -25.234 37.740 1.00 83.31 364 ILE A N 1
ATOM 2895 C CA . ILE A 1 364 ? -38.710 -24.670 38.828 1.00 83.31 364 ILE A CA 1
ATOM 2896 C C . ILE A 1 364 ? -39.600 -24.507 40.044 1.00 83.31 364 ILE A C 1
ATOM 2898 O O . ILE A 1 364 ? -40.628 -23.832 39.965 1.00 83.31 364 ILE A O 1
ATOM 2902 N N . VAL A 1 365 ? -39.189 -25.093 41.163 1.00 85.88 365 VAL A N 1
ATOM 2903 C CA . VAL A 1 365 ? -39.960 -25.104 42.403 1.00 85.88 365 VAL A CA 1
ATOM 2904 C C . VAL A 1 365 ? -39.114 -24.688 43.602 1.00 85.88 365 VAL A C 1
ATOM 2906 O O . VAL A 1 365 ? -37.879 -24.708 43.586 1.00 85.88 365 VAL A O 1
ATOM 2909 N N . VAL A 1 366 ? -39.804 -24.329 44.675 1.00 84.75 366 VAL A N 1
ATOM 2910 C CA . VAL A 1 366 ? -39.246 -24.022 45.988 1.00 84.75 366 VAL A CA 1
ATOM 2911 C C . VAL A 1 366 ? -39.899 -24.939 47.012 1.00 84.75 366 VAL A C 1
ATOM 2913 O O . VAL A 1 366 ? -41.116 -25.058 47.029 1.00 84.75 366 VAL A O 1
ATOM 2916 N N . ARG A 1 367 ? -39.107 -25.581 47.875 1.00 82.56 367 ARG A N 1
ATOM 2917 C CA . ARG A 1 367 ? -39.645 -26.363 48.996 1.00 82.56 367 ARG A CA 1
ATOM 2918 C C . ARG A 1 367 ? -40.262 -25.424 50.040 1.00 82.56 367 ARG A C 1
ATOM 2920 O O . ARG A 1 367 ? -39.602 -24.457 50.434 1.00 82.56 367 ARG A O 1
ATOM 2927 N N . ASN A 1 368 ? -41.488 -25.710 50.477 1.00 79.88 368 ASN A N 1
ATOM 2928 C CA . ASN A 1 368 ? -42.146 -24.973 51.557 1.00 79.88 368 ASN A CA 1
ATOM 2929 C C . ASN A 1 368 ? -41.533 -25.362 52.916 1.00 79.88 368 ASN A C 1
ATOM 2931 O O . ASN A 1 368 ? -41.047 -26.475 53.090 1.00 79.88 368 ASN A O 1
ATOM 2935 N N . MET A 1 369 ? -41.498 -24.422 53.867 1.00 65.88 369 MET A N 1
ATOM 2936 C CA . MET A 1 369 ? -40.869 -24.636 55.186 1.00 65.88 369 MET A CA 1
ATOM 2937 C C . MET A 1 369 ? -41.769 -25.416 56.151 1.00 65.88 369 MET A C 1
ATOM 2939 O O . M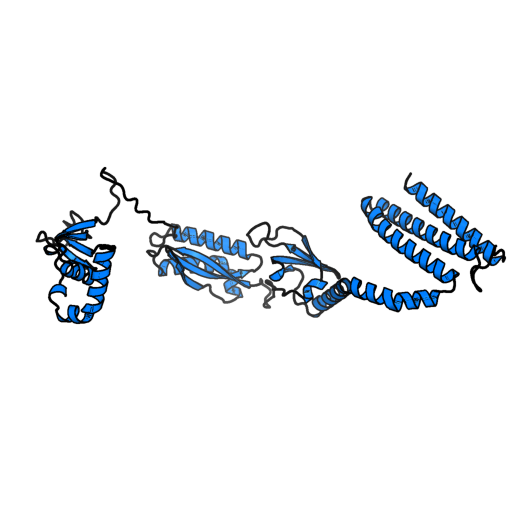ET A 1 369 ? -41.262 -26.054 57.069 1.00 65.88 369 MET A O 1
ATOM 2943 N N . ASP A 1 370 ? -43.084 -25.349 55.938 1.00 65.25 370 ASP A N 1
ATOM 2944 C CA . ASP A 1 370 ? -44.085 -25.829 56.891 1.00 65.25 370 ASP A CA 1
ATOM 2945 C C . ASP A 1 370 ? -44.659 -27.213 56.518 1.00 65.25 370 ASP A C 1
ATOM 2947 O O . ASP A 1 370 ? -45.205 -27.882 57.389 1.00 65.25 370 ASP A O 1
ATOM 2951 N N . ASP A 1 371 ? -44.463 -27.674 55.271 1.00 68.75 371 ASP A N 1
ATOM 2952 C CA . ASP A 1 371 ? -44.993 -28.933 54.718 1.00 68.75 371 ASP A CA 1
ATOM 2953 C C . ASP A 1 371 ? -43.987 -29.609 53.759 1.00 68.75 371 ASP A C 1
ATOM 2955 O O . ASP A 1 371 ? -43.127 -28.945 53.181 1.00 68.75 371 ASP A O 1
ATOM 2959 N N . ASP A 1 372 ? -44.160 -30.908 53.469 1.00 74.06 372 ASP A N 1
ATOM 2960 C CA . ASP A 1 372 ? -43.433 -31.642 52.403 1.00 74.06 372 ASP A CA 1
ATOM 2961 C C . ASP A 1 372 ? -43.907 -31.288 50.969 1.00 74.06 372 ASP A C 1
ATOM 2963 O O . ASP A 1 372 ? -43.748 -32.059 50.022 1.00 74.06 372 ASP A O 1
ATOM 2967 N N . ASN A 1 373 ? -44.475 -30.093 50.800 1.00 84.56 373 ASN A N 1
ATOM 2968 C CA . ASN A 1 373 ? -44.978 -29.569 49.533 1.00 84.56 373 ASN A CA 1
ATOM 2969 C C . ASN A 1 373 ? -44.004 -28.559 48.906 1.00 84.56 373 ASN A C 1
ATOM 2971 O O . ASN A 1 373 ? -43.143 -27.967 49.564 1.00 84.56 373 ASN A O 1
ATOM 2975 N N . TYR A 1 374 ? -44.176 -28.323 47.609 1.00 87.12 374 TYR A N 1
ATOM 2976 C CA . TYR A 1 374 ? -43.341 -27.442 46.802 1.00 87.12 374 TYR A CA 1
ATOM 2977 C C . TYR A 1 374 ? -44.187 -26.354 46.146 1.00 87.12 374 TYR A C 1
ATOM 2979 O O . TYR A 1 374 ? -45.218 -26.648 45.559 1.00 87.12 374 TYR A O 1
ATOM 2987 N N . THR A 1 375 ? -43.736 -25.104 46.171 1.00 86.69 375 THR A N 1
ATOM 2988 C CA . THR A 1 375 ? -44.365 -24.002 45.434 1.00 86.69 375 THR A CA 1
ATOM 2989 C C . THR A 1 375 ? -43.707 -23.836 44.067 1.00 86.69 375 THR A C 1
ATOM 2991 O O . THR A 1 375 ? -42.484 -23.704 43.962 1.00 86.69 375 THR A O 1
ATOM 2994 N N . LEU A 1 376 ? -44.508 -23.825 43.003 1.00 85.19 376 LEU A N 1
ATOM 2995 C CA . LEU A 1 376 ? -44.045 -23.596 41.638 1.00 85.19 376 LEU A CA 1
ATOM 2996 C C . LEU A 1 376 ? -43.638 -22.129 41.431 1.00 85.19 376 LEU A C 1
ATOM 2998 O O . LEU A 1 376 ? -44.455 -21.227 41.586 1.00 85.19 376 LEU A O 1
ATOM 3002 N N . LEU A 1 377 ? -42.391 -21.897 41.012 1.00 82.00 377 LEU A N 1
ATOM 3003 C CA . LEU A 1 377 ? -41.900 -20.578 40.601 1.00 82.00 377 LEU A CA 1
ATOM 3004 C C . LEU A 1 377 ? -42.090 -20.333 39.101 1.00 82.00 377 LEU A C 1
ATOM 3006 O O . LEU A 1 377 ? -42.501 -19.249 38.702 1.00 82.00 377 LEU A O 1
ATOM 3010 N N . PHE A 1 378 ? -41.748 -21.323 38.266 1.00 78.19 378 PHE A N 1
ATOM 3011 C CA . PHE A 1 378 ? -41.794 -21.190 36.808 1.00 78.19 378 PHE A CA 1
ATOM 3012 C C . PHE A 1 378 ? -42.172 -22.502 36.127 1.00 78.19 378 PHE A C 1
ATOM 3014 O O . PHE A 1 378 ? -41.611 -23.559 36.428 1.00 78.19 378 PHE A O 1
ATOM 3021 N N . GLY A 1 379 ? -43.044 -22.409 35.120 1.00 84.69 379 GLY A N 1
ATOM 3022 C CA . GLY A 1 379 ? -43.423 -23.543 34.275 1.00 84.69 379 GLY A CA 1
ATOM 3023 C C . GLY A 1 379 ? -44.877 -23.969 34.436 1.00 84.69 379 GLY A C 1
ATOM 3024 O O . GLY A 1 379 ? -45.181 -25.143 34.266 1.00 84.69 379 GLY A O 1
ATOM 3025 N N . GLU A 1 380 ? -45.780 -23.033 34.717 1.00 87.75 380 GLU A N 1
ATOM 3026 C CA . GLU A 1 380 ? -47.198 -23.283 35.001 1.00 87.75 380 GLU A CA 1
ATOM 3027 C C . GLU A 1 380 ? -47.885 -24.038 33.855 1.00 87.75 380 GLU A C 1
ATOM 3029 O O . GLU A 1 380 ? -48.541 -25.052 34.079 1.00 87.75 380 GLU A O 1
ATOM 3034 N N . LYS A 1 381 ? -47.646 -23.620 32.604 1.00 88.50 381 LYS A N 1
ATOM 3035 C CA . LYS A 1 381 ? -48.172 -24.302 31.408 1.00 88.50 381 LYS A CA 1
ATOM 3036 C C . LYS A 1 381 ? -47.603 -25.716 31.234 1.00 88.50 381 LYS A C 1
ATOM 3038 O O . LYS A 1 381 ? -48.319 -26.608 30.792 1.00 88.50 381 LYS A O 1
ATOM 3043 N N . ARG A 1 382 ? -46.337 -25.940 31.617 1.00 89.12 382 ARG A N 1
ATOM 3044 C CA . ARG A 1 382 ? -45.680 -27.261 31.565 1.00 89.12 382 ARG A CA 1
ATOM 3045 C C . ARG A 1 382 ? -46.225 -28.193 32.644 1.00 89.12 382 ARG A C 1
ATOM 3047 O O . ARG A 1 382 ? -46.526 -29.339 32.333 1.00 89.12 382 ARG A O 1
ATOM 3054 N N . LEU A 1 383 ? -46.423 -27.693 33.866 1.00 88.62 383 LEU A N 1
ATOM 3055 C CA . LEU A 1 383 ? -47.085 -28.437 34.939 1.00 88.62 383 LEU A CA 1
ATOM 3056 C C . LEU A 1 383 ? -48.513 -28.823 34.523 1.00 88.62 383 LEU A C 1
ATOM 3058 O O . LEU A 1 383 ? -48.873 -29.992 34.608 1.00 88.62 383 LEU A O 1
ATOM 3062 N N . LYS A 1 384 ? -49.296 -27.876 33.984 1.00 88.31 384 LYS A N 1
ATOM 3063 C CA . LYS A 1 384 ? -50.661 -28.143 33.500 1.00 88.31 384 LYS A CA 1
ATOM 3064 C C . LYS A 1 384 ? -50.693 -29.153 32.352 1.00 88.31 384 LYS A C 1
ATOM 3066 O O . LYS A 1 384 ? -51.542 -30.038 32.354 1.00 88.31 384 LYS A O 1
ATOM 3071 N N . ALA A 1 385 ? -49.758 -29.060 31.409 1.00 88.44 385 ALA A N 1
ATOM 3072 C CA . ALA A 1 385 ? -49.609 -30.043 30.342 1.00 88.44 385 ALA A CA 1
ATOM 3073 C C . ALA A 1 385 ? -49.281 -31.444 30.890 1.00 88.44 385 ALA A C 1
ATOM 3075 O O . ALA A 1 385 ? -49.880 -32.417 30.449 1.00 88.44 385 ALA A O 1
ATOM 3076 N N . CYS A 1 386 ? -48.400 -31.558 31.889 1.00 88.62 386 CYS A N 1
ATOM 3077 C CA . CYS A 1 386 ? -48.087 -32.843 32.528 1.00 88.62 386 CYS A CA 1
ATOM 3078 C C . CYS A 1 386 ? -49.289 -33.424 33.294 1.00 88.62 386 CYS A C 1
ATOM 3080 O O . CYS A 1 386 ? -49.518 -34.629 33.230 1.00 88.62 386 CYS A O 1
ATOM 3082 N N . ILE A 1 387 ? -50.099 -32.574 33.943 1.00 89.25 387 ILE A N 1
ATOM 3083 C CA . ILE A 1 387 ? -51.372 -32.976 34.569 1.00 89.25 387 ILE A CA 1
ATOM 3084 C C . ILE A 1 387 ? -52.350 -33.513 33.511 1.00 89.25 387 ILE A C 1
ATOM 3086 O O . ILE A 1 387 ? -52.941 -34.570 33.707 1.00 89.25 387 ILE A O 1
ATOM 3090 N N . LEU A 1 388 ? -52.497 -32.828 32.370 1.00 88.94 388 LEU A N 1
ATOM 3091 C CA . LEU A 1 388 ? -53.361 -33.275 31.265 1.00 88.94 388 LEU A CA 1
ATOM 3092 C C . LEU A 1 388 ? -52.907 -34.609 30.657 1.00 88.94 388 LEU A C 1
ATOM 3094 O O . LEU A 1 388 ? -53.742 -35.402 30.230 1.00 88.94 388 LEU A O 1
ATOM 3098 N N . LEU A 1 389 ? -51.597 -34.857 30.628 1.00 87.69 389 LEU A N 1
ATOM 3099 C CA . LEU A 1 389 ? -51.008 -36.117 30.171 1.00 87.69 389 LEU A CA 1
ATOM 3100 C C . LEU A 1 389 ? -51.077 -37.239 31.224 1.00 87.69 389 LEU A C 1
ATOM 3102 O O . LEU A 1 389 ? -50.699 -38.368 30.916 1.00 87.69 389 LEU A O 1
ATOM 3106 N N . GLY A 1 390 ? -51.537 -36.952 32.447 1.00 88.25 390 GLY A N 1
ATOM 3107 C CA . GLY A 1 390 ? -51.671 -37.935 33.525 1.00 88.25 390 GLY A CA 1
ATOM 3108 C C . GLY A 1 390 ? -50.344 -38.376 34.146 1.00 88.25 390 GLY A C 1
ATOM 3109 O O . GLY A 1 390 ? -50.222 -39.521 34.573 1.00 88.25 390 GLY A O 1
ATOM 3110 N N . TRP A 1 391 ? -49.325 -37.512 34.163 1.00 86.75 391 TRP A N 1
ATOM 3111 C CA . TRP A 1 391 ? -48.037 -37.840 34.780 1.00 86.75 391 TRP A CA 1
ATOM 3112 C C . TRP A 1 391 ? -48.141 -37.829 36.310 1.00 86.75 391 TRP A C 1
ATOM 3114 O O . TRP A 1 391 ? -48.585 -36.844 36.891 1.00 86.75 391 TRP A O 1
ATOM 3124 N N . GLU A 1 392 ? -47.670 -38.892 36.969 1.00 84.88 392 GLU A N 1
ATOM 3125 C CA . GLU A 1 392 ? -47.618 -38.961 38.441 1.00 84.88 392 GLU A CA 1
ATOM 3126 C C . GLU A 1 392 ? -46.420 -38.195 39.018 1.00 84.88 392 GLU A C 1
ATOM 3128 O O . GLU A 1 392 ? -46.510 -37.604 40.095 1.00 84.88 392 GLU A O 1
ATOM 3133 N N . LYS A 1 393 ? -45.290 -38.182 38.297 1.00 87.62 393 LYS A N 1
ATOM 3134 C CA . LYS A 1 393 ? -44.060 -37.483 38.686 1.00 87.62 393 LYS A CA 1
ATOM 3135 C C . LYS A 1 393 ? -43.545 -36.594 37.563 1.00 87.62 393 LYS A C 1
ATOM 3137 O O . LYS A 1 393 ? -43.613 -36.962 36.392 1.00 87.62 393 LYS A O 1
ATOM 3142 N N . ILE A 1 394 ? -42.999 -35.439 37.927 1.00 86.50 394 ILE A N 1
ATOM 3143 C CA . ILE A 1 394 ? -42.432 -34.458 37.001 1.00 86.50 394 ILE A CA 1
ATOM 3144 C C . ILE A 1 394 ? -41.022 -34.058 37.460 1.00 86.50 394 ILE A C 1
ATOM 3146 O O . ILE A 1 394 ? -40.810 -33.831 38.655 1.00 86.50 394 ILE A O 1
ATOM 3150 N N . PRO A 1 395 ? -40.035 -33.959 36.549 1.00 85.94 395 PRO A N 1
ATOM 3151 C CA . PRO A 1 395 ? -38.721 -33.454 36.911 1.00 85.94 395 PRO A CA 1
ATOM 3152 C C . PRO A 1 395 ? -38.814 -31.966 37.256 1.00 85.94 395 PRO A C 1
ATOM 3154 O O . PRO A 1 395 ? -39.308 -31.151 36.466 1.00 85.94 395 PRO A O 1
ATOM 3157 N N . ALA A 1 396 ? -38.302 -31.616 38.430 1.00 85.75 396 ALA A N 1
ATOM 3158 C CA . ALA A 1 396 ? -38.313 -30.267 38.958 1.00 85.75 396 ALA A CA 1
ATOM 3159 C C . ALA A 1 396 ? -36.929 -29.859 39.476 1.00 85.75 396 ALA A C 1
ATOM 3161 O O . ALA A 1 396 ? -36.209 -30.647 40.084 1.00 85.75 396 ALA A O 1
ATOM 3162 N N . ILE A 1 397 ? -36.561 -28.602 39.243 1.00 83.50 397 ILE A N 1
ATOM 3163 C CA . ILE A 1 397 ? -35.380 -27.969 39.830 1.00 83.50 397 ILE A CA 1
ATOM 3164 C C . ILE A 1 397 ? -35.796 -27.335 41.153 1.00 83.50 397 ILE A C 1
ATOM 3166 O O . ILE A 1 397 ? -36.609 -26.407 41.163 1.00 83.50 397 ILE A O 1
ATOM 3170 N N . ILE A 1 398 ? -35.211 -27.799 42.257 1.00 83.38 398 ILE A N 1
ATOM 3171 C CA . ILE A 1 398 ? -35.449 -27.229 43.586 1.00 83.38 398 ILE A CA 1
ATOM 3172 C C . ILE A 1 398 ? -34.438 -26.103 43.826 1.00 83.38 398 ILE A C 1
ATOM 3174 O O . ILE A 1 398 ? -33.232 -26.339 43.887 1.00 83.38 398 ILE A O 1
ATOM 3178 N N . ARG A 1 399 ? -34.922 -24.861 43.965 1.00 73.56 399 ARG A N 1
ATOM 3179 C CA . ARG A 1 399 ? -34.056 -23.673 44.121 1.00 73.56 399 ARG A CA 1
ATOM 3180 C C . ARG A 1 399 ? -33.597 -23.375 45.553 1.00 73.56 399 ARG A C 1
ATOM 3182 O O . ARG A 1 399 ? -32.657 -22.601 45.727 1.00 73.56 399 ARG A O 1
ATOM 3189 N N . ASN A 1 400 ? -34.227 -23.957 46.574 1.00 64.94 400 ASN A N 1
ATOM 3190 C CA . ASN A 1 400 ? -33.925 -23.625 47.972 1.00 64.94 400 ASN A CA 1
ATOM 3191 C C . ASN A 1 400 ? -32.840 -24.520 48.592 1.00 64.94 400 ASN A C 1
ATOM 3193 O O . ASN A 1 400 ? -32.802 -25.728 48.376 1.00 64.94 400 ASN A O 1
ATOM 3197 N N . LYS A 1 401 ? -31.969 -23.902 49.403 1.00 47.47 401 LYS A N 1
ATOM 3198 C CA . LYS A 1 401 ? -30.903 -24.555 50.180 1.00 47.47 401 LYS A CA 1
ATOM 3199 C C . LYS A 1 401 ? -31.479 -25.544 51.203 1.00 47.47 401 LYS A C 1
ATOM 3201 O O . LYS A 1 401 ? -32.396 -25.191 51.938 1.00 47.47 401 LYS A O 1
ATOM 3206 N N . TYR A 1 402 ? -30.838 -26.701 51.374 1.00 39.03 402 TYR A N 1
ATOM 3207 C CA . TYR A 1 402 ? -30.882 -27.420 52.653 1.00 39.03 402 TYR A CA 1
ATOM 3208 C C . TYR A 1 402 ? -30.228 -26.517 53.721 1.00 39.03 402 TYR A C 1
ATOM 3210 O O . TYR A 1 402 ? -29.053 -26.174 53.585 1.00 39.03 402 TYR A O 1
ATOM 3218 N N . GLY A 1 403 ? -30.979 -26.085 54.741 1.00 45.81 403 GLY A N 1
ATOM 3219 C CA . GLY A 1 403 ? -30.440 -25.296 55.859 1.00 45.81 403 GLY A CA 1
ATOM 3220 C C . GLY A 1 403 ? -30.375 -23.774 55.667 1.00 45.81 403 GLY A C 1
ATOM 3221 O O . GLY A 1 403 ? -29.446 -23.147 56.165 1.00 45.81 403 GLY A O 1
ATOM 3222 N N . ALA A 1 404 ? -31.362 -23.140 55.021 1.00 40.00 404 ALA A N 1
ATOM 3223 C CA . ALA A 1 404 ? -31.614 -21.696 55.202 1.00 40.00 404 ALA A CA 1
ATOM 3224 C C . ALA A 1 404 ? -32.311 -21.393 56.552 1.00 40.00 404 ALA A C 1
ATOM 3226 O O . ALA A 1 404 ? -33.144 -20.495 56.664 1.00 40.00 404 ALA A O 1
ATOM 3227 N N . GLU A 1 405 ? -31.978 -22.176 57.578 1.00 47.62 405 GLU A N 1
ATOM 3228 C CA . GLU A 1 405 ? -32.223 -21.831 58.967 1.00 47.62 405 GLU A CA 1
ATOM 3229 C C . GLU A 1 405 ? -31.275 -20.682 59.313 1.00 47.62 405 GLU A C 1
ATOM 3231 O O . GLU A 1 405 ? -30.089 -20.741 58.996 1.00 47.62 405 GLU A O 1
ATOM 3236 N N . ILE A 1 406 ? -31.786 -19.662 60.000 1.00 37.53 406 ILE A N 1
ATOM 3237 C CA . ILE A 1 406 ? -31.065 -18.443 60.390 1.00 37.53 406 ILE A CA 1
ATOM 3238 C C . ILE A 1 406 ? -30.920 -17.464 59.216 1.00 37.53 406 ILE A C 1
ATOM 3240 O O . ILE A 1 406 ? -29.968 -17.515 58.455 1.00 37.53 406 ILE A O 1
ATOM 3244 N N . TYR A 1 407 ? -31.918 -16.597 59.053 1.00 30.41 407 TYR A N 1
ATOM 3245 C CA . TYR A 1 407 ? -31.829 -15.137 58.867 1.00 30.41 407 TYR A CA 1
ATOM 3246 C C . TYR A 1 407 ? -33.177 -14.688 58.284 1.00 30.41 407 TYR A C 1
ATOM 3248 O O . TYR A 1 407 ? -33.344 -14.552 57.073 1.00 30.41 407 TYR A O 1
ATOM 3256 N N . LYS A 1 408 ? -34.159 -14.543 59.181 1.00 33.00 408 LYS A N 1
ATOM 3257 C CA . LYS A 1 408 ? -35.276 -13.618 58.983 1.00 33.00 408 LYS A CA 1
ATOM 3258 C C . LYS A 1 408 ? -34.818 -12.219 59.363 1.00 33.00 408 LYS A C 1
ATOM 3260 O O . LYS A 1 408 ? -34.029 -12.130 60.335 1.00 33.00 408 LYS A O 1
#

Solvent-accessible surface area (backbone atoms only — not comparable to full-atom values): 22843 Å² total; per-residue (Å²): 112,77,64,59,55,38,52,51,52,24,52,53,22,47,50,50,16,54,52,22,47,51,36,35,76,73,65,55,32,95,50,73,64,34,101,87,27,31,46,22,49,48,51,15,49,52,23,44,46,52,20,52,44,30,45,54,51,48,53,47,48,50,53,32,59,75,65,73,49,64,74,63,57,49,55,56,53,48,52,54,45,52,54,52,39,52,53,51,46,52,50,48,52,32,51,43,58,70,39,47,66,60,52,48,53,49,35,58,69,48,48,44,52,54,48,50,63,70,41,43,53,62,52,41,3,37,50,43,40,54,48,43,70,73,69,48,86,68,55,80,67,30,37,37,30,30,74,94,72,76,43,39,21,30,27,69,47,82,48,53,56,32,38,31,25,34,26,30,26,84,94,43,99,52,74,46,77,69,78,47,78,42,76,45,54,25,42,53,55,82,80,48,68,77,46,62,60,43,69,68,69,90,53,101,66,68,26,74,38,85,44,75,51,77,44,53,26,31,77,88,33,46,61,70,62,50,53,51,47,50,46,52,37,45,49,66,76,33,42,74,52,31,75,74,68,73,52,78,61,51,75,48,75,44,86,45,101,64,27,33,36,37,38,40,34,36,64,35,41,59,77,51,36,64,60,53,51,48,54,37,53,56,50,33,53,54,54,38,76,71,38,92,58,41,48,74,42,63,92,79,79,93,76,86,75,89,73,83,79,89,83,88,89,79,98,63,96,64,78,49,73,44,78,40,48,48,89,38,52,48,48,87,66,76,79,41,66,64,66,50,64,78,41,42,70,61,30,52,52,51,31,52,48,32,74,76,71,44,76,87,70,60,33,34,28,34,71,46,94,90,50,98,36,26,40,57,76,47,47,68,59,58,53,50,19,38,55,76,71,65,48,65,60,42,57,26,32,48,76,61,68,91,74,77,69,89,79,131